Protein AF-0000000083109187 (afdb_homodimer)

Solvent-accessible surface area (backbone atoms only — not comparable to full-atom values): 33251 Å² total; per-residue (Å²): 79,45,32,25,41,31,61,71,73,66,62,65,80,50,35,31,58,50,34,36,50,38,48,73,34,43,32,49,25,43,32,27,37,53,48,29,37,65,26,63,44,42,48,38,32,20,32,71,54,24,73,76,44,28,38,31,28,67,30,34,65,44,70,46,37,18,38,44,58,53,30,52,52,44,50,48,43,11,56,48,27,71,45,32,29,37,43,19,28,28,71,78,54,63,66,51,32,33,26,36,32,38,31,83,62,74,63,55,65,66,42,48,55,43,40,53,53,40,23,54,31,40,55,51,14,30,60,70,61,55,33,72,34,83,49,95,79,42,47,26,59,44,62,51,76,70,61,35,66,46,65,66,90,45,67,80,56,45,42,26,31,54,38,80,52,62,68,47,24,20,50,30,27,45,74,31,40,19,36,36,43,48,64,75,57,25,62,66,50,37,62,70,43,46,52,53,27,20,35,53,16,6,49,74,60,72,46,59,46,85,62,40,39,31,35,35,42,46,49,71,26,60,31,87,45,70,68,50,26,50,57,38,46,54,53,51,27,42,51,48,30,62,68,38,41,42,74,92,54,33,62,57,43,36,76,74,70,41,68,62,44,26,61,57,20,37,56,23,52,79,69,67,31,62,70,57,17,22,66,61,48,47,72,66,51,45,64,63,48,34,49,72,35,35,69,90,42,37,44,60,54,48,42,72,62,33,58,94,66,37,48,27,40,27,34,56,80,47,81,71,55,68,68,56,34,46,53,50,10,52,36,28,44,61,46,55,103,79,45,32,25,41,32,60,71,74,66,62,65,80,51,35,31,58,50,34,36,50,39,48,73,34,43,32,50,26,42,32,26,36,53,48,28,35,64,28,64,43,44,48,39,32,21,33,72,52,25,73,76,45,28,38,30,30,67,31,34,65,43,70,48,37,19,40,43,59,51,31,52,52,44,48,49,42,12,56,48,27,70,47,33,30,36,44,19,29,27,70,80,51,62,66,52,33,33,25,37,32,38,30,83,62,74,63,54,63,67,42,49,54,43,40,54,51,41,22,54,32,43,55,51,13,29,62,71,61,55,33,71,34,85,48,96,78,42,47,25,59,42,63,52,76,70,63,35,64,47,66,67,90,45,66,79,56,45,42,26,30,55,37,82,50,60,68,46,24,20,49,30,26,45,74,32,40,18,36,35,44,48,63,74,58,24,62,66,50,37,62,70,43,47,53,53,26,20,34,51,15,7,50,76,62,74,45,59,46,85,64,40,40,31,34,35,42,45,48,71,26,59,30,87,45,70,70,49,28,52,58,39,45,52,54,50,28,43,51,49,31,60,69,40,40,44,72,93,54,34,63,56,42,35,76,71,74,41,67,64,46,26,62,56,20,37,57,24,53,80,68,68,31,62,69,56,16,22,66,61,48,46,72,67,52,45,64,62,47,35,50,72,34,36,68,90,44,36,42,58,56,50,42,73,64,34,58,94,65,38,48,27,38,28,36,56,82,46,82,75,52,67,70,57,36,44,53,50,11,52,35,29,45,60,45,56,103

Secondary structure (DSSP, 8-state):
-EEEEEP----GGGHHHHHHHHHHHT-SEEEE--SSS-HHHHHHHHHHHSTT-EEEES-EESTTB-HHHHHHHHHHHHHHTTS-EEEEEE---HIIIIIIS----SSHHHHHHHHHHHHHHHHHHHHHS---EE-SS-EE----GGG-----SSPPPEEEEE--SHHHHHHHHHH-SEEEPPTT--HHHIIIIIHHHHHHHHHHTT--GGGSEEEEEE-EEE-SSHHHHHHHHHHHHHHHHHHTT-GGGHHHHHHTT-TTHHHHHHHHHHTT-HHHHHHTS-HHHHHHHSEEE-HHHHHHHHHHHHTTT-SEEEESTTSS-HHHHHHHHHHHHHHH-/-EEEEEP----GGGHHHHHHHHHHHT-SEEEE--SSS-HHHHHHHHHHHSTT-EEEES-EESTTB-HHHHHHHHHHHHHHTTS-EEEEEE---HIIIIIIS----SSHHHHHHHHHHHHHHHHHHHHHS---EE-SS-EE----GGG-----SSPPPEEEEE--SHHHHHHHHHH-SEEEPPTT--HHHIIIIIHHHHHHHHHHTT--GGGSEEEEEE-EEE-SSHHHHHHHHHHHHHHHHHHTT-GGGHHHHHHTT-TTHHHHHHHHHHTT-HHHHHHTS-HHHHHHHSEEE-HHHHHHHHHHHHTTT-SEEEESTTSS-HHHHHHHHHHHHHHH-

Nearest PDB structures (foldseek):
  3c8n-assembly1_B  TM=7.788E-01  e=5.853E-14  Mycobacterium tuberculosis H37Rv
  3c8n-assembly1_A  TM=7.447E-01  e=2.559E-14  Mycobacterium tuberculosis H37Rv
  3c8n-assembly2_C  TM=7.445E-01  e=8.149E-14  Mycobacterium tuberculosis H37Rv
  5lxe-assembly1_A  TM=7.324E-01  e=1.580E-13  Rhodococcus jostii RHA1
  5lxe-assembly1_B  TM=7.027E-01  e=1.435E-12  Rhodococcus jostii RHA1

Organism: NCBI:txid185642

Radius of gyration: 26.67 Å; Cα contacts (8 Å, |Δi|>4): 1470; chains: 2; bounding box: 52×78×65 Å

Foldseek 3Di:
DAEEAEDDDDDLVCLLVVLQLCVVLAHQAYEYEDDVDAQLSSLVSSLVSHAQRAYEYPAHEQFLDQLLVLLVSQQVSCQSNVNRYAYEYEHPDDCCVCPVSVGDCPPVLQVVLLSLVQSVQLLVCLAVVFRAGDGPNDGDTDDHPVRHPHDHPHDRHFYEYEDAALSSLLSRLQRGQEYEYQLQCFLVSLVVGNQVSSQNSVVVNVHHSVSYAYEYEAAEQEAPDPVSSVVSLLVVLLVCLVSLQDPVNQVSCVVLPNHCLNVQLVVCVVVVNSVSSSVSQDPVSCVRRHQYDYLVCRLVSCCVGPPPRHPYYYYHPLPDDSVSVSSVSVSSNVNVD/DAEEAEDDDDDLVCLLVVLQLCVVLAHQAYEYEDDVDAQLSSLVSSLVSHAQRAYEYPAHEQFLDQLLVLLVSQQVSCQSNVNRYAYEYEHPDDCCVCPVSVGDCPPVLQVVLLSLVQSVLLLVCLAVVFRAGDGPNDGDTDDHPVRHPHDHPHDRHFYEYEDQALSSLLSRLQRGQEYEYQLQCFLVSLVVGNQVSSQNSVVVNVHHSVSYAYEYEAAEQEAPDPVSSVVSLLVVLLVCLVSLLDPVNQVSCVVLPNHCLNVQLVVCVVVVNSVSSSVSQDVVSCVRRHQYDYLVCRLVSCCVGPPPRHPYYYYHPQPDDSVSVSSVSVSSNVNVD

pLDDT: mean 95.49, std 5.18, range [58.31, 98.94]

Sequence (674 aa):
MHVDVMTVPQPLTQVGNLARRTQAAGFSGVLFTETGRTAYLNAAVASQAAPGLELSTGVAVAFPRSPFVTAAAAWELQEATGGKFRLGLGTQVRTHVVRRYGMPFERPGPRLRDYVRAVKACFSAFRSGKLDHHGDFYDMDFITPQWSPGPIDAPDPKVDVAAVNPWMLRMAGEVADGVHVHPIGEPGYITRHVVPNVAEGAHKAGRSPGDVAVIVPVLTIVGDTDRERAAQRESVRASMAFYGSTPNYAFIWDEAGFEGTTARIREKQKAGDFKGMAAQVSDDHIATFATESTWDGLADALAKKYEGVATRIALYSVVGDDERFERYGEVARQLQRMHVDVMTVPQPLTQVGNLARRTQAAGFSGVLFTETGRTAYLNAAVASQAAPGLELSTGVAVAFPRSPFVTAAAAWELQEATGGKFRLGLGTQVRTHVVRRYGMPFERPGPRLRDYVRAVKACFSAFRSGKLDHHGDFYDMDFITPQWSPGPIDAPDPKVDVAAVNPWMLRMAGEVADGVHVHPIGEPGYITRHVVPNVAEGAHKAGRSPGDVAVIVPVLTIVGDTDRERAAQRESVRASMAFYGSTPNYAFIWDEAGFEGTTARIREKQKAGDFKGMAAQVSDDHIATFATESTWDGLADALAKKYEGVATRIALYSVVGDDERFERYGEVARQLQR

InterPro domains:
  IPR011251 Luciferase-like domain [PF00296] (9-310)
  IPR019919 Luciferase-like, F420-dependent oxidoreductase, MSMEG2256, predicted [TIGR03617] (19-318)
  IPR036661 Luciferase-like domain superfamily [G3DSA:3.20.20.30] (5-335)
  IPR036661 Luciferase-like domain superfamily [SSF51679] (9-333)
  IPR050564 F420-dependent glucose-6-phosphate dehydrogenase/mer [PTHR43244] (6-328)

Structure (mmCIF, N/CA/C/O backbone):
data_AF-0000000083109187-model_v1
#
loop_
_entity.id
_entity.type
_entity.pdbx_description
1 polymer 'LLM class F420-dependent oxidoreductase'
#
loop_
_atom_site.group_PDB
_atom_site.id
_atom_site.type_symbol
_atom_site.label_atom_id
_atom_site.label_alt_id
_atom_site.label_comp_id
_atom_site.label_asym_id
_atom_site.label_entity_id
_atom_site.label_seq_id
_atom_site.pdbx_PDB_ins_code
_atom_site.Cartn_x
_atom_site.Cartn_y
_atom_site.Cartn_z
_atom_site.occupancy
_atom_site.B_iso_or_equiv
_atom_site.auth_seq_id
_atom_site.auth_comp_id
_atom_site.auth_asym_id
_atom_site.auth_atom_id
_atom_site.pdbx_PDB_model_num
ATOM 1 N N . MET A 1 1 ? 6.227 30.109 -1.137 1 93.69 1 MET A N 1
ATOM 2 C CA . MET A 1 1 ? 5.535 29.141 -0.292 1 93.69 1 MET A CA 1
ATOM 3 C C . MET A 1 1 ? 4.656 28.203 -1.129 1 93.69 1 MET A C 1
ATOM 5 O O . MET A 1 1 ? 3.885 28.672 -1.971 1 93.69 1 MET A O 1
ATOM 9 N N . HIS A 1 2 ? 4.812 26.891 -1.016 1 97.19 2 HIS A N 1
ATOM 10 C CA . HIS A 1 2 ? 3.99 25.938 -1.749 1 97.19 2 HIS A CA 1
ATOM 11 C C . HIS A 1 2 ? 2.594 25.828 -1.146 1 97.19 2 HIS A C 1
ATOM 13 O O . HIS A 1 2 ? 2.432 25.906 0.074 1 97.19 2 HIS A O 1
ATOM 19 N N . VAL A 1 3 ? 1.609 25.719 -1.973 1 97.75 3 VAL A N 1
ATOM 20 C CA . VAL A 1 3 ? 0.229 25.594 -1.517 1 97.75 3 VAL A CA 1
ATOM 21 C C . VAL A 1 3 ? -0.374 24.297 -2.066 1 97.75 3 VAL A C 1
ATOM 23 O O . VAL A 1 3 ? -0.493 24.125 -3.281 1 97.75 3 VAL A O 1
ATOM 26 N N . ASP A 1 4 ? -0.785 23.438 -1.185 1 97.69 4 ASP A N 1
ATOM 27 C CA . ASP A 1 4 ? -1.295 22.125 -1.562 1 97.69 4 ASP A CA 1
ATOM 28 C C . ASP A 1 4 ? -2.775 21.984 -1.214 1 97.69 4 ASP A C 1
ATOM 30 O O . ASP A 1 4 ? -3.285 22.703 -0.354 1 97.69 4 ASP A O 1
ATOM 34 N N . VAL A 1 5 ? -3.439 21.109 -1.896 1 96.12 5 VAL A N 1
ATOM 35 C CA . VAL A 1 5 ? -4.785 20.672 -1.543 1 96.12 5 VAL A CA 1
ATOM 36 C C . VAL A 1 5 ? -4.699 19.438 -0.633 1 96.12 5 VAL A C 1
ATOM 38 O O . VAL A 1 5 ? -4.016 18.469 -0.954 1 96.12 5 VAL A O 1
ATOM 41 N N . MET A 1 6 ? -5.305 19.531 0.467 1 93.62 6 MET A N 1
ATOM 42 C CA . MET A 1 6 ? -5.43 18.344 1.314 1 93.62 6 MET A CA 1
ATOM 43 C C . MET A 1 6 ? -6.664 17.531 0.932 1 93.62 6 MET A C 1
ATOM 45 O O . MET A 1 6 ? -7.773 18.062 0.899 1 93.62 6 MET A O 1
ATOM 49 N N . THR A 1 7 ? -6.5 16.266 0.725 1 88.19 7 THR A N 1
ATOM 50 C CA . THR A 1 7 ? -7.598 15.438 0.245 1 88.19 7 THR A CA 1
ATOM 51 C C . THR A 1 7 ? -8.523 15.055 1.394 1 88.19 7 THR A C 1
ATOM 53 O O . THR A 1 7 ? -8.109 15.039 2.555 1 88.19 7 THR A O 1
ATOM 56 N N . VAL A 1 8 ? -9.742 14.844 1.003 1 84.25 8 VAL A N 1
ATOM 57 C CA . VAL A 1 8 ? -10.711 14.133 1.834 1 84.25 8 VAL A CA 1
ATOM 58 C C . VAL A 1 8 ? -10.938 12.727 1.275 1 84.25 8 VAL A C 1
ATOM 60 O O . VAL A 1 8 ? -10.727 12.484 0.085 1 84.25 8 VAL A O 1
ATOM 63 N N . PRO A 1 9 ? -11.375 11.852 2.127 1 89.25 9 PRO A N 1
ATOM 64 C CA . PRO A 1 9 ? -11.641 10.5 1.634 1 89.25 9 PRO A CA 1
ATOM 65 C C . PRO A 1 9 ? -12.617 10.484 0.459 1 89.25 9 PRO A C 1
ATOM 67 O O . PRO A 1 9 ? -13.711 11.055 0.547 1 89.25 9 PRO A O 1
ATOM 70 N N . GLN A 1 10 ? -12.219 9.859 -0.587 1 91.69 10 GLN A N 1
ATOM 71 C CA . GLN A 1 10 ? -13.047 9.695 -1.777 1 91.69 10 GLN A CA 1
ATOM 72 C C . GLN A 1 10 ? -12.648 8.453 -2.559 1 91.69 10 GLN A C 1
ATOM 74 O O . GLN A 1 10 ? -11.531 7.941 -2.404 1 91.69 10 GLN A O 1
ATOM 79 N N . PRO A 1 11 ? -13.555 7.992 -3.393 1 95.44 11 PRO A N 1
ATOM 80 C CA . PRO A 1 11 ? -13.234 6.805 -4.188 1 95.44 11 PRO A CA 1
ATOM 81 C C . PRO A 1 11 ? -12 6.996 -5.07 1 95.44 11 PRO A C 1
ATOM 83 O O . PRO A 1 11 ? -11.781 8.094 -5.598 1 95.44 11 PRO A O 1
ATOM 86 N N . LEU A 1 12 ? -11.289 5.949 -5.234 1 97.44 12 LEU A N 1
ATOM 87 C CA . LEU A 1 12 ? -10.07 5.949 -6.035 1 97.44 12 LEU A CA 1
ATOM 88 C C . LEU A 1 12 ? -10.344 6.477 -7.441 1 97.44 12 LEU A C 1
ATOM 90 O O . LEU A 1 12 ? -9.5 7.156 -8.023 1 97.44 12 LEU A O 1
ATOM 94 N N . THR A 1 13 ? -11.523 6.27 -7.98 1 97.31 13 THR A N 1
ATOM 95 C CA . THR A 1 13 ? -11.898 6.637 -9.344 1 97.31 13 THR A CA 1
ATOM 96 C C . THR A 1 13 ? -12.016 8.148 -9.484 1 97.31 13 THR A C 1
ATOM 98 O O . THR A 1 13 ? -12.055 8.68 -10.594 1 97.31 13 THR A O 1
ATOM 101 N N . GLN A 1 14 ? -12.031 8.82 -8.344 1 95.88 14 GLN A N 1
ATOM 102 C CA . GLN A 1 14 ? -12.188 10.273 -8.375 1 95.88 14 GLN A CA 1
ATOM 103 C C . GLN A 1 14 ? -10.852 10.977 -8.188 1 95.88 14 GLN A C 1
ATOM 105 O O . GLN A 1 14 ? -10.75 12.188 -8.383 1 95.88 14 GLN A O 1
ATOM 110 N N . VAL A 1 15 ? -9.836 10.266 -7.902 1 97.12 15 VAL A N 1
ATOM 111 C CA . VAL A 1 15 ? -8.555 10.836 -7.504 1 97.12 15 VAL A CA 1
ATOM 112 C C . VAL A 1 15 ? -7.871 11.469 -8.719 1 97.12 15 VAL A C 1
ATOM 114 O O . VAL A 1 15 ? -7.246 12.523 -8.602 1 97.12 15 VAL A O 1
ATOM 117 N N . GLY A 1 16 ? -7.973 10.797 -9.875 1 97.5 16 GLY A N 1
ATOM 118 C CA . GLY A 1 16 ? -7.375 11.359 -11.07 1 97.5 16 GLY A CA 1
ATOM 119 C C . GLY A 1 16 ? -7.918 12.734 -11.422 1 97.5 16 GLY A C 1
ATOM 120 O O . GLY A 1 16 ? -7.152 13.648 -11.742 1 97.5 16 GLY A O 1
ATOM 121 N N . ASN A 1 17 ? -9.203 12.812 -11.336 1 96.19 17 ASN A N 1
ATOM 122 C CA . ASN A 1 17 ? -9.844 14.102 -11.609 1 96.19 17 ASN A CA 1
ATOM 123 C C . ASN A 1 17 ? -9.414 15.164 -10.602 1 96.19 17 ASN A C 1
ATOM 125 O O . ASN A 1 17 ? -9.125 16.297 -10.984 1 96.19 17 ASN A O 1
ATOM 129 N N . LEU A 1 18 ? -9.328 14.812 -9.359 1 95.5 18 LEU A N 1
ATOM 130 C CA . LEU A 1 18 ? -8.859 15.734 -8.328 1 95.5 18 LEU A CA 1
ATOM 131 C C . LEU A 1 18 ? -7.453 16.234 -8.641 1 95.5 18 LEU A C 1
ATOM 133 O O . LEU A 1 18 ? -7.18 17.438 -8.555 1 95.5 18 LEU A O 1
ATOM 137 N N . ALA A 1 19 ? -6.613 15.344 -9.008 1 97.5 19 ALA A N 1
ATOM 138 C CA . ALA A 1 19 ? -5.227 15.688 -9.305 1 97.5 19 ALA A CA 1
ATOM 139 C C . ALA A 1 19 ? -5.145 16.641 -10.492 1 97.5 19 ALA A C 1
ATOM 141 O O . ALA A 1 19 ? -4.445 17.656 -10.438 1 97.5 19 ALA A O 1
ATOM 142 N N . ARG A 1 20 ? -5.867 16.359 -11.547 1 97.5 20 ARG A N 1
ATOM 143 C CA . ARG A 1 20 ? -5.867 17.203 -12.727 1 97.5 20 ARG A CA 1
ATOM 144 C C . ARG A 1 20 ? -6.402 18.594 -12.406 1 97.5 20 ARG A C 1
ATOM 146 O O . ARG A 1 20 ? -5.84 19.594 -12.852 1 97.5 20 ARG A O 1
ATOM 153 N N . ARG A 1 21 ? -7.484 18.609 -11.633 1 95.62 21 ARG A N 1
ATOM 154 C CA . ARG A 1 21 ? -8.078 19.891 -11.258 1 95.62 21 ARG A CA 1
ATOM 155 C C . ARG A 1 21 ? -7.121 20.703 -10.391 1 95.62 21 ARG A C 1
ATOM 157 O O . ARG A 1 21 ? -7.02 21.922 -10.547 1 95.62 21 ARG A O 1
ATOM 164 N N . THR A 1 22 ? -6.461 20.031 -9.5 1 97 22 THR A N 1
ATOM 165 C CA . THR A 1 22 ? -5.484 20.672 -8.633 1 97 22 THR A CA 1
ATOM 166 C C . THR A 1 22 ? -4.375 21.328 -9.453 1 97 22 THR A C 1
ATOM 168 O O . THR A 1 22 ? -4.035 22.484 -9.234 1 97 22 THR A O 1
ATOM 171 N N . GLN A 1 23 ? -3.873 20.578 -10.414 1 97.38 23 GLN A N 1
ATOM 172 C CA . GLN A 1 23 ? -2.812 21.078 -11.281 1 97.38 23 GLN A CA 1
ATOM 173 C C . GLN A 1 23 ? -3.301 22.25 -12.141 1 97.38 23 GLN A C 1
ATOM 175 O O . GLN A 1 23 ? -2.619 23.266 -12.25 1 97.38 23 GLN A O 1
ATOM 180 N N . ALA A 1 24 ? -4.457 22.109 -12.695 1 96.81 24 ALA A N 1
ATOM 181 C CA . ALA A 1 24 ? -5.027 23.125 -13.57 1 96.81 24 ALA A CA 1
ATOM 182 C C . ALA A 1 24 ? -5.301 24.422 -12.805 1 96.81 24 ALA A C 1
ATOM 184 O O . ALA A 1 24 ? -5.168 25.516 -13.359 1 96.81 24 ALA A O 1
ATOM 185 N N . ALA A 1 25 ? -5.672 24.281 -11.531 1 95.88 25 ALA A N 1
ATOM 186 C CA . ALA A 1 25 ? -6.035 25.438 -10.719 1 95.88 25 ALA A CA 1
ATOM 187 C C . ALA A 1 25 ? -4.789 26.188 -10.25 1 95.88 25 ALA A C 1
ATOM 189 O O . ALA A 1 25 ? -4.883 27.328 -9.789 1 95.88 25 ALA A O 1
ATOM 190 N N . GLY A 1 26 ? -3.645 25.531 -10.32 1 96.38 26 GLY A N 1
ATOM 191 C CA . GLY A 1 26 ? -2.4 26.234 -10.031 1 96.38 26 GLY A CA 1
ATOM 192 C C . GLY A 1 26 ? -1.842 25.922 -8.656 1 96.38 26 GLY A C 1
ATOM 193 O O . GLY A 1 26 ? -0.926 26.594 -8.188 1 96.38 26 GLY A O 1
ATOM 194 N N . PHE A 1 27 ? -2.352 24.891 -8.023 1 97.5 27 PHE A N 1
ATOM 195 C CA . PHE A 1 27 ? -1.783 24.438 -6.758 1 97.5 27 PHE A CA 1
ATOM 196 C C . PHE A 1 27 ? -0.432 23.766 -6.977 1 97.5 27 PHE A C 1
ATOM 198 O O . PHE A 1 27 ? -0.13 23.328 -8.086 1 97.5 27 PHE A O 1
ATOM 205 N N . SER A 1 28 ? 0.344 23.734 -5.926 1 98.12 28 SER A N 1
ATOM 206 C CA . SER A 1 28 ? 1.642 23.062 -5.98 1 98.12 28 SER A CA 1
ATOM 207 C C . SER A 1 28 ? 1.486 21.547 -5.977 1 98.12 28 SER A C 1
ATOM 209 O 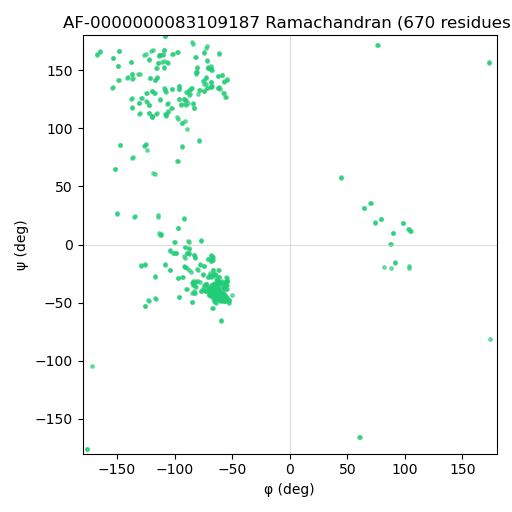O . SER A 1 28 ? 2.273 20.844 -6.605 1 98.12 28 SER A O 1
ATOM 211 N N . GLY A 1 29 ? 0.437 21.094 -5.215 1 98.06 29 GLY A N 1
ATOM 212 C CA . GLY A 1 29 ? 0.348 19.656 -5.094 1 98.06 29 GLY A CA 1
ATOM 213 C C . GLY A 1 29 ? -0.877 19.188 -4.328 1 98.06 29 GLY A C 1
ATOM 214 O O . GLY A 1 29 ? -1.773 19.984 -4.043 1 98.06 29 GLY A O 1
ATOM 215 N N . VAL A 1 30 ? -0.957 17.891 -4.129 1 97.81 30 VAL A N 1
ATOM 216 C CA . VAL A 1 30 ? -2.002 17.25 -3.338 1 97.81 30 VAL A CA 1
ATOM 217 C C . VAL A 1 30 ? -1.374 16.5 -2.162 1 97.81 30 VAL A C 1
ATOM 219 O O . VAL A 1 30 ? -0.364 15.812 -2.324 1 97.81 30 VAL A O 1
ATOM 222 N N . LEU A 1 31 ? -1.929 16.719 -1.014 1 97.81 31 LEU A N 1
ATOM 223 C CA . LEU A 1 31 ? -1.559 15.984 0.194 1 97.81 31 LEU A CA 1
ATOM 224 C C . LEU A 1 31 ? -2.6 14.922 0.524 1 97.81 31 LEU A C 1
ATOM 226 O O . LEU A 1 31 ? -3.754 15.242 0.808 1 97.81 31 LEU A O 1
ATOM 230 N N . PHE A 1 32 ? -2.16 13.648 0.503 1 97.12 32 PHE A N 1
ATOM 231 C CA . PHE A 1 32 ? -3.049 12.516 0.759 1 97.12 32 PHE A CA 1
ATOM 232 C C . PHE A 1 32 ? -2.957 12.078 2.215 1 97.12 32 PHE A C 1
ATOM 234 O O . PHE A 1 32 ? -1.859 11.922 2.754 1 97.12 32 PHE A O 1
ATOM 241 N N . THR A 1 33 ? -4.086 11.867 2.807 1 94.56 33 THR A N 1
ATOM 242 C CA . THR A 1 33 ? -4.156 11.391 4.18 1 94.56 33 THR A CA 1
ATOM 243 C C . THR A 1 33 ? -4.637 9.938 4.223 1 94.56 33 THR A C 1
ATOM 245 O O . THR A 1 33 ? -5.297 9.477 3.291 1 94.56 33 THR A O 1
ATOM 248 N N . GLU A 1 34 ? -4.258 9.219 5.207 1 95.19 34 GLU A N 1
ATOM 249 C CA . GLU A 1 34 ? -4.75 7.863 5.445 1 95.19 34 GLU A CA 1
ATOM 250 C C . GLU A 1 34 ? -5.883 7.863 6.469 1 95.19 34 GLU A C 1
ATOM 252 O O . GLU A 1 34 ? -5.668 7.547 7.641 1 95.19 34 GLU A O 1
ATOM 257 N N . THR A 1 35 ? -7.078 8.352 6.105 1 90.75 35 THR A N 1
ATOM 258 C CA . THR A 1 35 ? -8.305 8.469 6.887 1 90.75 35 THR A CA 1
ATOM 259 C C . THR A 1 35 ? -9.461 7.777 6.172 1 90.75 35 THR A C 1
ATOM 261 O O . THR A 1 35 ? -10.195 8.414 5.406 1 90.75 35 THR A O 1
ATOM 264 N N . GLY A 1 36 ? -9.664 6.609 6.328 1 92.12 36 GLY A N 1
ATOM 265 C CA . GLY A 1 36 ? -10.719 5.848 5.68 1 92.12 36 GLY A CA 1
ATOM 266 C C . GLY A 1 36 ? -10.359 5.402 4.277 1 92.12 36 GLY A C 1
ATOM 267 O O . GLY A 1 36 ? -11.078 4.609 3.666 1 92.12 36 GLY A O 1
ATOM 268 N N . ARG A 1 37 ? -9.383 6.059 3.709 1 94.12 37 ARG A N 1
ATOM 269 C CA . ARG A 1 37 ? -8.82 5.668 2.42 1 94.12 37 ARG A CA 1
ATOM 270 C C . ARG A 1 37 ? -7.305 5.516 2.508 1 94.12 37 ARG A C 1
ATOM 272 O O . ARG A 1 37 ? -6.68 5.988 3.461 1 94.12 37 ARG A O 1
ATOM 279 N N . THR A 1 38 ? -6.77 4.824 1.49 1 95.25 38 THR A N 1
ATOM 280 C CA . THR A 1 38 ? -5.328 4.602 1.485 1 95.25 38 THR A CA 1
ATOM 281 C C . THR A 1 38 ? -4.594 5.832 0.955 1 95.25 38 THR A C 1
ATOM 283 O O . THR A 1 38 ? -5.078 6.504 0.044 1 95.25 38 THR A O 1
ATOM 286 N N . ALA A 1 39 ? -3.445 6.059 1.468 1 96.62 39 ALA A N 1
ATOM 287 C CA . ALA A 1 39 ? -2.652 7.195 1.009 1 96.62 39 ALA A CA 1
ATOM 288 C C . ALA A 1 39 ? -1.87 6.848 -0.254 1 96.62 39 ALA A C 1
ATOM 290 O O . ALA A 1 39 ? -1.858 7.617 -1.217 1 96.62 39 ALA A O 1
ATOM 291 N N . TYR A 1 40 ? -1.298 5.668 -0.316 1 98.56 40 TYR A N 1
ATOM 292 C CA . TYR A 1 40 ? -0.351 5.316 -1.369 1 98.56 40 TYR A CA 1
ATOM 293 C C . TYR A 1 40 ? -1.075 5.008 -2.674 1 98.56 40 TYR A C 1
ATOM 295 O O . TYR A 1 40 ? -0.612 5.387 -3.752 1 98.56 40 TYR A O 1
ATOM 303 N N . LEU A 1 41 ? -2.234 4.305 -2.602 1 98.75 41 LEU A N 1
ATOM 304 C CA . LEU A 1 41 ? -2.973 4.012 -3.824 1 98.75 41 LEU A CA 1
ATOM 305 C C . LEU A 1 41 ? -3.445 5.297 -4.496 1 98.75 41 LEU A C 1
ATOM 307 O O . LEU A 1 41 ? -3.355 5.434 -5.719 1 98.75 41 LEU A O 1
ATOM 311 N N . ASN A 1 42 ? -3.9 6.25 -3.666 1 98.31 42 ASN A N 1
ATOM 312 C CA . ASN A 1 42 ? -4.348 7.535 -4.191 1 98.31 42 ASN A CA 1
ATOM 313 C C . ASN A 1 42 ? -3.209 8.297 -4.855 1 98.31 42 ASN A C 1
ATOM 315 O O . ASN A 1 42 ? -3.375 8.844 -5.945 1 98.31 42 ASN A O 1
ATOM 319 N N . ALA A 1 43 ? -2.088 8.281 -4.223 1 98.81 43 ALA A N 1
ATOM 320 C CA . ALA A 1 43 ? -0.92 8.953 -4.789 1 98.81 43 ALA A CA 1
ATOM 321 C C . ALA A 1 43 ? -0.508 8.312 -6.113 1 98.81 43 ALA A C 1
ATOM 323 O O . ALA A 1 43 ? -0.1 9.008 -7.047 1 98.81 43 ALA A O 1
ATOM 324 N N . ALA A 1 44 ? -0.589 7.004 -6.191 1 98.88 44 ALA A N 1
ATOM 325 C CA . ALA A 1 44 ? -0.222 6.297 -7.418 1 98.88 44 ALA A CA 1
ATOM 326 C C . ALA A 1 44 ? -1.109 6.723 -8.586 1 98.88 44 ALA A C 1
ATOM 328 O O . ALA A 1 44 ? -0.613 7.035 -9.672 1 98.88 44 ALA A O 1
ATOM 329 N N . VAL A 1 45 ? -2.395 6.758 -8.336 1 98.75 45 VAL A N 1
ATOM 330 C CA . VAL A 1 45 ? -3.344 7.137 -9.375 1 98.75 45 VAL A CA 1
ATOM 331 C C . VAL A 1 45 ? -3.117 8.594 -9.773 1 98.75 45 VAL A C 1
ATOM 333 O O . VAL A 1 45 ? -3.074 8.922 -10.961 1 98.75 45 VAL A O 1
ATOM 336 N N . ALA A 1 46 ? -2.906 9.43 -8.766 1 98.75 46 ALA A N 1
ATOM 337 C CA . ALA A 1 46 ? -2.67 10.852 -9.031 1 98.75 46 ALA A CA 1
ATOM 338 C C . ALA A 1 46 ? -1.398 11.047 -9.852 1 98.75 46 ALA A C 1
ATOM 340 O O . ALA A 1 46 ? -1.353 11.906 -10.742 1 98.75 46 ALA A O 1
ATOM 341 N N . SER A 1 47 ? -0.38 10.266 -9.586 1 98.81 47 SER A N 1
ATOM 342 C CA . SER A 1 47 ? 0.907 10.398 -10.258 1 98.81 47 SER A CA 1
ATOM 343 C C . SER A 1 47 ? 0.77 10.164 -11.758 1 98.81 47 SER A C 1
ATOM 345 O O . SER A 1 47 ? 1.495 10.766 -12.555 1 98.81 47 SER A O 1
ATOM 347 N N . GLN A 1 48 ? -0.163 9.289 -12.125 1 98.56 48 GLN A N 1
ATOM 348 C CA . GLN A 1 48 ? -0.386 8.984 -13.531 1 98.56 48 GLN A CA 1
ATOM 349 C C . GLN A 1 48 ? -1.307 10.016 -14.18 1 98.56 48 GLN A C 1
ATOM 351 O O . GLN A 1 48 ? -1.137 10.359 -15.352 1 98.56 48 GLN A O 1
ATOM 356 N N . ALA A 1 49 ? -2.238 10.578 -13.438 1 98.38 49 ALA A N 1
ATOM 357 C CA . ALA A 1 49 ? -3.299 11.422 -13.977 1 98.38 49 ALA A CA 1
ATOM 358 C C . ALA A 1 49 ? -2.797 12.852 -14.203 1 98.38 49 ALA A C 1
ATOM 360 O O . ALA A 1 49 ? -3.279 13.547 -15.094 1 98.38 49 ALA A O 1
ATOM 361 N N . ALA A 1 50 ? -1.837 13.297 -13.359 1 98.44 50 ALA A N 1
ATOM 362 C CA . ALA A 1 50 ? -1.351 14.672 -13.438 1 98.44 50 ALA A CA 1
ATOM 363 C C . ALA A 1 50 ? 0.17 14.727 -13.312 1 98.44 50 ALA A C 1
ATOM 365 O O . ALA A 1 50 ? 0.703 15.195 -12.305 1 98.44 50 ALA A O 1
ATOM 366 N N . PRO A 1 51 ? 0.867 14.32 -14.406 1 97.38 51 PRO A N 1
ATOM 367 C CA . PRO A 1 51 ? 2.33 14.367 -14.367 1 97.38 51 PRO A CA 1
ATOM 368 C C . PRO A 1 51 ? 2.865 15.766 -14.055 1 97.38 51 PRO A C 1
ATOM 370 O O . PRO A 1 51 ? 2.395 16.75 -14.633 1 97.38 51 PRO A O 1
ATOM 373 N N . GLY A 1 52 ? 3.758 15.844 -13.102 1 97.19 52 GLY A N 1
ATOM 374 C CA . GLY A 1 52 ? 4.363 17.109 -12.727 1 97.19 52 GLY A CA 1
ATOM 375 C C . GLY A 1 52 ? 3.807 17.672 -11.43 1 97.19 52 GLY A C 1
ATOM 376 O O . GLY A 1 52 ? 4.406 18.562 -10.828 1 97.19 52 GLY A O 1
ATOM 377 N N . LEU A 1 53 ? 2.623 17.219 -11.023 1 98.56 53 LEU A N 1
ATOM 378 C CA . LEU A 1 53 ? 2.02 17.641 -9.758 1 98.56 53 LEU A CA 1
ATOM 379 C C . LEU A 1 53 ? 2.807 17.094 -8.578 1 98.56 53 LEU A C 1
ATOM 381 O O . LEU A 1 53 ? 3.227 15.93 -8.586 1 98.56 53 LEU A O 1
ATOM 385 N N . GLU A 1 54 ? 3.078 17.891 -7.539 1 98.75 54 GLU A N 1
ATOM 386 C CA . GLU A 1 54 ? 3.715 17.391 -6.32 1 98.75 54 GLU A CA 1
ATOM 387 C C . GLU A 1 54 ? 2.738 16.578 -5.48 1 98.75 54 GLU A C 1
ATOM 389 O O . GLU A 1 54 ? 1.584 16.984 -5.301 1 98.75 54 GLU A O 1
ATOM 394 N N . LEU A 1 55 ? 3.174 15.445 -5.07 1 98.81 55 LEU A N 1
ATOM 395 C CA . LEU A 1 55 ? 2.332 14.57 -4.262 1 98.81 55 LEU A CA 1
ATOM 396 C C . LEU A 1 55 ? 2.984 14.281 -2.916 1 98.81 55 LEU A C 1
ATOM 398 O O . LEU A 1 55 ? 4.207 14.164 -2.826 1 98.81 55 LEU A O 1
ATOM 402 N N . SER A 1 56 ? 2.199 14.195 -1.892 1 98.69 56 SER A N 1
ATOM 403 C CA . SER A 1 56 ? 2.73 13.844 -0.577 1 98.69 56 SER A CA 1
ATOM 404 C C . SER A 1 56 ? 1.701 13.086 0.253 1 98.69 56 SER A C 1
ATOM 406 O O . SER A 1 56 ? 0.504 13.141 -0.037 1 98.69 56 SER A O 1
ATOM 408 N N . THR A 1 57 ? 2.193 12.305 1.151 1 98.5 57 THR A N 1
ATOM 409 C CA . THR A 1 57 ? 1.332 11.789 2.207 1 98.5 57 THR A CA 1
ATOM 410 C C . THR A 1 57 ? 1.445 12.633 3.469 1 98.5 57 THR A C 1
ATOM 412 O O . THR A 1 57 ? 2.529 13.117 3.803 1 98.5 57 THR A O 1
ATOM 415 N N . GLY A 1 58 ? 0.352 12.961 4.133 1 96.12 58 GLY A N 1
ATOM 416 C CA . GLY A 1 58 ? 0.315 13.742 5.359 1 96.12 58 GLY A CA 1
ATOM 417 C C . GLY A 1 58 ? -0.873 13.414 6.242 1 96.12 58 GLY A C 1
ATOM 418 O O . GLY A 1 58 ? -1.825 14.188 6.328 1 96.12 58 GLY A O 1
ATOM 419 N N . VAL A 1 59 ? -0.854 12.125 6.746 1 95.62 59 VAL A N 1
ATOM 420 C CA . VAL A 1 59 ? 0.288 11.219 6.84 1 95.62 59 VAL A CA 1
ATOM 421 C C . VAL A 1 59 ? -0.134 9.812 6.43 1 95.62 59 VAL A C 1
ATOM 423 O O . VAL A 1 59 ? -1.327 9.5 6.375 1 95.62 59 VAL A O 1
ATOM 426 N N . ALA A 1 60 ? 0.778 9.016 6.02 1 98.19 60 ALA A N 1
ATOM 427 C CA . ALA A 1 60 ? 0.661 7.562 6.039 1 98.19 60 ALA A CA 1
ATOM 428 C C . ALA A 1 60 ? 1.112 6.992 7.379 1 98.19 60 ALA A C 1
ATOM 430 O O . ALA A 1 60 ? 2.145 7.402 7.918 1 98.19 60 ALA A O 1
ATOM 431 N N . VAL A 1 61 ? 0.313 6.105 7.93 1 98.25 61 VAL A N 1
ATOM 432 C CA . VAL A 1 61 ? 0.626 5.562 9.242 1 98.25 61 VAL A CA 1
ATOM 433 C C . VAL A 1 61 ? 1.82 4.613 9.141 1 98.25 61 VAL A C 1
ATOM 435 O O . VAL A 1 61 ? 1.849 3.732 8.281 1 98.25 61 VAL A O 1
ATOM 438 N N . ALA A 1 62 ? 2.77 4.711 10.023 1 98.62 62 ALA A N 1
ATOM 439 C CA . ALA A 1 62 ? 4.07 4.055 9.906 1 98.62 62 ALA A CA 1
ATOM 440 C C . ALA A 1 62 ? 4.012 2.623 10.43 1 98.62 62 ALA A C 1
ATOM 442 O O . ALA A 1 62 ? 4.234 1.672 9.672 1 98.62 62 ALA A O 1
ATOM 443 N N . PHE A 1 63 ? 3.504 2.354 11.562 1 98.19 63 PHE A N 1
ATOM 444 C CA . PHE A 1 63 ? 3.764 1.151 12.344 1 98.19 63 PHE A CA 1
ATOM 445 C C . PHE A 1 63 ? 3.029 -0.047 11.758 1 98.19 63 PHE A C 1
ATOM 447 O O . PHE A 1 63 ? 3.482 -1.186 11.891 1 98.19 63 PHE A O 1
ATOM 454 N N . PRO A 1 64 ? 1.942 0.204 11.07 1 98.12 64 PRO A N 1
ATOM 455 C CA . PRO A 1 64 ? 1.241 -0.966 10.531 1 98.12 64 PRO A CA 1
ATOM 456 C C . PRO A 1 64 ? 1.922 -1.547 9.297 1 98.12 64 PRO A C 1
ATOM 458 O O . PRO A 1 64 ? 1.438 -2.527 8.727 1 98.12 64 PRO A O 1
ATOM 461 N N . ARG A 1 65 ? 3.068 -1.028 8.859 1 98.12 65 ARG A N 1
ATOM 462 C CA . ARG A 1 65 ? 3.857 -1.471 7.715 1 98.12 65 ARG A CA 1
ATOM 463 C C . ARG A 1 65 ? 5.324 -1.654 8.102 1 98.12 65 ARG A C 1
ATOM 465 O O . ARG A 1 65 ? 5.871 -0.866 8.875 1 98.12 65 ARG A O 1
ATOM 472 N N . SER A 1 66 ? 5.902 -2.631 7.438 1 98.62 66 SER A N 1
ATOM 473 C CA . SER A 1 66 ? 7.359 -2.68 7.48 1 98.62 66 SER A CA 1
ATOM 474 C C . SER A 1 66 ? 7.973 -1.432 6.852 1 98.62 66 SER A C 1
ATOM 476 O O . SER A 1 66 ? 7.477 -0.93 5.844 1 98.62 66 SER A O 1
ATOM 478 N N . PRO A 1 67 ? 9.164 -0.978 7.453 1 98.81 67 PRO A N 1
ATOM 479 C CA . PRO A 1 67 ? 9.852 0.137 6.797 1 98.81 67 PRO A CA 1
ATOM 480 C C . PRO A 1 67 ? 10.156 -0.146 5.328 1 98.81 67 PRO A C 1
ATOM 482 O O . PRO A 1 67 ? 10.148 0.771 4.5 1 98.81 67 PRO A O 1
ATOM 485 N N . PHE A 1 68 ? 10.391 -1.397 4.996 1 98.88 68 PHE A N 1
ATOM 486 C CA . PHE A 1 68 ? 10.719 -1.761 3.623 1 98.88 68 PHE A CA 1
ATOM 487 C C . PHE A 1 68 ? 9.516 -1.55 2.707 1 98.88 68 PHE A C 1
ATOM 489 O O . PHE A 1 68 ? 9.664 -1.062 1.585 1 98.88 68 PHE A O 1
ATOM 496 N N . VAL A 1 69 ? 8.312 -1.916 3.16 1 98.69 69 VAL A N 1
ATOM 497 C CA . VAL A 1 69 ? 7.09 -1.728 2.391 1 98.69 69 VAL A CA 1
ATOM 498 C C . VAL A 1 69 ? 6.871 -0.24 2.119 1 98.69 69 VAL A C 1
ATOM 500 O O . VAL A 1 69 ? 6.582 0.155 0.989 1 98.69 69 VAL A O 1
ATOM 503 N N . THR A 1 70 ? 7.062 0.524 3.139 1 98.81 70 THR A N 1
ATOM 504 C CA . THR A 1 70 ? 6.922 1.973 3.039 1 98.81 70 THR A CA 1
ATOM 505 C C . THR A 1 70 ? 7.953 2.551 2.074 1 98.81 70 THR A C 1
ATOM 507 O O . THR A 1 70 ? 7.617 3.359 1.208 1 98.81 70 THR A O 1
ATOM 510 N N . ALA A 1 71 ? 9.156 2.1 2.197 1 98.94 71 ALA A N 1
ATOM 511 C CA . ALA A 1 71 ? 10.234 2.588 1.346 1 98.94 71 ALA A CA 1
ATOM 512 C C . ALA A 1 71 ? 9.984 2.24 -0.118 1 98.94 71 ALA A C 1
ATOM 514 O O . ALA A 1 71 ? 10.18 3.074 -1.005 1 98.94 71 ALA A O 1
ATOM 515 N N . ALA A 1 72 ? 9.547 1.042 -0.354 1 98.69 72 ALA A N 1
ATOM 516 C CA . ALA A 1 72 ? 9.289 0.598 -1.722 1 98.69 72 ALA A CA 1
ATOM 517 C C . ALA A 1 72 ? 8.172 1.418 -2.365 1 98.69 72 ALA A C 1
ATOM 519 O O . ALA A 1 72 ? 8.273 1.81 -3.529 1 98.69 72 ALA A O 1
ATOM 520 N N . ALA A 1 73 ? 7.133 1.685 -1.624 1 98.69 73 ALA A N 1
ATOM 521 C CA . ALA A 1 73 ? 6.031 2.494 -2.135 1 98.69 73 ALA A CA 1
ATOM 522 C C . ALA A 1 73 ? 6.492 3.912 -2.455 1 98.69 73 ALA A C 1
ATOM 524 O O . ALA A 1 73 ? 6.211 4.434 -3.537 1 98.69 73 ALA A O 1
ATOM 525 N N . ALA A 1 74 ? 7.234 4.477 -1.539 1 98.94 74 ALA A N 1
ATOM 526 C CA . ALA A 1 74 ? 7.727 5.836 -1.735 1 98.94 74 ALA A CA 1
ATOM 527 C C . ALA A 1 74 ? 8.672 5.91 -2.932 1 98.94 74 ALA A C 1
ATOM 529 O O . ALA A 1 74 ? 8.633 6.867 -3.707 1 98.94 74 ALA A O 1
ATOM 530 N N . TRP A 1 75 ? 9.492 4.906 -3.047 1 98.88 75 TRP A N 1
ATOM 531 C CA . TRP A 1 75 ? 10.477 4.84 -4.125 1 98.88 75 TRP A CA 1
ATOM 532 C C . TRP A 1 75 ? 9.789 4.816 -5.484 1 98.88 75 TRP A C 1
ATOM 534 O O . TRP A 1 75 ? 10.164 5.562 -6.391 1 98.88 75 TRP A O 1
ATOM 544 N N . GLU A 1 76 ? 8.812 4.008 -5.555 1 98.56 76 GLU A N 1
ATOM 545 C CA . GLU A 1 76 ? 8.07 3.879 -6.805 1 98.56 76 GLU A CA 1
ATOM 546 C C . GLU A 1 76 ? 7.309 5.16 -7.125 1 98.56 76 GLU A C 1
ATOM 548 O O . GLU A 1 76 ? 7.246 5.582 -8.281 1 98.56 76 GLU A O 1
ATOM 553 N N . LEU A 1 77 ? 6.742 5.781 -6.156 1 98.88 77 LEU A N 1
ATOM 554 C CA . LEU A 1 77 ? 6.031 7.039 -6.352 1 98.88 77 LEU A CA 1
ATOM 555 C C . LEU A 1 77 ? 7 8.156 -6.73 1 98.88 77 LEU A C 1
ATOM 557 O O . LEU A 1 77 ? 6.676 9.008 -7.559 1 98.88 77 LEU A O 1
ATOM 561 N N . GLN A 1 78 ? 8.164 8.133 -6.094 1 98.88 78 GLN A N 1
ATOM 562 C CA . GLN A 1 78 ? 9.203 9.086 -6.449 1 98.88 78 GLN A CA 1
ATOM 563 C C . GLN A 1 78 ? 9.609 8.953 -7.914 1 98.88 78 GLN A C 1
ATOM 565 O O . GLN A 1 78 ? 9.734 9.945 -8.625 1 98.88 78 GLN A O 1
ATOM 570 N N . GLU A 1 79 ? 9.742 7.75 -8.336 1 98.62 79 GLU A N 1
ATOM 571 C CA . GLU A 1 79 ? 10.055 7.477 -9.734 1 98.62 79 GLU A CA 1
ATOM 572 C C . GLU A 1 79 ? 8.93 7.938 -10.656 1 98.62 79 GLU A C 1
ATOM 574 O O . GLU A 1 79 ? 9.18 8.625 -11.648 1 98.62 79 GLU A O 1
ATOM 579 N N . ALA A 1 80 ? 7.73 7.664 -10.32 1 98.5 80 ALA A N 1
ATOM 580 C CA . ALA A 1 80 ? 6.562 7.926 -11.156 1 98.5 80 ALA A CA 1
ATOM 581 C C . ALA A 1 80 ? 6.309 9.43 -11.289 1 98.5 80 ALA A C 1
ATOM 583 O O . ALA A 1 80 ? 5.75 9.883 -12.289 1 98.5 80 ALA A O 1
ATOM 584 N N . THR A 1 81 ? 6.738 10.188 -10.289 1 98.62 81 THR A N 1
ATOM 585 C CA . THR A 1 81 ? 6.469 11.617 -10.289 1 98.62 81 THR A CA 1
ATOM 586 C C . THR A 1 81 ? 7.688 12.406 -10.766 1 98.62 81 THR A C 1
ATOM 588 O O . THR A 1 81 ? 7.672 13.633 -10.781 1 98.62 81 THR A O 1
ATOM 591 N N . GLY A 1 82 ? 8.734 11.727 -11.125 1 97.94 82 GLY A N 1
ATOM 592 C CA . GLY A 1 82 ? 9.953 12.414 -11.516 1 97.94 82 GLY A CA 1
ATOM 593 C C . GLY A 1 82 ? 10.586 13.203 -10.391 1 97.94 82 GLY A C 1
ATOM 594 O O . GLY A 1 82 ? 11.125 14.289 -10.609 1 97.94 82 GLY A O 1
ATOM 595 N N . GLY A 1 83 ? 10.43 12.719 -9.172 1 98.56 83 GLY A N 1
ATOM 596 C CA . GLY A 1 83 ? 11.094 13.336 -8.031 1 98.56 83 GLY A CA 1
ATOM 597 C C . GLY A 1 83 ? 10.203 14.281 -7.258 1 98.56 83 GLY A C 1
ATOM 598 O O . GLY A 1 83 ? 10.688 15.125 -6.5 1 98.56 83 GLY A O 1
ATOM 599 N N . LYS A 1 84 ? 8.906 14.172 -7.438 1 98.62 84 LYS A N 1
ATOM 600 C CA . LYS A 1 84 ? 8.008 15.164 -6.852 1 98.62 84 LYS A CA 1
ATOM 601 C C . LYS A 1 84 ? 7.113 14.523 -5.789 1 98.62 84 LYS A C 1
ATOM 603 O O . LYS A 1 84 ? 6.016 15.016 -5.52 1 98.62 84 LYS A O 1
ATOM 608 N N . PHE A 1 85 ? 7.57 13.422 -5.195 1 98.88 85 PHE A N 1
ATOM 609 C CA . PHE A 1 85 ? 6.824 12.789 -4.117 1 98.88 85 PHE A CA 1
ATOM 610 C C . PHE A 1 85 ? 7.527 12.984 -2.779 1 98.88 85 PHE A C 1
ATOM 612 O O . PHE A 1 85 ? 8.75 12.828 -2.684 1 98.88 85 PHE A O 1
ATOM 619 N N . ARG A 1 86 ? 6.734 13.359 -1.732 1 98.75 86 ARG A N 1
ATOM 620 C CA . ARG A 1 86 ? 7.195 13.438 -0.351 1 98.75 86 ARG A CA 1
ATOM 621 C C . ARG A 1 86 ? 6.438 12.461 0.539 1 98.75 86 ARG A C 1
ATOM 623 O O . ARG A 1 86 ? 5.211 12.375 0.471 1 98.75 86 ARG A O 1
ATOM 630 N N . LEU A 1 87 ? 7.223 11.695 1.317 1 98.94 87 LEU A N 1
ATOM 631 C CA . LEU A 1 87 ? 6.645 10.703 2.219 1 98.94 87 LEU A CA 1
ATOM 632 C C . LEU A 1 87 ? 6.441 11.289 3.613 1 98.94 87 LEU A C 1
ATOM 634 O O . LEU A 1 87 ? 7.406 11.477 4.359 1 98.94 87 LEU A O 1
ATOM 638 N N . GLY A 1 88 ? 5.199 11.602 3.943 1 98.88 88 GLY A N 1
ATOM 639 C CA . GLY A 1 88 ? 4.863 12.016 5.297 1 98.88 88 GLY A CA 1
ATOM 640 C C . GLY A 1 88 ? 4.332 10.883 6.152 1 98.88 88 GLY A C 1
ATOM 641 O O . GLY A 1 88 ? 3.326 10.258 5.809 1 98.88 88 GLY A O 1
ATOM 642 N N . LEU A 1 89 ? 4.957 10.68 7.293 1 98.81 89 LEU A N 1
ATOM 643 C CA . LEU A 1 89 ? 4.637 9.555 8.172 1 98.81 89 LEU A CA 1
ATOM 644 C C . LEU A 1 89 ? 4.086 10.047 9.5 1 98.81 89 LEU A C 1
ATOM 646 O O . LEU A 1 89 ? 4.398 11.156 9.938 1 98.81 89 LEU A O 1
ATOM 650 N N . GLY A 1 90 ? 3.295 9.266 10.094 1 97.5 90 GLY A N 1
ATOM 651 C CA . GLY A 1 90 ? 2.795 9.5 11.438 1 97.5 90 GLY A CA 1
ATOM 652 C C . GLY A 1 90 ? 2.543 8.219 12.211 1 97.5 90 GLY A C 1
ATOM 653 O O . GLY A 1 90 ? 2.496 7.137 11.633 1 97.5 90 GLY A O 1
ATOM 654 N N . THR A 1 91 ? 2.346 8.297 13.516 1 95.31 91 THR A N 1
ATOM 655 C CA . THR A 1 91 ? 2.176 7.129 14.367 1 95.31 91 THR A CA 1
ATOM 656 C C . THR A 1 91 ? 0.698 6.789 14.539 1 95.31 91 THR A C 1
ATOM 658 O O . THR A 1 91 ? 0.343 5.625 14.742 1 95.31 91 THR A O 1
ATOM 661 N N . GLN A 1 92 ? -0.093 7.797 14.438 1 92 92 GLN A N 1
ATOM 662 C CA . GLN A 1 92 ? -1.436 7.719 15 1 92 92 GLN A CA 1
ATOM 663 C C . GLN A 1 92 ? -1.385 7.473 16.5 1 92 92 GLN A C 1
ATOM 665 O O . GLN A 1 92 ? -0.441 7.895 17.172 1 92 92 GLN A O 1
ATOM 670 N N . VAL A 1 93 ? -2.512 7.078 17.172 1 90.94 93 VAL A N 1
ATOM 671 C CA . VAL A 1 93 ? -2.551 6.914 18.625 1 90.94 93 VAL A CA 1
ATOM 672 C C . VAL A 1 93 ? -2.662 5.43 18.984 1 90.94 93 VAL A C 1
ATOM 674 O O . VAL A 1 93 ? -3.021 4.609 18.125 1 90.94 93 VAL A O 1
ATOM 677 N N . ARG A 1 94 ? -2.391 5.105 20.219 1 94.75 94 ARG A N 1
ATOM 678 C CA . ARG A 1 94 ? -2.266 3.738 20.719 1 94.75 94 ARG A CA 1
ATOM 679 C C . ARG A 1 94 ? -3.496 2.912 20.359 1 94.75 94 ARG A C 1
ATOM 681 O O . ARG A 1 94 ? -3.375 1.805 19.828 1 94.75 94 ARG A O 1
ATOM 688 N N . THR A 1 95 ? -4.672 3.445 20.594 1 94.44 95 THR A N 1
ATOM 689 C CA . THR A 1 95 ? -5.906 2.695 20.391 1 94.44 95 THR A CA 1
ATOM 690 C C . THR A 1 95 ? -6.027 2.234 18.953 1 94.44 95 THR A C 1
ATOM 692 O O . THR A 1 95 ? -6.355 1.076 18.688 1 94.44 95 THR A O 1
ATOM 695 N N . HIS A 1 96 ? -5.715 3.096 18 1 95.38 96 HIS A N 1
ATOM 696 C CA . HIS A 1 96 ? -5.816 2.738 16.594 1 95.38 96 HIS A CA 1
ATOM 697 C C . HIS A 1 96 ? -4.738 1.728 16.203 1 95.38 96 HIS A C 1
ATOM 699 O O . HIS A 1 96 ? -5.027 0.736 15.523 1 95.38 96 HIS A O 1
ATOM 705 N N . VAL A 1 97 ? -3.508 1.922 16.656 1 97.75 97 VAL A N 1
ATOM 706 C CA . VAL A 1 97 ? -2.395 1.075 16.234 1 97.75 97 VAL A CA 1
ATOM 707 C C . VAL A 1 97 ? -2.568 -0.328 16.812 1 97.75 97 VAL A C 1
ATOM 709 O O . VAL A 1 97 ? -2.404 -1.322 16.109 1 97.75 97 VAL A O 1
ATOM 712 N N . VAL A 1 98 ? -2.979 -0.398 18.078 1 98.25 98 VAL A N 1
ATOM 713 C CA . VAL A 1 98 ? -3.049 -1.687 18.75 1 98.25 98 VAL A CA 1
ATOM 714 C C . VAL A 1 98 ? -4.359 -2.389 18.406 1 98.25 98 VAL A C 1
ATOM 716 O O . VAL A 1 98 ? -4.359 -3.561 18.016 1 98.25 98 VAL A O 1
ATOM 719 N N . ARG A 1 99 ? -5.426 -1.64 18.359 1 98.5 99 ARG A N 1
ATOM 720 C CA . ARG A 1 99 ? -6.715 -2.324 18.344 1 98.5 99 ARG A CA 1
ATOM 721 C C . ARG A 1 99 ? -7.32 -2.314 16.953 1 98.5 99 ARG A C 1
ATOM 723 O O . ARG A 1 99 ? -8.227 -3.094 16.656 1 98.5 99 ARG A O 1
ATOM 730 N N . ARG A 1 100 ? -6.941 -1.408 16.062 1 98.38 100 ARG A N 1
ATOM 731 C CA . ARG A 1 100 ? -7.438 -1.405 14.688 1 98.38 100 ARG A CA 1
ATOM 732 C C . ARG A 1 100 ? -6.461 -2.107 13.75 1 98.38 100 ARG A C 1
ATOM 734 O O . ARG A 1 100 ? -6.855 -2.973 12.969 1 98.38 100 ARG A O 1
ATOM 741 N N . TYR A 1 101 ? -5.18 -1.782 13.922 1 98.44 101 TYR A N 1
ATOM 742 C CA . TYR A 1 101 ? -4.172 -2.338 13.023 1 98.44 101 TYR A CA 1
ATOM 743 C C . TYR A 1 101 ? -3.607 -3.641 13.578 1 98.44 101 TYR A C 1
ATOM 745 O O . TYR A 1 101 ? -2.984 -4.414 12.852 1 98.44 101 TYR A O 1
ATOM 753 N N . GLY A 1 102 ? -3.76 -3.906 14.883 1 98 102 GLY A N 1
ATOM 754 C CA . GLY A 1 102 ? -3.207 -5.105 15.492 1 98 102 GLY A CA 1
ATOM 755 C C . GLY A 1 102 ? -1.692 -5.09 15.578 1 98 102 GLY A C 1
ATOM 756 O O . GLY A 1 102 ? -1.043 -6.117 15.375 1 98 102 GLY A O 1
ATOM 757 N N . MET A 1 103 ? -1.109 -3.955 15.82 1 97.69 103 MET A N 1
ATOM 758 C CA . MET A 1 103 ? 0.341 -3.787 15.797 1 97.69 103 MET A CA 1
ATOM 759 C C . MET A 1 103 ? 0.85 -3.256 17.141 1 97.69 103 MET A C 1
ATOM 761 O O . MET A 1 103 ? 0.091 -2.654 17.891 1 97.69 103 MET A O 1
ATOM 765 N N . PRO A 1 104 ? 2.113 -3.434 17.422 1 95.12 104 PRO A N 1
ATOM 766 C CA . PRO A 1 104 ? 2.686 -2.9 18.672 1 95.12 104 PRO A CA 1
ATOM 767 C C . PRO A 1 104 ? 2.805 -1.379 18.656 1 95.12 104 PRO A C 1
ATOM 769 O O . PRO A 1 104 ? 2.902 -0.771 17.578 1 95.12 104 PRO A O 1
ATOM 772 N N . PHE A 1 105 ? 2.744 -0.812 19.828 1 96.44 105 PHE A N 1
ATOM 773 C CA . PHE A 1 105 ? 2.816 0.639 19.953 1 96.44 105 PHE A CA 1
ATOM 774 C C . PHE A 1 105 ? 3.766 1.038 21.078 1 96.44 105 PHE A C 1
ATOM 776 O O . PHE A 1 105 ? 3.676 2.146 21.609 1 96.44 105 PHE A O 1
ATOM 783 N N . GLU A 1 106 ? 4.688 0.237 21.438 1 94.56 106 GLU A N 1
ATOM 784 C CA . GLU A 1 106 ? 5.602 0.547 22.547 1 94.56 106 GLU A CA 1
ATOM 785 C C . GLU A 1 106 ? 6.621 1.605 22.125 1 94.56 106 GLU A C 1
ATOM 787 O O . GLU A 1 106 ? 7.109 1.597 21 1 94.56 106 GLU A O 1
ATOM 792 N N . ARG A 1 107 ? 6.914 2.562 22.984 1 96.44 107 ARG A N 1
ATOM 793 C CA . ARG A 1 107 ? 7.879 3.645 22.797 1 96.44 107 ARG A CA 1
ATOM 794 C C . ARG A 1 107 ? 7.742 4.266 21.406 1 96.44 107 ARG A C 1
ATOM 796 O O . ARG A 1 107 ? 8.711 4.316 20.656 1 96.44 107 ARG A O 1
ATOM 803 N N . PRO A 1 108 ? 6.512 4.793 21.047 1 96.38 108 PRO A N 1
ATOM 804 C CA . PRO A 1 108 ? 6.219 5.215 19.672 1 96.38 108 PRO A CA 1
ATOM 805 C C . PRO A 1 108 ? 7.207 6.254 19.156 1 96.38 108 PRO A C 1
ATOM 807 O O . PRO A 1 108 ? 7.508 6.277 17.953 1 96.38 108 PRO A O 1
ATOM 810 N N . GLY A 1 109 ? 7.691 7.168 19.984 1 97.12 109 GLY A N 1
ATOM 811 C CA . GLY A 1 109 ? 8.672 8.148 19.562 1 97.12 109 GLY A CA 1
ATOM 812 C C . GLY A 1 109 ? 9.961 7.516 19.047 1 97.12 109 GLY A C 1
ATOM 813 O O . GLY A 1 109 ? 10.266 7.598 17.859 1 97.12 109 GLY A O 1
ATOM 814 N N . PRO A 1 110 ? 10.672 6.836 19.984 1 98.31 110 PRO A N 1
ATOM 815 C CA . PRO A 1 110 ? 11.898 6.145 19.578 1 98.31 110 PRO A CA 1
ATOM 816 C C . PRO A 1 110 ? 11.672 5.164 18.438 1 98.31 110 PRO A C 1
ATOM 818 O O . PRO A 1 110 ? 12.539 5.02 17.562 1 98.31 110 PRO A O 1
ATOM 821 N N . ARG A 1 111 ? 10.555 4.562 18.438 1 98.31 111 ARG A N 1
ATOM 822 C CA . ARG A 1 111 ? 10.258 3.619 17.375 1 98.31 111 ARG A CA 1
ATOM 823 C C . ARG A 1 111 ? 10.125 4.336 16.031 1 98.31 111 ARG A C 1
ATOM 825 O O . ARG A 1 111 ? 10.609 3.848 15.008 1 98.31 111 ARG A O 1
ATOM 832 N N . LEU A 1 112 ? 9.453 5.484 16.031 1 98.75 112 LEU A N 1
ATOM 833 C CA . LEU A 1 112 ? 9.312 6.246 14.797 1 98.75 112 LEU A CA 1
ATOM 834 C C . LEU A 1 112 ? 10.672 6.746 14.312 1 98.75 112 LEU A C 1
ATOM 836 O O . LEU A 1 112 ? 10.93 6.77 13.102 1 98.75 112 LEU A O 1
ATOM 840 N N . ARG A 1 113 ? 11.516 7.148 15.234 1 98.75 113 ARG A N 1
ATOM 841 C CA . ARG A 1 113 ? 12.883 7.543 14.883 1 98.75 113 ARG A CA 1
ATOM 842 C C . ARG A 1 113 ? 13.609 6.418 14.156 1 98.75 113 ARG A C 1
ATOM 844 O O . ARG A 1 113 ? 14.188 6.633 13.094 1 98.75 113 ARG A O 1
ATOM 851 N N . ASP A 1 114 ? 13.516 5.266 14.734 1 98.81 114 ASP A N 1
ATOM 852 C CA . ASP A 1 114 ? 14.141 4.082 14.148 1 98.81 114 ASP A CA 1
ATOM 853 C C . ASP A 1 114 ? 13.508 3.732 12.805 1 98.81 114 ASP A C 1
ATOM 855 O O . ASP A 1 114 ? 14.203 3.354 11.867 1 98.81 114 ASP A O 1
ATOM 859 N N . TYR A 1 115 ? 12.234 3.893 12.711 1 98.88 115 TYR A N 1
ATOM 860 C CA . TYR A 1 115 ? 11.477 3.621 11.492 1 98.88 115 TYR A CA 1
ATOM 861 C C . TYR A 1 115 ? 11.953 4.516 10.352 1 98.88 115 TYR A C 1
ATOM 863 O O . TYR A 1 115 ? 12.195 4.035 9.242 1 98.88 115 TYR A O 1
ATOM 871 N N . VAL A 1 116 ? 12.094 5.781 10.594 1 98.94 116 VAL A N 1
ATOM 872 C CA . VAL A 1 116 ? 12.523 6.734 9.586 1 98.94 116 VAL A CA 1
ATOM 873 C C . VAL A 1 116 ? 13.93 6.379 9.109 1 98.94 116 VAL A C 1
ATOM 875 O O . VAL A 1 116 ? 14.203 6.367 7.902 1 98.94 116 VAL A O 1
ATOM 878 N N . ARG A 1 117 ? 14.773 6.039 10.031 1 98.88 117 ARG A N 1
ATOM 879 C CA . ARG A 1 117 ? 16.125 5.637 9.68 1 98.88 117 ARG A CA 1
ATOM 880 C C . ARG A 1 117 ? 16.125 4.371 8.82 1 98.88 117 ARG A C 1
ATOM 882 O O . ARG A 1 117 ? 16.891 4.254 7.871 1 98.88 117 ARG A O 1
ATOM 889 N N . ALA A 1 118 ? 15.281 3.469 9.172 1 98.94 118 ALA A N 1
ATOM 890 C CA . ALA A 1 118 ? 15.164 2.219 8.43 1 98.94 118 ALA A CA 1
ATOM 891 C C . ALA A 1 118 ? 14.68 2.477 7.004 1 98.94 118 ALA A C 1
ATOM 893 O O . ALA A 1 118 ? 15.18 1.88 6.051 1 98.94 118 ALA A O 1
ATOM 894 N N . VAL A 1 119 ? 13.703 3.365 6.824 1 98.94 119 VAL A N 1
ATOM 895 C CA . VAL A 1 119 ? 13.195 3.727 5.504 1 98.94 119 VAL A CA 1
ATOM 896 C C . VAL A 1 119 ? 14.32 4.324 4.66 1 98.94 119 VAL A C 1
ATOM 898 O O . VAL A 1 119 ? 14.516 3.934 3.508 1 98.94 119 VAL A O 1
ATOM 901 N N . LYS A 1 120 ? 15.055 5.227 5.227 1 98.94 120 LYS A N 1
ATOM 902 C CA . LYS A 1 120 ? 16.141 5.871 4.504 1 98.94 120 LYS A CA 1
ATOM 903 C C . LYS A 1 120 ? 17.25 4.875 4.18 1 98.94 120 LYS A C 1
ATOM 905 O O . LYS A 1 120 ? 17.891 4.961 3.125 1 98.94 120 LYS A O 1
ATOM 910 N N . ALA A 1 121 ? 17.469 3.879 5.102 1 98.94 121 ALA A N 1
ATOM 911 C CA . ALA A 1 121 ? 18.406 2.801 4.82 1 98.94 121 ALA A CA 1
ATOM 912 C C . ALA A 1 121 ? 17.969 1.979 3.615 1 98.94 121 ALA A C 1
ATOM 914 O O . ALA A 1 121 ? 18.781 1.524 2.82 1 98.94 121 ALA A O 1
ATOM 915 N N . CYS A 1 122 ? 16.719 1.776 3.484 1 98.88 122 CYS A N 1
ATOM 916 C CA . CYS A 1 122 ? 16.188 1.07 2.326 1 98.88 122 CYS A CA 1
ATOM 917 C C . CYS A 1 122 ? 16.453 1.844 1.041 1 98.88 122 CYS A C 1
ATOM 919 O O . CYS A 1 122 ? 16.844 1.258 0.029 1 98.88 122 CYS A O 1
ATOM 921 N N . PHE A 1 123 ? 16.234 3.193 1.062 1 98.88 123 PHE A N 1
ATOM 922 C CA . PHE A 1 123 ? 16.547 4 -0.112 1 98.88 123 PHE A CA 1
ATOM 923 C C . PHE A 1 123 ? 18 3.814 -0.528 1 98.88 123 PHE A C 1
ATOM 925 O O . PHE A 1 123 ? 18.281 3.596 -1.705 1 98.88 123 PHE A O 1
ATOM 932 N N . SER A 1 124 ? 18.844 3.865 0.46 1 98.81 124 SER A N 1
ATOM 933 C CA . SER A 1 124 ? 20.266 3.656 0.184 1 98.81 124 SER A CA 1
ATOM 934 C C . SER A 1 124 ? 20.516 2.277 -0.417 1 98.81 124 SER A C 1
ATOM 936 O O . SER A 1 124 ? 21.312 2.135 -1.353 1 98.81 124 SER A O 1
ATOM 938 N N . ALA A 1 125 ? 19.859 1.28 0.11 1 98.75 125 ALA A N 1
ATOM 939 C CA . ALA A 1 125 ? 20.016 -0.095 -0.359 1 98.75 125 ALA A CA 1
ATOM 940 C C . ALA A 1 125 ? 19.531 -0.239 -1.799 1 98.75 125 ALA A C 1
ATOM 942 O O . ALA A 1 125 ? 20.094 -1.015 -2.576 1 98.75 125 ALA A O 1
ATOM 943 N N . PHE A 1 126 ? 18.469 0.505 -2.162 1 98.62 126 PHE A N 1
ATOM 944 C CA . PHE A 1 126 ? 17.922 0.431 -3.514 1 98.62 126 PHE A CA 1
ATOM 945 C C . PHE A 1 126 ? 18.938 0.941 -4.531 1 98.62 126 PHE A C 1
ATOM 947 O O . PHE A 1 126 ? 18.953 0.492 -5.68 1 98.62 126 PHE A O 1
ATOM 954 N N . ARG A 1 127 ? 19.797 1.802 -4.152 1 98.38 127 ARG A N 1
ATOM 955 C CA . ARG A 1 127 ? 20.828 2.34 -5.031 1 98.38 127 ARG A CA 1
ATOM 956 C C . ARG A 1 127 ? 22.094 1.484 -4.988 1 98.38 127 ARG A C 1
ATOM 958 O O . ARG A 1 127 ? 22.688 1.21 -6.023 1 98.38 127 ARG A O 1
ATOM 965 N N . SER A 1 128 ? 22.484 0.963 -3.801 1 98 128 SER A N 1
ATOM 966 C CA . SER A 1 128 ? 23.781 0.348 -3.596 1 98 128 SER A CA 1
ATOM 967 C C . SER A 1 128 ? 23.703 -1.17 -3.717 1 98 128 SER A C 1
ATOM 969 O O . SER A 1 128 ? 24.719 -1.834 -3.936 1 98 128 SER A O 1
ATOM 971 N N . GLY A 1 129 ? 22.547 -1.703 -3.398 1 97.69 129 GLY A N 1
ATOM 972 C CA . GLY A 1 129 ? 22.391 -3.148 -3.375 1 97.69 129 GLY A CA 1
ATOM 973 C C . GLY A 1 129 ? 22.719 -3.762 -2.027 1 97.69 129 GLY A C 1
ATOM 974 O O . GLY A 1 129 ? 22.734 -4.984 -1.881 1 97.69 129 GLY A O 1
ATOM 975 N N . LYS A 1 130 ? 22.906 -2.906 -1.011 1 98.12 130 LYS A N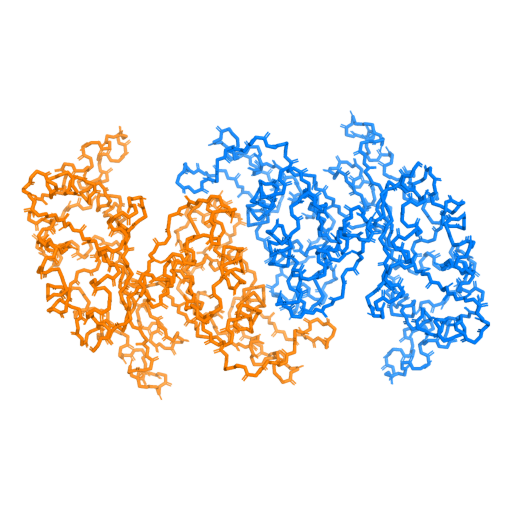 1
ATOM 976 C CA . LYS A 1 130 ? 23.234 -3.408 0.318 1 98.12 130 LYS A CA 1
ATOM 977 C C . LYS A 1 130 ? 22.328 -2.793 1.383 1 98.12 130 LYS A C 1
ATOM 979 O O . LYS A 1 130 ? 22.375 -1.583 1.612 1 98.12 130 LYS A O 1
ATOM 984 N N . LEU A 1 131 ? 21.531 -3.594 1.963 1 98.75 131 LEU A N 1
ATOM 985 C CA . LEU A 1 131 ? 20.688 -3.184 3.082 1 98.75 131 LEU A CA 1
ATOM 986 C C . LEU A 1 131 ? 21.391 -3.416 4.41 1 98.75 131 LEU A C 1
ATOM 988 O O . LEU A 1 131 ? 21.922 -4.508 4.66 1 98.75 131 LEU A O 1
ATOM 992 N N . ASP A 1 132 ? 21.5 -2.361 5.18 1 98.69 132 ASP A N 1
ATOM 993 C CA . ASP A 1 132 ? 22.219 -2.438 6.441 1 98.69 132 ASP A CA 1
ATOM 994 C C . ASP A 1 132 ? 21.609 -1.506 7.484 1 98.69 132 ASP A C 1
ATOM 996 O O . ASP A 1 132 ? 22.062 -0.367 7.641 1 98.69 132 ASP A O 1
ATOM 1000 N N . HIS A 1 133 ? 20.625 -1.963 8.172 1 98.88 133 HIS A N 1
ATOM 1001 C CA . HIS A 1 133 ? 20.016 -1.211 9.258 1 98.88 133 HIS A CA 1
ATOM 1002 C C . HIS A 1 133 ? 19.875 -2.068 10.516 1 98.88 133 HIS A C 1
ATOM 1004 O O . HIS A 1 133 ? 19.25 -3.127 10.484 1 98.88 133 HIS A O 1
ATOM 1010 N N . HIS A 1 134 ? 20.469 -1.639 11.594 1 98.75 134 HIS A N 1
ATOM 1011 C CA . HIS A 1 134 ? 20.422 -2.305 12.891 1 98.75 134 HIS A CA 1
ATOM 1012 C C . HIS A 1 134 ? 19.938 -1.353 13.977 1 98.75 134 HIS A C 1
ATOM 1014 O O . HIS A 1 134 ? 20.75 -0.732 14.672 1 98.75 134 HIS A O 1
ATOM 1020 N N . GLY A 1 135 ? 18.609 -1.248 14.117 1 98.12 135 GLY A N 1
ATOM 1021 C CA . GLY A 1 135 ? 18.016 -0.378 15.125 1 98.12 135 GLY A CA 1
ATOM 1022 C C . GLY A 1 135 ? 17.391 -1.138 16.281 1 98.12 135 GLY A C 1
ATOM 1023 O O . GLY A 1 135 ? 17.391 -2.371 16.281 1 98.12 135 GLY A O 1
ATOM 1024 N N . ASP A 1 136 ? 16.828 -0.43 17.266 1 97.44 136 ASP A N 1
ATOM 1025 C CA . ASP A 1 136 ? 16.219 -1.019 18.453 1 97.44 136 ASP A CA 1
ATOM 1026 C C . ASP A 1 136 ? 14.945 -1.782 18.094 1 97.44 136 ASP A C 1
ATOM 1028 O O . ASP A 1 136 ? 14.602 -2.762 18.766 1 97.44 136 ASP A O 1
ATOM 1032 N N . PHE A 1 137 ? 14.312 -1.352 17.031 1 97.81 137 PHE A N 1
ATOM 1033 C CA . PHE A 1 137 ? 12.992 -1.897 16.75 1 97.81 137 PHE A CA 1
ATOM 1034 C C . PHE A 1 137 ? 13 -2.65 15.422 1 97.81 137 PHE A C 1
ATOM 1036 O O . PHE A 1 137 ? 12.203 -3.57 15.219 1 97.81 137 PHE A O 1
ATOM 1043 N N . TYR A 1 138 ? 13.883 -2.256 14.523 1 98.12 138 TYR A N 1
ATOM 1044 C CA . TYR A 1 138 ? 13.961 -2.873 13.203 1 98.12 138 TYR A CA 1
ATOM 1045 C C . TYR A 1 138 ? 15.391 -3.303 12.891 1 98.12 138 TYR A C 1
ATOM 1047 O O . TYR A 1 138 ? 16.328 -2.508 13 1 98.12 138 TYR A O 1
ATOM 1055 N N . ASP A 1 139 ? 15.508 -4.57 12.555 1 98.69 139 ASP A N 1
ATOM 1056 C CA . ASP A 1 139 ? 16.766 -5.156 12.094 1 98.69 139 ASP A CA 1
ATOM 1057 C C . ASP A 1 139 ? 16.625 -5.711 10.68 1 98.69 139 ASP A C 1
ATOM 1059 O O . ASP A 1 139 ? 15.922 -6.699 10.453 1 98.69 139 ASP A O 1
ATOM 1063 N N . MET A 1 140 ? 17.281 -5.031 9.703 1 98.81 140 MET A N 1
ATOM 1064 C CA . MET A 1 140 ? 17.125 -5.328 8.281 1 98.81 140 MET A CA 1
ATOM 1065 C C . MET A 1 140 ? 18.484 -5.305 7.574 1 98.81 140 MET A C 1
ATOM 1067 O O . MET A 1 140 ? 19.141 -4.262 7.516 1 98.81 140 MET A O 1
ATOM 1071 N N . ASP A 1 141 ? 18.859 -6.496 7.008 1 98.75 141 ASP A N 1
ATOM 1072 C CA . ASP A 1 141 ? 20.219 -6.52 6.445 1 98.75 141 ASP A CA 1
ATOM 1073 C C . ASP A 1 141 ? 20.297 -7.484 5.266 1 98.75 141 ASP A C 1
ATOM 1075 O O . ASP A 1 141 ? 21.375 -8.023 4.98 1 98.75 141 ASP A O 1
ATOM 1079 N N . PHE A 1 142 ? 19.172 -7.664 4.637 1 98.06 142 PHE A N 1
ATOM 1080 C CA . PHE A 1 142 ? 19.141 -8.586 3.51 1 98.06 142 PHE A CA 1
ATOM 1081 C C . PHE A 1 142 ? 18.328 -8.016 2.359 1 98.06 142 PHE A C 1
ATOM 1083 O O . PHE A 1 142 ? 17.172 -7.633 2.545 1 98.06 142 PHE A O 1
ATOM 1090 N N . ILE A 1 143 ? 18.969 -7.949 1.16 1 97.5 143 ILE A N 1
ATOM 1091 C CA . ILE A 1 143 ? 18.266 -7.613 -0.073 1 97.5 143 ILE A CA 1
ATOM 1092 C C . ILE A 1 143 ? 19.016 -8.211 -1.268 1 97.5 143 ILE A C 1
ATOM 1094 O O . ILE A 1 143 ? 20.25 -8.234 -1.295 1 97.5 143 ILE A O 1
ATOM 1098 N N . THR A 1 144 ? 18.344 -8.805 -2.166 1 92.69 144 THR A N 1
ATOM 1099 C CA . THR A 1 144 ? 18.922 -9.297 -3.41 1 92.69 144 THR A CA 1
ATOM 1100 C C . THR A 1 144 ? 18.391 -8.508 -4.605 1 92.69 144 THR A C 1
ATOM 1102 O O . THR A 1 144 ? 17.359 -7.836 -4.504 1 92.69 144 THR A O 1
ATOM 1105 N N . PRO A 1 145 ? 19.031 -8.578 -5.742 1 91.38 145 PRO A N 1
ATOM 1106 C CA . PRO A 1 145 ? 18.641 -7.773 -6.902 1 91.38 145 PRO A CA 1
ATOM 1107 C C . PRO A 1 145 ? 17.203 -8.055 -7.352 1 91.38 145 PRO A C 1
ATOM 1109 O O . PRO A 1 145 ? 16.516 -7.145 -7.797 1 91.38 145 PRO A O 1
ATOM 1112 N N . GLN A 1 146 ? 16.75 -9.25 -7.188 1 87 146 GLN A N 1
ATOM 1113 C CA . GLN A 1 146 ? 15.422 -9.664 -7.625 1 87 146 GLN A CA 1
ATOM 1114 C C . GLN A 1 146 ? 14.328 -8.93 -6.852 1 87 146 GLN A C 1
ATOM 1116 O O . GLN A 1 146 ? 13.234 -8.703 -7.379 1 87 146 GLN A O 1
ATOM 1121 N N . TRP A 1 147 ? 14.734 -8.516 -5.633 1 92.44 147 TRP A N 1
ATOM 1122 C CA . TRP A 1 147 ? 13.727 -7.953 -4.742 1 92.44 147 TRP A CA 1
ATOM 1123 C C . TRP A 1 147 ? 13.961 -6.465 -4.516 1 92.44 147 TRP A C 1
ATOM 1125 O O . TRP A 1 147 ? 13.328 -5.852 -3.656 1 92.44 147 TRP A O 1
ATOM 1135 N N . SER A 1 148 ? 14.914 -5.926 -5.289 1 96.56 148 SER A N 1
ATOM 1136 C CA . SER A 1 148 ? 15.203 -4.496 -5.242 1 96.56 148 SER A CA 1
ATOM 1137 C C . SER A 1 148 ? 14.586 -3.768 -6.43 1 96.56 148 SER A C 1
ATOM 1139 O O . SER A 1 148 ? 14.648 -4.246 -7.562 1 96.56 148 SER A O 1
ATOM 1141 N N . PRO A 1 149 ? 13.938 -2.66 -6.145 1 96.94 149 PRO A N 1
ATOM 1142 C CA . PRO A 1 149 ? 13.461 -1.869 -7.281 1 96.94 149 PRO A CA 1
ATOM 1143 C C . PRO A 1 149 ? 14.594 -1.264 -8.102 1 96.94 149 PRO A C 1
ATOM 1145 O O . PRO A 1 149 ? 14.367 -0.789 -9.219 1 96.94 149 PRO A O 1
ATOM 1148 N N . GLY A 1 150 ? 15.773 -1.292 -7.574 1 97.44 150 GLY A N 1
ATOM 1149 C CA . GLY A 1 150 ? 16.906 -0.694 -8.258 1 97.44 150 GLY A CA 1
ATOM 1150 C C . GLY A 1 150 ? 16.922 0.821 -8.172 1 97.44 150 GLY A C 1
ATOM 1151 O O . GLY A 1 150 ? 16 1.429 -7.645 1 97.44 150 GLY A O 1
ATOM 1152 N N . PRO A 1 151 ? 18.016 1.394 -8.633 1 97.94 151 PRO A N 1
ATOM 1153 C CA . PRO A 1 151 ? 18.141 2.85 -8.555 1 97.94 151 PRO A CA 1
ATOM 1154 C C . PRO A 1 151 ? 17.219 3.58 -9.523 1 97.94 151 PRO A C 1
ATOM 1156 O O . PRO A 1 151 ? 16.766 3.002 -10.516 1 97.94 151 PRO A O 1
ATOM 1159 N N . ILE A 1 152 ? 16.859 4.723 -9.219 1 98.06 152 ILE A N 1
ATOM 1160 C CA . ILE A 1 152 ? 16.109 5.621 -10.102 1 98.06 152 ILE A CA 1
ATOM 1161 C C . ILE A 1 152 ? 16.922 6.898 -10.328 1 98.06 152 ILE A C 1
ATOM 1163 O O . ILE A 1 152 ? 17.891 7.164 -9.609 1 98.06 152 ILE A O 1
ATOM 1167 N N . ASP A 1 153 ? 16.531 7.695 -11.297 1 97.5 153 ASP A N 1
ATOM 1168 C CA . ASP A 1 153 ? 17.25 8.914 -11.633 1 97.5 153 ASP A CA 1
ATOM 1169 C C . ASP A 1 153 ? 16.938 10.039 -10.656 1 97.5 153 ASP A C 1
ATOM 1171 O O . ASP A 1 153 ? 17.781 10.867 -10.352 1 97.5 153 ASP A O 1
ATOM 1175 N N . ALA A 1 154 ? 15.727 10.047 -10.133 1 98.25 154 ALA A N 1
ATOM 1176 C CA . ALA A 1 154 ? 15.305 11.07 -9.188 1 98.25 154 ALA A CA 1
ATOM 1177 C C . ALA A 1 154 ? 16.047 10.938 -7.859 1 98.25 154 ALA A C 1
ATOM 1179 O O . ALA A 1 154 ? 16.531 9.852 -7.516 1 98.25 154 ALA A O 1
ATOM 1180 N N . PRO A 1 155 ? 16.219 12.055 -7.125 1 98.38 155 PRO A N 1
ATOM 1181 C CA . PRO A 1 155 ? 16.766 11.93 -5.773 1 98.38 155 PRO A CA 1
ATOM 1182 C C . PRO A 1 155 ? 15.883 11.086 -4.855 1 98.38 155 PRO A C 1
ATOM 1184 O O . PRO A 1 155 ? 14.734 10.789 -5.195 1 98.38 155 PRO A O 1
ATOM 1187 N N . ASP A 1 156 ? 16.422 10.648 -3.719 1 98.75 156 ASP A N 1
ATOM 1188 C CA . ASP A 1 156 ? 15.633 9.922 -2.738 1 98.75 156 ASP A CA 1
ATOM 1189 C C . ASP A 1 156 ? 14.398 10.719 -2.33 1 98.75 156 ASP A C 1
ATOM 1191 O O . ASP A 1 156 ? 14.453 11.945 -2.232 1 98.75 156 ASP A O 1
ATOM 1195 N N . PRO A 1 157 ? 13.305 9.992 -2.141 1 98.81 157 PRO A N 1
ATOM 1196 C CA . PRO A 1 157 ? 12.148 10.703 -1.599 1 98.81 157 PRO A CA 1
ATOM 1197 C C . PRO A 1 157 ? 12.445 11.391 -0.265 1 98.81 157 PRO A C 1
ATOM 1199 O O . PRO A 1 157 ? 13.172 10.844 0.565 1 98.81 157 PRO A O 1
ATOM 1202 N N . LYS A 1 158 ? 11.906 12.609 -0.101 1 98.88 158 LYS A N 1
ATOM 1203 C CA . LYS A 1 158 ? 11.93 13.234 1.218 1 98.88 158 LYS A CA 1
ATOM 1204 C C . LYS A 1 158 ? 11.016 12.492 2.193 1 98.88 158 LYS A C 1
ATOM 1206 O O . LYS A 1 158 ? 9.938 12.039 1.818 1 98.88 158 LYS A O 1
ATOM 1211 N N . VAL A 1 159 ? 11.477 12.344 3.445 1 98.94 159 VAL A N 1
ATOM 1212 C CA . VAL A 1 159 ? 10.703 11.68 4.488 1 98.94 159 VAL A CA 1
ATOM 1213 C C . VAL A 1 159 ? 10.359 12.68 5.586 1 98.94 159 VAL A C 1
ATOM 1215 O O . VAL A 1 159 ? 11.234 13.156 6.309 1 98.94 159 VAL A O 1
ATOM 1218 N N . ASP A 1 160 ? 9.062 12.961 5.68 1 98.88 160 ASP A N 1
ATOM 1219 C CA . ASP A 1 160 ? 8.539 13.852 6.707 1 98.88 160 ASP A CA 1
ATOM 1220 C C . ASP A 1 160 ? 7.887 13.062 7.84 1 98.88 160 ASP A C 1
ATOM 1222 O O . ASP A 1 160 ? 7.586 11.875 7.684 1 98.88 160 ASP A O 1
ATOM 1226 N N . VAL A 1 161 ? 7.68 13.742 8.984 1 98.75 161 VAL A N 1
ATOM 1227 C CA . VAL A 1 161 ? 6.961 13.117 10.094 1 98.75 161 VAL A CA 1
ATOM 1228 C C . VAL A 1 161 ? 5.977 14.109 10.695 1 98.75 161 VAL A C 1
ATOM 1230 O O . VAL A 1 161 ? 6.219 15.32 10.688 1 98.75 161 VAL A O 1
ATOM 1233 N N . ALA A 1 162 ? 4.883 13.586 11.164 1 97.81 162 ALA A N 1
ATOM 1234 C CA . ALA A 1 162 ? 3.994 14.391 12 1 97.81 162 ALA A CA 1
ATOM 1235 C C . ALA A 1 162 ? 4.523 14.484 13.43 1 97.81 162 ALA A C 1
ATOM 1237 O O . ALA A 1 162 ? 4.957 13.484 14.008 1 97.81 162 ALA A O 1
ATOM 1238 N N . ALA A 1 163 ? 4.535 15.648 13.945 1 97.5 163 ALA A N 1
ATOM 1239 C CA . ALA A 1 163 ? 5.047 15.867 15.289 1 97.5 163 ALA A CA 1
ATOM 1240 C C . ALA A 1 163 ? 4.32 17.031 15.977 1 97.5 163 ALA A C 1
ATOM 1242 O O . ALA A 1 163 ? 4 18.031 15.336 1 97.5 163 ALA A O 1
ATOM 1243 N N . VAL A 1 164 ? 4.09 16.844 17.266 1 96.38 164 VAL A N 1
ATOM 1244 C CA . VAL A 1 164 ? 3.4 17.891 18.016 1 96.38 164 VAL A CA 1
ATOM 1245 C C . VAL A 1 164 ? 4.23 18.281 19.234 1 96.38 164 VAL A C 1
ATOM 1247 O O . VAL A 1 164 ? 4.547 19.469 19.422 1 96.38 164 VAL A O 1
ATOM 1250 N N . ASN A 1 165 ? 4.613 17.328 20.031 1 95.56 165 ASN A N 1
ATOM 1251 C CA . ASN A 1 165 ? 5.305 17.625 21.281 1 95.56 165 ASN A CA 1
ATOM 1252 C C . ASN A 1 165 ? 6.789 17.891 21.047 1 95.56 165 ASN A C 1
ATOM 1254 O O . ASN A 1 165 ? 7.352 17.453 20.031 1 95.56 165 ASN A O 1
ATOM 1258 N N . PRO A 1 166 ? 7.422 18.516 21.969 1 96.81 166 PRO A N 1
ATOM 1259 C CA . PRO A 1 166 ? 8.812 18.953 21.812 1 96.81 166 PRO A CA 1
ATOM 1260 C C . PRO A 1 166 ? 9.758 17.797 21.5 1 96.81 166 PRO A C 1
ATOM 1262 O O . PRO A 1 166 ? 10.625 17.922 20.625 1 96.81 166 PRO A O 1
ATOM 1265 N N . TRP A 1 167 ? 9.602 16.719 22.156 1 97.5 167 TRP A N 1
ATOM 1266 C CA . TRP A 1 167 ? 10.484 15.594 21.891 1 97.5 167 TRP A CA 1
ATOM 1267 C C . TRP A 1 167 ? 10.375 15.133 20.453 1 97.5 167 TRP A C 1
ATOM 1269 O O . TRP A 1 167 ? 11.391 14.922 19.781 1 97.5 167 TRP A O 1
ATOM 1279 N N . MET A 1 168 ? 9.148 14.992 19.984 1 98.06 168 MET A N 1
ATOM 1280 C CA . MET A 1 168 ? 8.914 14.555 18.609 1 98.06 168 MET A CA 1
ATOM 1281 C C . MET A 1 168 ? 9.438 15.578 17.625 1 98.06 168 MET A C 1
ATOM 1283 O O . MET A 1 168 ? 9.953 15.211 16.562 1 98.06 168 MET A O 1
ATOM 1287 N N . LEU A 1 169 ? 9.266 16.812 17.938 1 98.56 169 LEU A N 1
ATOM 1288 C CA . LEU A 1 169 ? 9.758 17.875 17.062 1 98.56 169 LEU A CA 1
ATOM 1289 C C . LEU A 1 169 ? 11.273 17.828 16.953 1 98.56 169 LEU A C 1
ATOM 1291 O O . LEU A 1 169 ? 11.828 17.969 15.859 1 98.56 169 LEU A O 1
ATOM 1295 N N . ARG A 1 170 ? 11.938 17.609 18.047 1 98.75 170 ARG A N 1
ATOM 1296 C CA . ARG A 1 170 ? 13.391 17.469 18.016 1 98.75 170 ARG A CA 1
ATOM 1297 C C . ARG A 1 170 ? 13.812 16.234 17.219 1 98.75 170 ARG A C 1
ATOM 1299 O O . ARG A 1 170 ? 14.758 16.297 16.422 1 98.75 170 ARG A O 1
ATOM 1306 N N . MET A 1 171 ? 13.062 15.203 17.484 1 98.69 171 MET A N 1
ATOM 1307 C CA . MET A 1 171 ? 13.32 13.977 16.734 1 98.69 171 MET A CA 1
ATOM 1308 C C . MET A 1 171 ? 13.156 14.203 15.234 1 98.69 171 MET A C 1
ATOM 1310 O O . MET A 1 171 ? 13.977 13.727 14.438 1 98.69 171 MET A O 1
ATOM 1314 N N . ALA A 1 172 ? 12.148 14.93 14.828 1 98.62 172 ALA A N 1
ATOM 1315 C CA . ALA A 1 172 ? 11.938 15.266 13.422 1 98.62 172 ALA A CA 1
ATOM 1316 C C . ALA A 1 172 ? 13.117 16.062 12.867 1 98.62 172 ALA A C 1
ATOM 1318 O O . ALA A 1 172 ? 13.625 15.75 11.781 1 98.62 172 ALA A O 1
ATOM 1319 N N . GLY A 1 173 ? 13.547 17.047 13.594 1 98.69 173 GLY A N 1
ATOM 1320 C CA . GLY A 1 173 ? 14.711 17.812 13.18 1 98.69 173 GLY A CA 1
ATOM 1321 C C . GLY A 1 173 ? 15.945 16.953 12.969 1 98.69 173 GLY A C 1
ATOM 1322 O O . GLY A 1 173 ? 16.75 17.219 12.07 1 98.69 173 GLY A O 1
ATOM 1323 N N . GLU A 1 174 ? 16.016 15.914 13.766 1 98.62 174 GLU A N 1
ATOM 1324 C CA . GLU A 1 174 ? 17.188 15.039 13.75 1 98.62 174 GLU A CA 1
ATOM 1325 C C . GLU A 1 174 ? 17.172 14.125 12.523 1 98.62 174 GLU A C 1
ATOM 1327 O O . GLU A 1 174 ? 18.203 13.953 11.867 1 98.62 174 GLU A O 1
ATOM 1332 N N . VAL A 1 175 ? 15.977 13.609 12.125 1 98.62 175 VAL A N 1
ATOM 1333 C CA . VAL A 1 175 ? 16.078 12.484 11.203 1 98.62 175 VAL A CA 1
ATOM 1334 C C . VAL A 1 175 ? 15.18 12.734 9.984 1 98.62 175 VAL A C 1
ATOM 1336 O O . VAL A 1 175 ? 15.312 12.055 8.961 1 98.62 175 VAL A O 1
ATOM 1339 N N . ALA A 1 176 ? 14.211 13.648 10.055 1 98.81 176 ALA A N 1
ATOM 1340 C CA . ALA A 1 176 ? 13.211 13.805 8.992 1 98.81 176 ALA A CA 1
ATOM 1341 C C . ALA A 1 176 ? 13.594 14.945 8.055 1 98.81 176 ALA A C 1
ATOM 1343 O O . ALA A 1 176 ? 14.492 15.742 8.359 1 98.81 176 ALA A O 1
ATOM 1344 N N . ASP A 1 177 ? 12.969 15.016 6.926 1 98.81 177 ASP A N 1
ATOM 1345 C CA . ASP A 1 177 ? 13.195 16.078 5.953 1 98.81 177 ASP A CA 1
ATOM 1346 C C . ASP A 1 177 ? 12.125 17.172 6.062 1 98.81 177 ASP A C 1
ATOM 1348 O O . ASP A 1 177 ? 12.219 18.203 5.402 1 98.81 177 ASP A O 1
ATOM 1352 N N . GLY A 1 178 ? 11.148 16.891 6.871 1 98.81 178 GLY A N 1
ATOM 1353 C CA . GLY A 1 178 ? 10.078 17.844 7.125 1 98.81 178 GLY A CA 1
ATOM 1354 C C . GLY A 1 178 ? 9.211 17.469 8.312 1 98.81 178 GLY A C 1
ATOM 1355 O O . GLY A 1 178 ? 9.266 16.328 8.789 1 98.81 178 GLY A O 1
ATOM 1356 N N . VAL A 1 179 ? 8.469 18.438 8.781 1 98.75 179 VAL A N 1
ATOM 1357 C CA . VAL A 1 179 ? 7.543 18.219 9.883 1 98.75 179 VAL A CA 1
ATOM 1358 C C . VAL A 1 179 ? 6.133 18.641 9.469 1 98.75 179 VAL A C 1
ATOM 1360 O O . VAL A 1 179 ? 5.938 19.75 8.953 1 98.75 179 VAL A O 1
ATOM 1363 N N . HIS A 1 180 ? 5.234 17.688 9.57 1 98.38 180 HIS A N 1
ATOM 1364 C CA . HIS A 1 180 ? 3.82 18.016 9.438 1 98.38 180 HIS A CA 1
ATOM 1365 C C . HIS A 1 180 ? 3.256 18.531 10.758 1 98.38 180 HIS A C 1
ATOM 1367 O O . HIS A 1 180 ? 3.191 17.797 11.742 1 98.38 180 HIS A O 1
ATOM 1373 N N . VAL A 1 181 ? 2.82 19.781 10.711 1 97.19 181 VAL A N 1
ATOM 1374 C CA . VAL A 1 181 ? 2.256 20.422 11.891 1 97.19 181 VAL A CA 1
ATOM 1375 C C . VAL A 1 181 ? 0.8 20 12.062 1 97.19 181 VAL A C 1
ATOM 1377 O O . VAL A 1 181 ? 0.115 19.688 11.086 1 97.19 181 VAL A O 1
ATOM 1380 N N . HIS A 1 182 ? 0.419 19.953 13.289 1 94.62 182 HIS A N 1
ATOM 1381 C CA . HIS A 1 182 ? -0.964 19.625 13.602 1 94.62 182 HIS A CA 1
ATOM 1382 C C . HIS A 1 182 ? -1.918 20.719 13.141 1 94.62 182 HIS A C 1
ATOM 1384 O O . HIS A 1 182 ? -1.576 21.906 13.188 1 94.62 182 HIS A O 1
ATOM 1390 N N . PRO A 1 183 ? -3.152 20.375 12.789 1 90.56 183 PRO A N 1
ATOM 1391 C CA . PRO A 1 183 ? -4.098 21.344 12.25 1 90.56 183 PRO A CA 1
ATOM 1392 C C . PRO A 1 183 ? -4.414 22.469 13.234 1 90.56 183 PRO A C 1
ATOM 1394 O O . PRO A 1 183 ? -4.816 23.562 12.828 1 90.56 183 PRO A O 1
ATOM 1397 N N . ILE A 1 184 ? -4.207 22.266 14.516 1 91.06 184 ILE A N 1
ATOM 1398 C CA . ILE A 1 184 ? -4.473 23.328 15.477 1 91.06 184 ILE A CA 1
ATOM 1399 C C . ILE A 1 184 ? -3.176 24.078 15.805 1 91.06 184 ILE A C 1
ATOM 1401 O O . ILE A 1 184 ? -3.094 24.781 16.812 1 91.06 184 ILE A O 1
ATOM 1405 N N . GLY A 1 185 ? -2.168 23.844 14.969 1 92.62 185 GLY A N 1
ATOM 1406 C CA . GLY A 1 185 ? -0.921 24.562 15.172 1 92.62 185 GLY A CA 1
ATOM 1407 C C . GLY A 1 185 ? -0.966 25.984 14.648 1 92.62 185 GLY A C 1
ATOM 1408 O O . GLY A 1 185 ? -0.588 26.25 13.508 1 92.62 185 GLY A O 1
ATOM 1409 N N . GLU A 1 186 ? -1.388 26.859 15.531 1 90.44 186 GLU A N 1
ATOM 1410 C CA . GLU A 1 186 ? -1.427 28.281 15.18 1 90.44 186 GLU A CA 1
ATOM 1411 C C . GLU A 1 186 ? -0.025 28.891 15.164 1 90.44 186 GLU A C 1
ATOM 1413 O O . GLU A 1 186 ? 0.926 28.281 15.656 1 90.44 186 GLU A O 1
ATOM 1418 N N . PRO A 1 187 ? 0.132 30.109 14.562 1 92.44 187 PRO A N 1
ATOM 1419 C CA . PRO A 1 187 ? 1.459 30.703 14.359 1 92.44 187 PRO A CA 1
ATOM 1420 C C . PRO A 1 187 ? 2.26 30.812 15.648 1 92.44 187 PRO A C 1
ATOM 1422 O O . PRO A 1 187 ? 3.479 30.625 15.648 1 92.44 187 PRO A O 1
ATOM 1425 N N . GLY A 1 188 ? 1.637 31.125 16.734 1 94.19 188 GLY A N 1
ATOM 1426 C CA . GLY A 1 188 ? 2.324 31.188 18.016 1 94.19 188 GLY A CA 1
ATOM 1427 C C . GLY A 1 188 ? 2.949 29.859 18.422 1 94.19 188 GLY A C 1
ATOM 1428 O O . GLY A 1 188 ? 4.105 29.828 18.844 1 94.19 188 GLY A O 1
ATOM 1429 N N . TYR A 1 189 ? 2.229 28.797 18.344 1 96.5 189 TYR A N 1
ATOM 1430 C CA . TYR A 1 189 ? 2.734 27.453 18.609 1 96.5 189 TYR A CA 1
ATOM 1431 C C . TYR A 1 189 ? 3.908 27.125 17.703 1 96.5 189 TYR A C 1
ATOM 1433 O O . TYR A 1 189 ? 4.91 26.562 18.141 1 96.5 189 TYR A O 1
ATOM 1441 N N . ILE A 1 190 ? 3.783 27.438 16.422 1 97.12 190 ILE A N 1
ATOM 1442 C CA . ILE A 1 190 ? 4.828 27.141 15.461 1 97.12 190 ILE A CA 1
ATOM 1443 C C . ILE A 1 190 ? 6.117 27.859 15.852 1 97.12 190 ILE A C 1
ATOM 1445 O O . ILE A 1 190 ? 7.188 27.25 15.898 1 97.12 190 ILE A O 1
ATOM 1449 N N . THR A 1 191 ? 5.953 29.109 16.234 1 95.44 191 THR A N 1
ATOM 1450 C CA . THR A 1 191 ? 7.109 29.922 16.562 1 95.44 191 THR A CA 1
ATOM 1451 C C . THR A 1 191 ? 7.719 29.5 17.891 1 95.44 191 THR A C 1
ATOM 1453 O O . THR A 1 191 ? 8.938 29.5 18.062 1 95.44 191 THR A O 1
ATOM 1456 N N . ARG A 1 192 ? 6.898 29.078 18.812 1 96.06 192 ARG A N 1
ATOM 1457 C CA . ARG A 1 192 ? 7.363 28.781 20.156 1 96.06 192 ARG A CA 1
ATOM 1458 C C . ARG A 1 192 ? 7.918 27.359 20.25 1 96.06 192 ARG A C 1
ATOM 1460 O O . ARG A 1 192 ? 8.844 27.109 21.016 1 96.06 192 ARG A O 1
ATOM 1467 N N . HIS A 1 193 ? 7.309 26.469 19.453 1 97.44 193 HIS A N 1
ATOM 1468 C CA . HIS A 1 193 ? 7.637 25.062 19.672 1 97.44 193 HIS A CA 1
ATOM 1469 C C . HIS A 1 193 ? 8.195 24.422 18.406 1 97.44 193 HIS A C 1
ATOM 1471 O O . HIS A 1 193 ? 9.266 23.797 18.453 1 97.44 193 HIS A O 1
ATOM 1477 N N . VAL A 1 194 ? 7.582 24.578 17.297 1 98.31 194 VAL A N 1
ATOM 1478 C CA . VAL A 1 194 ? 7.973 23.828 16.109 1 98.31 194 VAL A CA 1
ATOM 1479 C C . VAL A 1 194 ? 9.359 24.281 15.656 1 98.31 194 VAL A C 1
ATOM 1481 O O . VAL A 1 194 ? 10.289 23.469 15.594 1 98.31 194 VAL A O 1
ATOM 1484 N N . VAL A 1 195 ? 9.5 25.562 15.453 1 97.69 195 VAL A N 1
ATOM 1485 C CA . VAL A 1 195 ? 10.711 26.094 14.844 1 97.69 195 VAL A CA 1
ATOM 1486 C C . VAL A 1 195 ? 11.906 25.844 15.758 1 97.69 195 VAL A C 1
ATOM 1488 O O . VAL A 1 195 ? 12.898 25.234 15.344 1 97.69 195 VAL A O 1
ATOM 1491 N N . PRO A 1 196 ? 11.812 26.172 17.016 1 98.19 196 PRO A N 1
ATOM 1492 C CA . PRO A 1 196 ? 13.008 26.016 17.859 1 98.19 196 PRO A CA 1
ATOM 1493 C C . PRO A 1 196 ? 13.359 24.547 18.125 1 98.19 196 PRO A C 1
ATOM 1495 O O . PRO A 1 196 ? 14.539 24.188 18.156 1 98.19 196 PRO A O 1
ATOM 1498 N N . ASN A 1 197 ? 12.375 23.688 18.344 1 98.69 197 ASN A N 1
ATOM 1499 C CA . ASN A 1 197 ? 12.672 22.281 18.625 1 98.69 197 ASN A CA 1
ATOM 1500 C C . ASN A 1 197 ? 13.211 21.562 17.391 1 98.69 197 ASN A C 1
ATOM 1502 O O . ASN A 1 197 ? 14.117 20.734 17.5 1 98.69 197 ASN A O 1
ATOM 1506 N N . VAL A 1 198 ? 12.68 21.859 16.234 1 98.69 198 VAL A N 1
ATOM 1507 C CA . VAL A 1 198 ? 13.203 21.297 14.992 1 98.69 198 VAL A CA 1
ATOM 1508 C C . VAL A 1 198 ? 14.656 21.75 14.797 1 98.69 198 VAL A C 1
ATOM 1510 O O . VAL A 1 198 ? 15.516 20.938 14.43 1 98.69 198 VAL A O 1
ATOM 1513 N N . ALA A 1 199 ? 14.891 23.047 15.031 1 98.56 199 ALA A N 1
ATOM 1514 C CA . ALA A 1 199 ? 16.25 23.578 14.906 1 98.56 199 ALA A CA 1
ATOM 1515 C C . ALA A 1 199 ? 17.203 22.844 15.844 1 98.56 199 ALA A C 1
ATOM 1517 O O . ALA A 1 199 ? 18.328 22.5 15.453 1 98.56 199 ALA A O 1
ATOM 1518 N N . GLU A 1 200 ? 16.781 22.625 17.062 1 98.69 200 GLU A N 1
ATOM 1519 C CA . GLU A 1 200 ? 17.609 21.922 18.031 1 98.69 200 GLU A CA 1
ATOM 1520 C C . GLU A 1 200 ? 17.953 20.516 17.547 1 98.69 200 GLU A C 1
ATOM 1522 O O . GLU A 1 200 ? 19.094 20.078 17.641 1 98.69 200 GLU A O 1
ATOM 1527 N N . GLY A 1 201 ? 16.953 19.828 17.062 1 98.62 201 GLY A N 1
ATOM 1528 C CA . GLY A 1 201 ? 17.188 18.484 16.531 1 98.62 201 GLY A CA 1
ATOM 1529 C C . GLY A 1 201 ? 18.125 18.469 15.344 1 98.62 201 GLY A C 1
ATOM 1530 O O . GLY A 1 201 ? 18.984 17.609 15.242 1 98.62 201 GLY A O 1
ATOM 1531 N N . ALA A 1 202 ? 17.922 19.391 14.453 1 98.56 202 ALA A N 1
ATOM 1532 C CA . ALA A 1 202 ? 18.766 19.5 13.266 1 98.56 202 ALA A CA 1
ATOM 1533 C C . ALA A 1 202 ? 20.219 19.75 13.656 1 98.56 202 ALA A C 1
ATOM 1535 O O . ALA A 1 202 ? 21.125 19.078 13.148 1 98.56 202 ALA A O 1
ATOM 1536 N N . HIS A 1 203 ? 20.422 20.641 14.555 1 98.25 203 HIS A N 1
ATOM 1537 C CA . HIS A 1 203 ? 21.766 20.969 15.016 1 98.25 203 HIS A CA 1
ATOM 1538 C C . HIS A 1 203 ? 22.422 19.75 15.656 1 98.25 203 HIS A C 1
ATOM 1540 O O . HIS A 1 203 ? 23.609 19.5 15.438 1 98.25 203 HIS A O 1
ATOM 1546 N N . LYS A 1 204 ? 21.719 19.031 16.406 1 97.56 204 LYS A N 1
ATOM 1547 C CA . LYS A 1 204 ? 22.234 17.812 17.047 1 97.56 204 LYS A CA 1
ATOM 1548 C C . LYS A 1 204 ? 22.734 16.828 15.992 1 97.56 204 LYS A C 1
ATOM 1550 O O . LYS A 1 204 ? 23.703 16.109 16.234 1 97.56 204 LYS A O 1
ATOM 1555 N N . ALA A 1 205 ? 22.094 16.797 14.898 1 97.5 205 ALA A N 1
ATOM 1556 C CA . ALA A 1 205 ? 22.453 15.867 13.844 1 97.5 205 ALA A CA 1
ATOM 1557 C C . ALA A 1 205 ? 23.469 16.484 12.883 1 97.5 205 ALA A C 1
ATOM 1559 O O . ALA A 1 205 ? 23.797 15.883 11.859 1 97.5 205 ALA A O 1
ATOM 1560 N N . GLY A 1 206 ? 23.875 17.703 13.039 1 97.75 206 GLY A N 1
ATOM 1561 C CA . GLY A 1 206 ? 24.859 18.375 12.195 1 97.75 206 GLY A CA 1
ATOM 1562 C C . GLY A 1 206 ? 24.281 18.875 10.883 1 97.75 206 GLY A C 1
ATOM 1563 O O . GLY A 1 206 ? 25 18.969 9.883 1 97.75 206 GLY A O 1
ATOM 1564 N N . ARG A 1 207 ? 22.984 19.062 10.852 1 96.88 207 ARG A N 1
ATOM 1565 C CA . ARG A 1 207 ? 22.312 19.547 9.656 1 96.88 207 ARG A CA 1
ATOM 1566 C C . ARG A 1 207 ? 21.812 20.984 9.852 1 96.88 207 ARG A C 1
ATOM 1568 O O . ARG A 1 207 ? 21.844 21.5 10.969 1 96.88 207 ARG A O 1
ATOM 1575 N N . SER A 1 208 ? 21.406 21.672 8.805 1 97.38 208 SER A N 1
ATOM 1576 C CA . SER A 1 208 ? 20.797 23 8.875 1 97.38 208 SER A CA 1
ATOM 1577 C C . SER A 1 208 ? 19.297 22.906 9.117 1 97.38 208 SER A C 1
ATOM 1579 O O . SER A 1 208 ? 18.609 22.109 8.477 1 97.38 208 SER A O 1
ATOM 1581 N N . PRO A 1 209 ? 18.797 23.703 10.008 1 96.75 209 PRO A N 1
ATOM 1582 C CA . PRO A 1 209 ? 17.344 23.734 10.203 1 96.75 209 PRO A CA 1
ATOM 1583 C C . PRO A 1 209 ? 16.578 24.016 8.914 1 96.75 209 PRO A C 1
ATOM 1585 O O . PRO A 1 209 ? 15.445 23.562 8.75 1 96.75 209 PRO A O 1
ATOM 1588 N N . GLY A 1 210 ? 17.234 24.734 8.055 1 95.69 210 GLY A N 1
ATOM 1589 C CA . GLY A 1 210 ? 16.609 25.094 6.789 1 95.69 210 GLY A CA 1
ATOM 1590 C C . GLY A 1 210 ? 16.375 23.891 5.887 1 95.69 210 GLY A C 1
ATOM 1591 O O . GLY A 1 210 ? 15.617 23.969 4.918 1 95.69 210 GLY A O 1
ATOM 1592 N N . ASP A 1 211 ? 16.938 22.734 6.238 1 95.06 211 ASP A N 1
ATOM 1593 C CA . ASP A 1 211 ? 16.797 21.5 5.469 1 95.06 211 ASP A CA 1
ATOM 1594 C C . ASP A 1 211 ? 15.484 20.797 5.816 1 95.06 211 ASP A C 1
ATOM 1596 O O . ASP A 1 211 ? 15.086 19.859 5.129 1 95.06 211 ASP A O 1
ATOM 1600 N N . VAL A 1 212 ? 14.844 21.266 6.867 1 98.38 212 VAL A N 1
ATOM 1601 C CA . VAL A 1 212 ? 13.625 20.609 7.352 1 98.38 212 VAL A CA 1
ATOM 1602 C C . VAL A 1 212 ? 12.414 21.469 6.977 1 98.38 212 VAL A C 1
ATOM 1604 O O . VAL A 1 212 ? 12.25 22.578 7.469 1 98.38 212 VAL A O 1
ATOM 1607 N N . ALA A 1 213 ? 11.617 20.906 6.137 1 98.56 213 ALA A N 1
ATOM 1608 C CA . ALA A 1 213 ? 10.43 21.625 5.691 1 98.56 213 ALA A CA 1
ATOM 1609 C C . ALA A 1 213 ? 9.383 21.688 6.793 1 98.56 213 ALA A C 1
ATOM 1611 O O . ALA A 1 213 ? 9.25 20.75 7.59 1 98.56 213 ALA A O 1
ATOM 1612 N N . VAL A 1 214 ? 8.703 22.781 6.844 1 98.44 214 VAL A N 1
ATOM 1613 C CA . VAL A 1 214 ? 7.555 22.922 7.734 1 98.44 214 VAL A CA 1
ATOM 1614 C C . VAL A 1 214 ? 6.266 22.922 6.918 1 98.44 214 VAL A C 1
ATOM 1616 O O . VAL A 1 214 ? 6.016 23.844 6.137 1 98.44 214 VAL A O 1
ATOM 1619 N N . ILE A 1 215 ? 5.465 21.891 7.074 1 98.25 215 ILE A N 1
ATOM 1620 C CA . ILE A 1 215 ? 4.215 21.719 6.348 1 98.25 215 ILE A CA 1
ATOM 1621 C C . ILE A 1 215 ? 3.035 21.984 7.281 1 98.25 215 ILE A C 1
ATOM 1623 O O . ILE A 1 215 ? 2.848 21.281 8.273 1 98.25 215 ILE A O 1
ATOM 1627 N N . VAL A 1 216 ? 2.168 22.969 6.938 1 97.12 216 VAL A N 1
ATOM 1628 C CA . VAL A 1 216 ? 1.14 23.438 7.863 1 97.12 216 VAL A CA 1
ATOM 1629 C C . VAL A 1 216 ? -0.239 23.266 7.227 1 97.12 216 VAL A C 1
ATOM 1631 O O . VAL A 1 216 ? -0.544 23.906 6.215 1 97.12 216 VAL A O 1
ATOM 1634 N N . PRO A 1 217 ? -1.038 22.359 7.801 1 95.12 217 PRO A N 1
ATOM 1635 C CA . PRO A 1 217 ? -2.449 22.406 7.414 1 95.12 217 PRO A CA 1
ATOM 1636 C C . PRO A 1 217 ? -3.154 23.672 7.918 1 95.12 217 PRO A C 1
ATOM 1638 O O . PRO A 1 217 ? -2.975 24.062 9.07 1 95.12 217 PRO A O 1
ATOM 1641 N N . VAL A 1 218 ? -3.936 24.281 7.074 1 94 218 VAL A N 1
ATOM 1642 C CA . VAL A 1 218 ? -4.523 25.562 7.43 1 94 218 VAL A CA 1
ATOM 1643 C C . VAL A 1 218 ? -6.043 25.5 7.301 1 94 218 VAL A C 1
ATOM 1645 O O . VAL A 1 218 ? -6.566 24.984 6.309 1 94 218 VAL A O 1
ATOM 1648 N N . LEU A 1 219 ? -6.699 25.938 8.336 1 93.06 219 LEU A N 1
ATOM 1649 C CA . LEU A 1 219 ? -8.148 26.094 8.32 1 93.06 219 LEU A CA 1
ATOM 1650 C C . LEU A 1 219 ? -8.539 27.484 7.859 1 93.06 219 LEU A C 1
ATOM 1652 O O . LEU A 1 219 ? -8.172 28.484 8.5 1 93.06 219 LEU A O 1
ATOM 1656 N N . THR A 1 220 ? -9.281 27.531 6.793 1 94.38 220 THR A N 1
ATOM 1657 C CA . THR A 1 220 ? -9.664 28.828 6.246 1 94.38 220 THR A CA 1
ATOM 1658 C C . THR A 1 220 ? -11.172 29.031 6.332 1 94.38 220 THR A C 1
ATOM 1660 O O . THR A 1 220 ? -11.938 28.062 6.25 1 94.38 220 THR A O 1
ATOM 1663 N N . ILE A 1 221 ? -11.602 30.172 6.578 1 95.25 221 ILE A N 1
ATOM 1664 C CA . ILE A 1 221 ? -12.969 30.672 6.465 1 95.25 221 ILE A CA 1
ATOM 1665 C C . ILE A 1 221 ? -13.016 31.828 5.461 1 95.25 221 ILE A C 1
ATOM 1667 O O . ILE A 1 221 ? -12.508 32.906 5.734 1 95.25 221 ILE A O 1
ATOM 1671 N N . VAL A 1 222 ? -13.68 31.578 4.258 1 94.69 222 VAL A N 1
ATOM 1672 C CA . VAL A 1 222 ? -13.578 32.562 3.203 1 94.69 222 VAL A CA 1
ATOM 1673 C C . VAL A 1 222 ? -14.938 32.781 2.557 1 94.69 222 VAL A C 1
ATOM 1675 O O . VAL A 1 222 ? -15.727 31.859 2.414 1 94.69 222 VAL A O 1
ATOM 1678 N N . GLY A 1 223 ? -15.219 33.938 2.211 1 92.69 223 GLY A N 1
ATOM 1679 C CA . GLY A 1 223 ? -16.438 34.344 1.527 1 92.69 223 GLY A CA 1
ATOM 1680 C C . GLY A 1 223 ? -16.562 35.875 1.389 1 92.69 223 GLY A C 1
ATOM 1681 O O . GLY A 1 223 ? -15.969 36.625 2.162 1 92.69 223 GLY A O 1
ATOM 1682 N N . ASP A 1 224 ? -17.344 36.188 0.404 1 93.12 224 ASP A N 1
ATOM 1683 C CA . ASP A 1 224 ? -17.484 37.625 0.165 1 93.12 224 ASP A CA 1
ATOM 1684 C C . ASP A 1 224 ? -18.609 38.219 1.021 1 93.12 224 ASP A C 1
ATOM 1686 O O . ASP A 1 224 ? -18.641 39.406 1.264 1 93.12 224 ASP A O 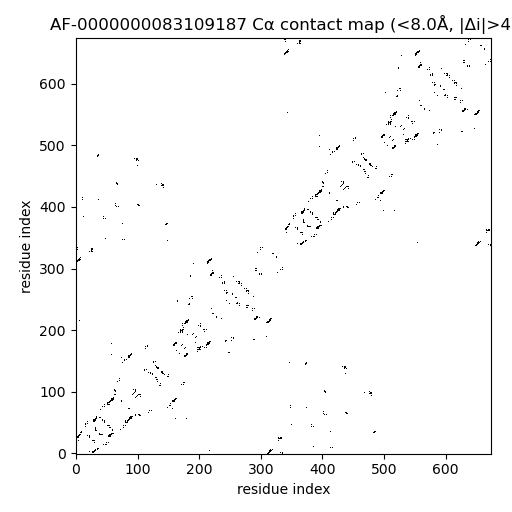1
ATOM 1690 N N . THR A 1 225 ? -19.547 37.344 1.465 1 94.62 225 THR A N 1
ATOM 1691 C CA . THR A 1 225 ? -20.625 37.812 2.332 1 94.62 225 THR A CA 1
ATOM 1692 C C . THR A 1 225 ? -20.453 37.25 3.744 1 94.62 225 THR A C 1
ATOM 1694 O O . THR A 1 225 ? -19.812 36.219 3.941 1 94.62 225 THR A O 1
ATOM 1697 N N . ASP A 1 226 ? -21.031 37.938 4.633 1 93.12 226 ASP A N 1
ATOM 1698 C CA . ASP A 1 226 ? -21 37.469 6.02 1 93.12 226 ASP A CA 1
ATOM 1699 C C . ASP A 1 226 ? -21.703 36.125 6.176 1 93.12 226 ASP A C 1
ATOM 1701 O O . ASP A 1 226 ? -21.297 35.312 6.988 1 93.12 226 ASP A O 1
ATOM 1705 N N . ARG A 1 227 ? -22.734 35.969 5.441 1 94.38 227 ARG A N 1
ATOM 1706 C CA . ARG A 1 227 ? -23.484 34.719 5.504 1 94.38 227 ARG A CA 1
ATOM 1707 C C . ARG A 1 227 ? -22.625 33.562 5.074 1 94.38 227 ARG A C 1
ATOM 1709 O O . ARG A 1 227 ? -22.641 32.5 5.711 1 94.38 227 ARG A O 1
ATOM 1716 N N . GLU A 1 228 ? -21.844 33.688 4.027 1 90.75 228 GLU A N 1
ATOM 1717 C CA . GLU A 1 228 ? -20.938 32.656 3.545 1 90.75 228 GLU A CA 1
ATOM 1718 C C . GLU A 1 228 ? -19.875 32.312 4.586 1 90.75 228 GLU A C 1
ATOM 1720 O O . GLU A 1 228 ? -19.594 31.141 4.824 1 90.75 228 GLU A O 1
ATOM 1725 N N . ARG A 1 229 ? -19.391 33.25 5.18 1 94.56 229 ARG A N 1
ATOM 1726 C CA . ARG A 1 229 ? -18.328 33.031 6.168 1 94.56 229 ARG A CA 1
ATOM 1727 C C . ARG A 1 229 ? -18.891 32.406 7.441 1 94.56 229 ARG A C 1
ATOM 1729 O O . ARG A 1 229 ? -18.219 31.594 8.086 1 94.56 229 ARG A O 1
ATOM 1736 N N . ALA A 1 230 ? -20.125 32.781 7.785 1 94.06 230 ALA A N 1
ATOM 1737 C CA . ALA A 1 230 ? -20.766 32.219 8.977 1 94.06 230 ALA A CA 1
ATOM 1738 C C . ALA A 1 230 ? -20.938 30.688 8.844 1 94.06 230 ALA A C 1
ATOM 1740 O O . ALA A 1 230 ? -20.703 29.953 9.797 1 94.06 230 ALA A O 1
ATOM 1741 N N . ALA A 1 231 ? -21.328 30.297 7.695 1 90.12 231 ALA A N 1
ATOM 1742 C CA . ALA A 1 231 ? -21.5 28.875 7.445 1 90.12 231 ALA A CA 1
ATOM 1743 C C . ALA A 1 231 ? -20.172 28.141 7.547 1 90.12 231 ALA A C 1
ATOM 1745 O O . ALA A 1 231 ? -20.109 27.047 8.125 1 90.12 231 ALA A O 1
ATOM 1746 N N . GLN A 1 232 ? -19.203 28.672 7.016 1 91.44 232 GLN A N 1
ATOM 1747 C CA . GLN A 1 232 ? -17.875 28.062 7.062 1 91.44 232 GLN A CA 1
ATOM 1748 C C . GLN A 1 232 ? -17.328 28.062 8.484 1 91.44 232 GLN A C 1
ATOM 1750 O O . GLN A 1 232 ? -16.625 27.125 8.883 1 91.44 232 GLN A O 1
ATOM 1755 N N . ARG A 1 233 ? -17.609 29.062 9.18 1 94.12 233 ARG A N 1
ATOM 1756 C CA . ARG A 1 233 ? -17.156 29.156 10.562 1 94.12 233 ARG A CA 1
ATOM 1757 C C . ARG A 1 233 ? -17.672 27.969 11.383 1 94.12 233 ARG A C 1
ATOM 1759 O O . ARG A 1 233 ? -16.938 27.422 12.211 1 94.12 233 ARG A O 1
ATOM 1766 N N . GLU A 1 234 ? -18.844 27.562 11.109 1 92.5 234 GLU A N 1
ATOM 1767 C CA . GLU A 1 234 ? -19.406 26.438 11.852 1 92.5 234 GLU A CA 1
ATOM 1768 C C . GLU A 1 23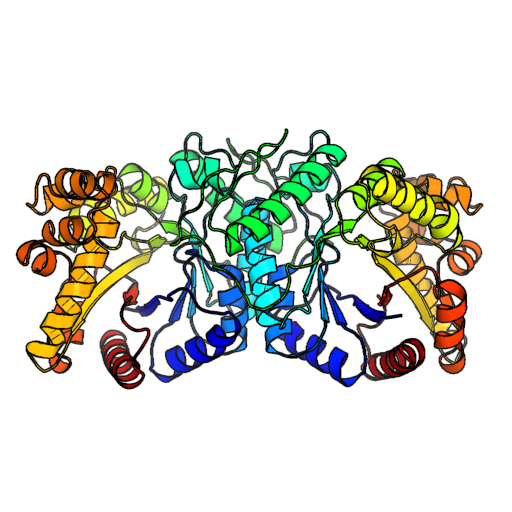4 ? -18.719 25.125 11.484 1 92.5 234 GLU A C 1
ATOM 1770 O O . GLU A 1 234 ? -18.5 24.266 12.336 1 92.5 234 GLU A O 1
ATOM 1775 N N . SER A 1 235 ? -18.375 24.984 10.242 1 89.62 235 SER A N 1
ATOM 1776 C CA . SER A 1 235 ? -17.625 23.797 9.812 1 89.62 235 SER A CA 1
ATOM 1777 C C . SER A 1 235 ? -16.25 23.75 10.445 1 89.62 235 SER A C 1
ATOM 1779 O O . SER A 1 235 ? -15.797 22.703 10.898 1 89.62 235 SER A O 1
ATOM 1781 N N . VAL A 1 236 ? -15.617 24.859 10.453 1 92.75 236 VAL A N 1
ATOM 1782 C CA . VAL A 1 236 ? -14.289 24.953 11.047 1 92.75 236 VAL A CA 1
ATOM 1783 C C . VAL A 1 236 ? -14.375 24.688 12.547 1 92.75 236 VAL A C 1
ATOM 1785 O O . VAL A 1 236 ? -13.5 24.031 13.117 1 92.75 236 VAL A O 1
ATOM 1788 N N . ARG A 1 237 ? -15.438 25.188 13.156 1 94 237 ARG A N 1
ATOM 1789 C CA . ARG A 1 237 ? -15.672 24.953 14.578 1 94 237 ARG A CA 1
ATOM 1790 C C . ARG A 1 237 ? -15.734 23.469 14.891 1 94 237 ARG A C 1
ATOM 1792 O O . ARG A 1 237 ? -15.117 23 15.844 1 94 237 ARG A O 1
ATOM 1799 N N . ALA A 1 238 ? -16.438 22.781 14.109 1 90.88 238 ALA A N 1
ATOM 1800 C CA . ALA A 1 238 ? -16.578 21.344 14.281 1 90.88 238 ALA A CA 1
ATOM 1801 C C . ALA A 1 238 ? -15.234 20.641 14.109 1 90.88 238 ALA A C 1
ATOM 1803 O O . ALA A 1 238 ? -14.883 19.75 14.891 1 90.88 238 ALA A O 1
ATOM 1804 N N . SER A 1 239 ? -14.5 21 13.078 1 89.25 239 SER A N 1
ATOM 1805 C CA . SER A 1 239 ? -13.188 20.422 12.82 1 89.25 239 SER A CA 1
ATOM 1806 C C . SER A 1 239 ? -12.227 20.672 13.977 1 89.25 239 SER A C 1
ATOM 1808 O O . SER A 1 239 ? -11.516 19.766 14.406 1 89.25 239 SER A O 1
ATOM 1810 N N . MET A 1 240 ? -12.25 21.844 14.453 1 92.25 240 MET A N 1
ATOM 1811 C CA . MET A 1 240 ? -11.367 22.219 15.555 1 92.25 240 MET A CA 1
ATOM 1812 C C . MET A 1 240 ? -11.711 21.438 16.812 1 92.25 240 MET A C 1
ATOM 1814 O O . MET A 1 240 ? -10.82 21.047 17.578 1 92.25 240 MET A O 1
ATOM 1818 N N . ALA A 1 241 ? -12.984 21.234 17.016 1 92.38 241 ALA A N 1
ATOM 1819 C CA . ALA A 1 241 ? -13.414 20.438 18.156 1 92.38 241 ALA A CA 1
ATOM 1820 C C . ALA A 1 241 ? -12.883 19.016 18.078 1 92.38 241 ALA A C 1
ATOM 1822 O O . ALA A 1 241 ? -12.445 18.438 19.078 1 92.38 241 ALA A O 1
ATOM 1823 N N . PHE A 1 242 ? -12.883 18.516 16.922 1 84.75 242 PHE A N 1
ATOM 1824 C CA . PHE A 1 242 ? -12.383 17.172 16.672 1 84.75 242 PHE A CA 1
ATOM 1825 C C . PHE A 1 242 ? -10.883 17.094 16.938 1 84.75 242 PHE A C 1
ATOM 1827 O O . PHE A 1 242 ? -10.422 16.234 17.703 1 84.75 242 PHE A O 1
ATOM 1834 N N . TYR A 1 243 ? -10.109 17.984 16.453 1 86.5 243 TYR A N 1
ATOM 1835 C CA . TYR A 1 243 ? -8.656 18 16.594 1 86.5 243 TYR A CA 1
ATOM 1836 C C . TYR A 1 243 ? -8.25 18.344 18.031 1 86.5 243 TYR A C 1
ATOM 1838 O O . TYR A 1 243 ? -7.211 17.891 18.5 1 86.5 243 TYR A O 1
ATOM 1846 N N . GLY A 1 244 ? -9.109 19.062 18.641 1 88.75 244 GLY A N 1
ATOM 1847 C CA . GLY A 1 244 ? -8.789 19.578 19.969 1 88.75 244 GLY A CA 1
ATOM 1848 C C . GLY A 1 244 ? -9.164 18.625 21.078 1 88.75 244 GLY A C 1
ATOM 1849 O O . GLY A 1 244 ? -8.922 18.906 22.25 1 88.75 244 GLY A O 1
ATOM 1850 N N . SER A 1 245 ? -9.648 17.469 20.688 1 87.69 245 SER A N 1
ATOM 1851 C CA . SER A 1 245 ? -10.133 16.531 21.688 1 87.69 245 SER A CA 1
ATOM 1852 C C . SER A 1 245 ? -9.008 15.641 22.203 1 87.69 245 SER A C 1
ATOM 1854 O O . SER A 1 245 ? -9.18 14.922 23.188 1 87.69 245 SER A O 1
ATOM 1856 N N . THR A 1 246 ? -7.859 15.695 21.609 1 84.88 246 THR A N 1
ATOM 1857 C CA . THR A 1 246 ? -6.738 14.844 21.984 1 84.88 246 THR A CA 1
ATOM 1858 C C . THR A 1 246 ? -5.969 15.453 23.156 1 84.88 246 THR A C 1
ATOM 1860 O O . THR A 1 246 ? -5.379 16.531 23.031 1 84.88 246 THR A O 1
ATOM 1863 N N . PRO A 1 247 ? -5.875 14.711 24.281 1 86.75 247 PRO A N 1
ATOM 1864 C CA . PRO A 1 247 ? -5.273 15.281 25.484 1 86.75 247 PRO A CA 1
ATOM 1865 C C . PRO A 1 247 ? -3.816 15.695 25.281 1 86.75 247 PRO A C 1
ATOM 1867 O O . PRO A 1 247 ? -3.377 16.703 25.828 1 86.75 247 PRO A O 1
ATOM 1870 N N . ASN A 1 248 ? -3.137 14.977 24.469 1 86.25 248 ASN A N 1
ATOM 1871 C CA . ASN A 1 248 ? -1.712 15.227 24.266 1 86.25 248 ASN A CA 1
ATOM 1872 C C . ASN A 1 248 ? -1.463 16.547 23.562 1 86.25 248 ASN A C 1
ATOM 1874 O O . ASN A 1 248 ? -0.336 17.047 23.547 1 86.25 248 ASN A O 1
ATOM 1878 N N . TYR A 1 249 ? -2.539 17.203 23.062 1 88.81 249 TYR A N 1
ATOM 1879 C CA . TYR A 1 249 ? -2.371 18.438 22.312 1 88.81 249 TYR A CA 1
ATOM 1880 C C . TYR A 1 249 ? -2.969 19.609 23.062 1 88.81 249 TYR A C 1
ATOM 1882 O O . TYR A 1 249 ? -2.988 20.734 22.562 1 88.81 249 TYR A O 1
ATOM 1890 N N . ALA A 1 250 ? -3.361 19.391 24.344 1 93.12 250 ALA A N 1
ATOM 1891 C CA . ALA A 1 250 ? -4.062 20.391 25.141 1 93.12 250 ALA A CA 1
ATOM 1892 C C . ALA A 1 250 ? -3.191 21.625 25.359 1 93.12 250 ALA A C 1
ATOM 1894 O O . ALA A 1 250 ? -3.701 22.75 25.422 1 93.12 250 ALA A O 1
ATOM 1895 N N . PHE A 1 251 ? -1.914 21.438 25.406 1 94.31 251 PHE A N 1
ATOM 1896 C CA . PHE A 1 251 ? -1.011 22.547 25.734 1 94.31 251 PHE A CA 1
ATOM 1897 C C . PHE A 1 251 ? -1.026 23.594 24.641 1 94.31 251 PHE A C 1
ATOM 1899 O O . PHE A 1 251 ? -0.724 24.766 24.875 1 94.31 251 PHE A O 1
ATOM 1906 N N . ILE A 1 252 ? -1.44 23.219 23.391 1 94.75 252 ILE A N 1
ATOM 1907 C CA . ILE A 1 252 ? -1.495 24.172 22.281 1 94.75 252 ILE A CA 1
ATOM 1908 C C . ILE A 1 252 ? -2.592 25.203 22.547 1 94.75 252 ILE A C 1
ATOM 1910 O O . ILE A 1 252 ? -2.369 26.406 22.406 1 94.75 252 ILE A O 1
ATOM 1914 N N . TRP A 1 253 ? -3.75 24.719 23.016 1 95 253 TRP A N 1
ATOM 1915 C CA . TRP A 1 253 ? -4.844 25.609 23.391 1 95 253 TRP A CA 1
ATOM 1916 C C . TRP A 1 253 ? -4.453 26.484 24.578 1 95 253 TRP A C 1
ATOM 1918 O O . TRP A 1 253 ? -4.676 27.703 24.562 1 95 253 TRP A O 1
ATOM 1928 N N . ASP A 1 254 ? -3.881 25.812 25.547 1 95.69 254 ASP A N 1
ATOM 1929 C CA . ASP A 1 254 ? -3.572 26.484 26.812 1 95.69 254 ASP A CA 1
ATOM 1930 C C . ASP A 1 254 ? -2.582 27.625 26.594 1 95.69 254 ASP A C 1
ATOM 1932 O O . ASP A 1 254 ? -2.787 28.734 27.094 1 95.69 254 ASP A O 1
ATOM 1936 N N . GLU A 1 255 ? -1.606 27.391 25.828 1 95.94 255 GLU A N 1
ATOM 1937 C CA . GLU A 1 255 ? -0.564 28.391 25.609 1 95.94 255 GLU A CA 1
ATOM 1938 C C . GLU A 1 255 ? -1.061 29.516 24.703 1 95.94 255 GLU A C 1
ATOM 1940 O O . GLU A 1 255 ? -0.45 30.578 24.641 1 95.94 255 GLU A O 1
ATOM 1945 N N . ALA A 1 256 ? -2.109 29.266 24 1 95.81 256 ALA A N 1
ATOM 1946 C CA . ALA A 1 256 ? -2.713 30.312 23.172 1 95.81 256 ALA A CA 1
ATOM 1947 C C . ALA A 1 256 ? -3.715 31.125 23.969 1 95.81 256 ALA A C 1
ATOM 1949 O O . ALA A 1 256 ? -4.328 32.062 23.438 1 95.81 256 ALA A O 1
ATOM 1950 N N . GLY A 1 257 ? -3.953 30.734 25.25 1 96.25 257 GLY A N 1
ATOM 1951 C CA . GLY A 1 257 ? -4.809 31.531 26.109 1 96.25 257 GLY A CA 1
ATOM 1952 C C . GLY A 1 257 ? -6.18 30.906 26.312 1 96.25 257 GLY A C 1
ATOM 1953 O O . GLY A 1 257 ? -7.086 31.562 26.844 1 96.25 257 GLY A O 1
ATOM 1954 N N . PHE A 1 258 ? -6.355 29.641 25.906 1 96.81 258 PHE A N 1
ATOM 1955 C CA . PHE A 1 258 ? -7.656 28.984 26 1 96.81 258 PHE A CA 1
ATOM 1956 C C . PHE A 1 258 ? -7.578 27.766 26.906 1 96.81 258 PHE A C 1
ATOM 1958 O O . PHE A 1 258 ? -7.922 26.656 26.484 1 96.81 258 PHE A O 1
ATOM 1965 N N . GLU A 1 259 ? -7.246 27.969 28.141 1 96 259 GLU A N 1
ATOM 1966 C CA . GLU A 1 259 ? -7.008 26.891 29.094 1 96 259 GLU A CA 1
ATOM 1967 C C . GLU A 1 259 ? -8.266 26.047 29.312 1 96 259 GLU A C 1
ATOM 1969 O O . GLU A 1 259 ? -9.375 26.594 29.391 1 96 259 GLU A O 1
ATOM 1974 N N . GLY A 1 260 ? -8.07 24.781 29.297 1 95.88 260 GLY A N 1
ATOM 1975 C CA . GLY A 1 260 ? -9.141 23.859 29.656 1 95.88 260 GLY A CA 1
ATOM 1976 C C . GLY A 1 260 ? -10.008 23.469 28.484 1 95.88 260 GLY A C 1
ATOM 1977 O O . GLY A 1 260 ? -10.945 22.672 28.625 1 95.88 260 GLY A O 1
ATOM 1978 N N . THR A 1 261 ? -9.742 23.953 27.344 1 96.75 261 THR A N 1
ATOM 1979 C CA . THR A 1 261 ? -10.555 23.703 26.156 1 96.75 261 THR A CA 1
ATOM 1980 C C . THR A 1 261 ? -10.672 22.203 25.891 1 96.75 261 THR A C 1
ATOM 1982 O O . THR A 1 261 ? -11.781 21.672 25.734 1 96.75 261 THR A O 1
ATOM 1985 N N . THR A 1 262 ? -9.555 21.438 25.906 1 96.19 262 THR A N 1
ATOM 1986 C CA . THR A 1 262 ? -9.539 20.016 25.609 1 96.19 262 THR A CA 1
ATOM 1987 C C . THR A 1 262 ? -10.398 19.234 26.609 1 96.19 262 THR A C 1
ATOM 1989 O O . THR A 1 262 ? -11.188 18.375 26.219 1 96.19 262 THR A O 1
ATOM 1992 N N . ALA A 1 263 ? -10.273 19.594 27.859 1 95.44 263 ALA A N 1
ATOM 1993 C CA . ALA A 1 263 ? -11.047 18.922 28.891 1 95.44 263 ALA A CA 1
ATOM 1994 C C . ALA A 1 263 ? -12.547 19.109 28.672 1 95.44 263 ALA A C 1
ATOM 1996 O O . ALA A 1 263 ? -13.328 18.172 28.828 1 95.44 263 ALA A O 1
ATOM 1997 N N . ARG A 1 264 ? -12.922 20.281 28.297 1 96.69 264 ARG A N 1
ATOM 1998 C CA . ARG A 1 264 ? -14.336 20.578 28.062 1 96.69 264 ARG A CA 1
ATOM 1999 C C . ARG A 1 264 ? -14.852 19.812 26.844 1 96.69 264 ARG A C 1
ATOM 2001 O O . ARG A 1 264 ? -15.969 19.281 26.875 1 96.69 264 ARG A O 1
ATOM 2008 N N . ILE A 1 265 ? -14.078 19.812 25.766 1 96.19 265 ILE A N 1
ATOM 2009 C CA . ILE A 1 265 ? -14.469 19.094 24.562 1 96.19 265 ILE A CA 1
ATOM 2010 C C . ILE A 1 265 ? -14.617 17.609 24.859 1 96.19 265 ILE A C 1
ATOM 2012 O O . ILE A 1 265 ? -15.594 16.969 24.453 1 96.19 265 ILE A O 1
ATOM 2016 N N . ARG A 1 266 ? -13.688 17.094 25.625 1 94.12 266 ARG A N 1
ATOM 2017 C CA . ARG A 1 266 ? -13.672 15.656 25.922 1 94.12 266 ARG A CA 1
ATOM 2018 C C . ARG A 1 266 ? -14.891 15.258 26.75 1 94.12 266 ARG A C 1
ATOM 2020 O O . ARG A 1 266 ? -15.43 14.164 26.578 1 94.12 266 ARG A O 1
ATOM 2027 N N . GLU A 1 267 ? -15.289 16.062 27.641 1 94.75 267 GLU A N 1
ATOM 2028 C CA . GLU A 1 267 ? -16.5 15.805 28.422 1 94.75 267 GLU A CA 1
ATOM 2029 C C . GLU A 1 267 ? -17.703 15.617 27.516 1 94.75 267 GLU A C 1
ATOM 2031 O O . GLU A 1 267 ? -18.516 14.703 27.719 1 94.75 267 GLU A O 1
ATOM 2036 N N . LYS A 1 268 ? -17.797 16.484 26.547 1 95.44 268 LYS A N 1
ATOM 2037 C CA . LYS A 1 268 ? -18.906 16.391 25.594 1 95.44 268 LYS A CA 1
ATOM 2038 C C . LYS A 1 268 ? -18.75 15.164 24.703 1 95.44 268 LYS A C 1
ATOM 2040 O O . LYS A 1 268 ? -19.75 14.523 24.359 1 95.44 268 LYS A O 1
ATOM 2045 N N . GLN A 1 269 ? -17.531 14.844 24.297 1 90.06 269 GLN A N 1
ATOM 2046 C CA . GLN A 1 269 ? -17.25 13.703 23.438 1 90.06 269 GLN A CA 1
ATOM 2047 C C . GLN A 1 269 ? -17.672 12.398 24.109 1 90.06 269 GLN A C 1
ATOM 2049 O O . GLN A 1 269 ? -18.312 11.547 23.484 1 90.06 269 GLN A O 1
ATOM 2054 N N . LYS A 1 270 ? -17.406 12.203 25.359 1 89.88 270 LYS A N 1
ATOM 2055 C CA . LYS A 1 270 ? -17.766 11.016 26.141 1 89.88 270 LYS A CA 1
ATOM 2056 C C . LYS A 1 270 ? -19.281 10.844 26.203 1 89.88 270 LYS A C 1
ATOM 2058 O O . LYS A 1 270 ? -19.797 9.727 26.266 1 89.88 270 LYS A O 1
ATOM 2063 N N . ALA A 1 271 ? -19.922 11.969 26.109 1 91.81 271 ALA A N 1
ATOM 2064 C CA . ALA A 1 271 ? -21.391 11.969 26.188 1 91.81 271 ALA A CA 1
ATOM 2065 C C . ALA A 1 271 ? -22.016 11.797 24.812 1 91.81 271 ALA A C 1
ATOM 2067 O O . ALA A 1 271 ? -23.234 11.742 24.672 1 91.81 271 ALA A O 1
ATOM 2068 N N . GLY A 1 272 ? -21.188 11.82 23.766 1 87.19 272 GLY A N 1
ATOM 2069 C CA . GLY A 1 272 ? -21.672 11.711 22.406 1 87.19 272 GLY A CA 1
ATOM 2070 C C . GLY A 1 272 ? -22.359 12.977 21.906 1 87.19 272 GLY A C 1
ATOM 2071 O O . GLY A 1 272 ? -23.188 12.93 21.016 1 87.19 272 GLY A O 1
ATOM 2072 N N . ASP A 1 273 ? -22.047 14.07 22.609 1 92.56 273 ASP A N 1
ATOM 2073 C CA . ASP A 1 273 ? -22.656 15.367 22.297 1 92.56 273 ASP A CA 1
ATOM 2074 C C . ASP A 1 273 ? -21.766 16.156 21.328 1 92.56 273 ASP A C 1
ATOM 2076 O O . ASP A 1 273 ? -21.078 17.094 21.75 1 92.56 273 ASP A O 1
ATOM 2080 N N . PHE A 1 274 ? -21.891 15.906 20.078 1 88.19 274 PHE A N 1
ATOM 2081 C CA . PHE A 1 274 ? -21.031 16.5 19.062 1 88.19 274 PHE A CA 1
ATOM 2082 C C . PHE A 1 274 ? -21.312 17.984 18.922 1 88.19 274 PHE A C 1
ATOM 2084 O O . PHE A 1 274 ? -20.391 18.781 18.703 1 88.19 274 PHE A O 1
ATOM 2091 N N . LYS A 1 275 ? -22.562 18.328 19 1 92.69 275 LYS A N 1
ATOM 2092 C CA . LYS A 1 275 ? -22.906 19.75 18.984 1 92.69 275 LYS A CA 1
ATOM 2093 C C . LYS A 1 275 ? -22.297 20.484 20.172 1 92.69 275 LYS A C 1
ATOM 2095 O O . LYS A 1 275 ? -21.828 21.609 20.047 1 92.69 275 LYS A O 1
ATOM 2100 N N . GLY A 1 276 ? -22.375 19.766 21.266 1 94.62 276 GLY A N 1
ATOM 2101 C CA . GLY A 1 276 ? -21.75 20.312 22.469 1 94.62 276 GLY A CA 1
ATOM 2102 C C . GLY A 1 276 ? -20.25 20.453 22.344 1 94.62 276 GLY A C 1
ATOM 2103 O O . GLY A 1 276 ? -19.672 21.391 22.891 1 94.62 276 GLY A O 1
ATOM 2104 N N . MET A 1 277 ? -19.547 19.531 21.672 1 95.38 277 MET A N 1
ATOM 2105 C CA . MET A 1 277 ? -18.109 19.609 21.406 1 95.38 277 MET A CA 1
ATOM 2106 C C . MET A 1 277 ? -17.766 20.891 20.641 1 95.38 277 MET A C 1
ATOM 2108 O O . MET A 1 277 ? -16.891 21.656 21.078 1 95.38 277 MET A O 1
ATOM 2112 N N . ALA A 1 278 ? -18.531 21.109 19.641 1 95.06 278 ALA A N 1
ATOM 2113 C CA . ALA A 1 278 ? -18.281 22.266 18.781 1 95.06 278 ALA A CA 1
ATOM 2114 C C . ALA A 1 278 ? -18.516 23.562 19.547 1 95.06 278 ALA A C 1
ATOM 2116 O O . ALA A 1 278 ? -17.797 24.547 19.359 1 95.06 278 ALA A O 1
ATOM 2117 N N . ALA A 1 279 ? -19.469 23.531 20.438 1 95.75 279 ALA A N 1
ATOM 2118 C CA . ALA A 1 279 ? -19.844 24.734 21.188 1 95.75 279 ALA A CA 1
ATOM 2119 C C . ALA A 1 279 ? -18.734 25.156 22.141 1 95.75 279 ALA A C 1
ATOM 2121 O O . ALA A 1 279 ? -18.734 26.266 22.656 1 95.75 279 ALA A O 1
ATOM 2122 N N . GLN A 1 280 ? -17.75 24.266 22.391 1 96.69 280 GLN A N 1
ATOM 2123 C CA . GLN A 1 280 ? -16.656 24.594 23.281 1 96.69 280 GLN A CA 1
ATOM 2124 C C . GLN A 1 280 ? -15.57 25.391 22.547 1 96.69 280 GLN A C 1
ATOM 2126 O O . GLN A 1 280 ? -14.641 25.906 23.188 1 96.69 280 GLN A O 1
ATOM 2131 N N . VAL A 1 281 ? -15.664 25.5 21.281 1 97.25 281 VAL A N 1
ATOM 2132 C CA . VAL A 1 281 ? -14.781 26.312 20.469 1 97.25 281 VAL A CA 1
ATOM 2133 C C . VAL A 1 281 ? -15.43 27.672 20.188 1 97.25 281 VAL A C 1
ATOM 2135 O O . VAL A 1 281 ? -16.344 27.766 19.375 1 97.25 281 VAL A O 1
ATOM 2138 N N . SER A 1 282 ? -14.93 28.688 20.797 1 96.88 282 SER A N 1
ATOM 2139 C CA . SER A 1 282 ? -15.508 30.031 20.703 1 96.88 282 SER A CA 1
ATOM 2140 C C . SER A 1 282 ? -15.023 30.766 19.453 1 96.88 282 SER A C 1
ATOM 2142 O O . SER A 1 282 ? -14.133 30.266 18.75 1 96.88 282 SER A O 1
ATOM 2144 N N . ASP A 1 283 ? -15.594 31.906 19.203 1 96.25 283 ASP A N 1
ATOM 2145 C CA . ASP A 1 283 ? -15.156 32.75 18.094 1 96.25 283 ASP A CA 1
ATOM 2146 C C . ASP A 1 283 ? -13.711 33.219 18.297 1 96.25 283 ASP A C 1
ATOM 2148 O O . ASP A 1 283 ? -12.977 33.406 17.312 1 96.25 283 ASP A O 1
ATOM 2152 N N . ASP A 1 284 ? -13.367 33.375 19.516 1 96.69 284 ASP A N 1
ATOM 2153 C CA . ASP A 1 284 ? -11.992 33.75 19.797 1 96.69 284 ASP A CA 1
ATOM 2154 C C . ASP A 1 284 ? -11.016 32.625 19.438 1 96.69 284 ASP A C 1
ATOM 2156 O O . ASP A 1 284 ? -9.906 32.875 18.969 1 96.69 284 ASP A O 1
ATOM 2160 N N . HIS A 1 285 ? -11.422 31.359 19.766 1 96.62 285 HIS A N 1
ATOM 2161 C CA . HIS A 1 285 ? -10.641 30.219 19.281 1 96.62 285 HIS A CA 1
ATOM 2162 C C . HIS A 1 285 ? -10.453 30.297 17.766 1 96.62 285 HIS A C 1
ATOM 2164 O O . HIS A 1 285 ? -9.328 30.203 17.281 1 96.62 285 HIS A O 1
ATOM 2170 N N . ILE A 1 286 ? -11.523 30.5 17.062 1 96.12 286 ILE A N 1
ATOM 2171 C CA . ILE A 1 286 ? -11.523 30.5 15.609 1 96.12 286 ILE A CA 1
ATOM 2172 C C . ILE A 1 286 ? -10.609 31.609 15.094 1 96.12 286 ILE A C 1
ATOM 2174 O O . ILE A 1 286 ? -9.797 31.375 14.195 1 96.12 286 ILE A O 1
ATOM 2178 N N . ALA A 1 287 ? -10.695 32.75 15.672 1 95.06 287 ALA A N 1
ATOM 2179 C CA . ALA A 1 287 ? -9.883 33.906 15.25 1 95.06 287 ALA A CA 1
ATOM 2180 C C . ALA A 1 287 ? -8.398 33.594 15.422 1 95.06 287 ALA A C 1
ATOM 2182 O O . ALA A 1 287 ? -7.574 34.062 14.633 1 95.06 287 ALA A O 1
ATOM 2183 N N . THR A 1 288 ? -8.07 32.844 16.406 1 95.19 288 THR A N 1
ATOM 2184 C CA . THR A 1 288 ? -6.676 32.531 16.719 1 95.19 288 THR A CA 1
ATOM 2185 C C . THR A 1 288 ? -6.156 31.406 15.836 1 95.19 288 THR A C 1
ATOM 2187 O O . THR A 1 288 ? -5.008 31.438 15.383 1 95.19 288 THR A O 1
ATOM 2190 N N . PHE A 1 289 ? -7 30.422 15.523 1 95.56 289 PHE A N 1
ATOM 2191 C CA . PHE A 1 289 ? -6.5 29.156 14.992 1 95.56 289 PHE A CA 1
ATOM 2192 C C . PHE A 1 289 ? -6.844 29.031 13.516 1 95.56 289 PHE A C 1
ATOM 2194 O O . PHE A 1 289 ? -6.27 28.188 12.812 1 95.56 289 PHE A O 1
ATOM 2201 N N . ALA A 1 290 ? -7.801 29.812 12.984 1 95.38 290 ALA A N 1
ATOM 2202 C CA . ALA A 1 290 ? -8.172 29.797 11.57 1 95.38 290 ALA A CA 1
ATOM 2203 C C . ALA A 1 290 ? -7.805 31.109 10.883 1 95.38 290 ALA A C 1
ATOM 2205 O O . ALA A 1 290 ? -7.395 32.062 11.539 1 95.38 290 ALA A O 1
ATOM 2206 N N . THR A 1 291 ? -7.762 31.109 9.648 1 95.94 291 THR A N 1
ATOM 2207 C CA . THR A 1 291 ? -7.594 32.312 8.844 1 95.94 291 THR A CA 1
ATOM 2208 C C . THR A 1 291 ? -8.898 32.688 8.148 1 95.94 291 THR A C 1
ATOM 2210 O O . THR A 1 291 ? -9.383 31.953 7.289 1 95.94 291 THR A O 1
ATOM 2213 N N . GLU A 1 292 ? -9.5 33.75 8.555 1 95.94 292 GLU A N 1
ATOM 2214 C CA . GLU A 1 292 ? -10.766 34.25 7.996 1 95.94 292 GLU A CA 1
ATOM 2215 C C . GLU A 1 292 ? -10.555 35.5 7.148 1 95.94 292 GLU A C 1
ATOM 2217 O O . GLU A 1 292 ? -9.828 36.406 7.547 1 95.94 292 GLU A O 1
ATOM 2222 N N . SER A 1 293 ? -11.125 35.469 5.984 1 96.56 293 SER A N 1
ATOM 2223 C CA . SER A 1 293 ? -10.984 36.625 5.082 1 96.56 293 SER A CA 1
ATOM 2224 C C . SER A 1 293 ? -12.008 36.562 3.959 1 96.56 293 SER A C 1
ATOM 2226 O O . SER A 1 293 ? -12.75 35.594 3.828 1 96.56 293 SER A O 1
ATOM 2228 N N . THR A 1 294 ? -12.148 37.719 3.262 1 96.38 294 THR A N 1
ATOM 2229 C CA . THR A 1 294 ? -12.766 37.688 1.938 1 96.38 294 THR A CA 1
ATOM 2230 C C . THR A 1 294 ? -11.82 37.031 0.923 1 96.38 294 THR A C 1
ATOM 2232 O O . THR A 1 294 ? -10.641 36.812 1.222 1 96.38 294 THR A O 1
ATOM 2235 N N . TRP A 1 295 ? -12.375 36.781 -0.252 1 95.25 295 TRP A N 1
ATOM 2236 C CA . TRP A 1 295 ? -11.547 36.156 -1.292 1 95.25 295 TRP A CA 1
ATOM 2237 C C . TRP A 1 295 ? -10.398 37.094 -1.672 1 95.25 295 TRP A C 1
ATOM 2239 O O . TRP A 1 295 ? -9.266 36.656 -1.86 1 95.25 295 TRP A O 1
ATOM 2249 N N . ASP A 1 296 ? -10.656 38.344 -1.719 1 96.5 296 ASP A N 1
ATOM 2250 C CA . ASP A 1 296 ? -9.648 39.312 -2.145 1 96.5 296 ASP A CA 1
ATOM 2251 C C . ASP A 1 296 ? -8.531 39.438 -1.117 1 96.5 296 ASP A C 1
ATOM 2253 O O . ASP A 1 296 ? -7.395 39.75 -1.466 1 96.5 296 ASP A O 1
ATOM 2257 N N . GLY A 1 297 ? -8.805 39.125 0.084 1 97.38 297 GLY A N 1
ATOM 2258 C CA . GLY A 1 297 ? -7.844 39.312 1.154 1 97.38 297 GLY A CA 1
ATOM 2259 C C . GLY A 1 297 ? -7.176 38.031 1.603 1 97.38 297 GLY A C 1
ATOM 2260 O O . GLY A 1 297 ? -6.242 38.062 2.404 1 97.38 297 GLY A O 1
ATOM 2261 N N . LEU A 1 298 ? -7.566 36.906 1.111 1 97.06 298 LEU A N 1
ATOM 2262 C CA . LEU A 1 298 ? -7.16 35.625 1.68 1 97.06 298 LEU A CA 1
ATOM 2263 C C . LEU A 1 298 ? -5.668 35.406 1.47 1 97.06 298 LEU A C 1
ATOM 2265 O O . LEU A 1 298 ? -4.973 34.969 2.391 1 97.06 298 LEU A O 1
ATOM 2269 N N . ALA A 1 299 ? -5.133 35.688 0.282 1 97.62 299 ALA A N 1
ATOM 2270 C CA . ALA A 1 299 ? -3.713 35.469 0.013 1 97.62 299 ALA A CA 1
ATOM 2271 C C . ALA A 1 299 ? -2.85 36.281 0.972 1 97.62 299 ALA A C 1
ATOM 2273 O O . ALA A 1 299 ? -1.891 35.75 1.547 1 97.62 299 ALA A O 1
ATOM 2274 N N . ASP A 1 300 ? -3.238 37.5 1.142 1 9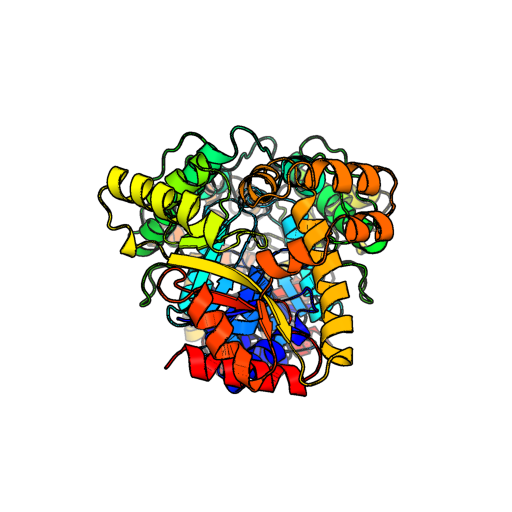7.81 300 ASP A N 1
ATOM 2275 C CA . ASP A 1 300 ? -2.494 38.375 2.041 1 97.81 300 ASP A CA 1
ATOM 2276 C C . ASP A 1 300 ? -2.564 37.875 3.48 1 97.81 300 ASP A C 1
ATOM 2278 O O . ASP A 1 300 ? -1.567 37.906 4.207 1 97.81 300 ASP A O 1
ATOM 2282 N N . ALA A 1 301 ? -3.721 37.469 3.885 1 97.44 301 ALA A N 1
ATOM 2283 C CA . ALA A 1 301 ? -3.908 36.969 5.246 1 97.44 301 ALA A CA 1
ATOM 2284 C C . ALA A 1 301 ? -3.057 35.75 5.504 1 97.44 301 ALA A C 1
ATOM 2286 O O . ALA A 1 301 ? -2.43 35.625 6.559 1 97.44 301 ALA A O 1
ATOM 2287 N N . LEU A 1 302 ? -2.998 34.844 4.551 1 97.31 302 LEU A N 1
ATOM 2288 C CA . LEU A 1 302 ? -2.207 33.625 4.68 1 97.31 302 LEU A CA 1
ATOM 2289 C C . LEU A 1 302 ? -0.716 33.938 4.664 1 97.31 302 LEU A C 1
ATOM 2291 O O . LEU A 1 302 ? 0.053 33.375 5.438 1 97.31 302 LEU A O 1
ATOM 2295 N N . ALA A 1 303 ? -0.318 34.812 3.803 1 97.44 303 ALA A N 1
ATOM 2296 C CA . ALA A 1 303 ? 1.085 35.219 3.74 1 97.44 303 ALA A CA 1
ATOM 2297 C C . ALA A 1 303 ? 1.542 35.844 5.062 1 97.44 303 ALA A C 1
ATOM 2299 O O . ALA A 1 303 ? 2.617 35.5 5.566 1 97.44 303 ALA A O 1
ATOM 2300 N N . LYS A 1 304 ? 0.751 36.688 5.543 1 96.25 304 LYS A N 1
ATOM 2301 C CA . LYS A 1 304 ? 1.075 37.344 6.809 1 96.25 304 LYS A CA 1
ATOM 2302 C C . LYS A 1 304 ? 1.264 36.344 7.926 1 96.25 304 LYS A C 1
ATOM 2304 O O . LYS A 1 304 ? 2.146 36.5 8.773 1 96.25 304 LYS A O 1
ATOM 2309 N N . LYS A 1 305 ? 0.494 35.312 7.906 1 95.69 305 LYS A N 1
ATOM 2310 C CA . LYS A 1 305 ? 0.499 34.344 8.984 1 95.69 305 LYS A CA 1
ATOM 2311 C C . LYS A 1 305 ? 1.621 33.312 8.797 1 95.69 305 LYS A C 1
ATOM 2313 O O . LYS A 1 305 ? 2.219 32.844 9.773 1 95.69 305 LYS A O 1
ATOM 2318 N N . TYR A 1 306 ? 1.936 32.938 7.555 1 95.81 306 TYR A N 1
ATOM 2319 C CA . TYR A 1 306 ? 2.709 31.719 7.41 1 95.81 306 TYR A CA 1
ATOM 2320 C C . TYR A 1 306 ? 3.979 31.953 6.605 1 95.81 306 TYR A C 1
ATOM 2322 O O . TYR A 1 306 ? 4.895 31.141 6.609 1 95.81 306 TYR A O 1
ATOM 2330 N N . GLU A 1 307 ? 4.016 33.062 5.902 1 93.94 307 GLU A N 1
ATOM 2331 C CA . GLU A 1 307 ? 5.223 33.312 5.121 1 93.94 307 GLU A CA 1
ATOM 2332 C C . GLU A 1 307 ? 6.445 33.438 6.023 1 93.94 307 GLU A C 1
ATOM 2334 O O . GLU A 1 307 ? 6.379 34.062 7.09 1 93.94 307 GLU A O 1
ATOM 2339 N N . GLY A 1 308 ? 7.531 32.812 5.691 1 91.19 308 GLY A N 1
ATOM 2340 C CA . GLY A 1 308 ? 8.766 32.844 6.465 1 91.19 308 GLY A CA 1
ATOM 2341 C C . GLY A 1 308 ? 8.867 31.734 7.477 1 91.19 308 GLY A C 1
ATOM 2342 O O . GLY A 1 308 ? 9.945 31.453 7.996 1 91.19 308 GLY A O 1
ATOM 2343 N N . VAL A 1 309 ? 7.727 31.141 7.699 1 92.81 309 VAL A N 1
ATOM 2344 C CA . VAL A 1 309 ? 7.75 30.062 8.695 1 92.81 309 VAL A CA 1
ATOM 2345 C C . VAL A 1 309 ? 7.379 28.734 8.039 1 92.81 309 VAL A C 1
ATOM 2347 O O . VAL A 1 309 ? 8.047 27.734 8.242 1 92.81 309 VAL A O 1
ATOM 2350 N N . ALA A 1 310 ? 6.371 28.75 7.262 1 96 310 ALA A N 1
ATOM 2351 C CA . ALA A 1 310 ? 5.918 27.531 6.586 1 96 310 ALA A CA 1
ATOM 2352 C C . ALA A 1 310 ? 6.598 27.375 5.23 1 96 310 ALA A C 1
ATOM 2354 O O . ALA A 1 310 ? 6.707 28.344 4.465 1 96 310 ALA A O 1
ATOM 2355 N N . THR A 1 311 ? 7.129 26.188 4.969 1 96.81 311 THR A N 1
ATOM 2356 C CA . THR A 1 311 ? 7.605 25.859 3.633 1 96.81 311 THR A CA 1
ATOM 2357 C C . THR A 1 311 ? 6.434 25.578 2.691 1 96.81 311 THR A C 1
ATOM 2359 O O . THR A 1 311 ? 6.473 25.969 1.52 1 96.81 311 THR A O 1
ATOM 2362 N N . ARG A 1 312 ? 5.387 24.906 3.262 1 97.25 312 ARG A N 1
ATOM 2363 C CA . ARG A 1 312 ? 4.168 24.547 2.541 1 97.25 312 ARG A CA 1
ATOM 2364 C C . ARG A 1 312 ? 2.941 24.703 3.43 1 97.25 312 ARG A C 1
ATOM 2366 O O . ARG A 1 312 ? 2.998 24.422 4.629 1 97.25 312 ARG A O 1
ATOM 2373 N N . ILE A 1 313 ? 1.871 25.156 2.803 1 97.31 313 ILE A N 1
ATOM 2374 C CA . ILE A 1 313 ? 0.587 25.094 3.492 1 97.31 313 ILE A CA 1
ATOM 2375 C C . ILE A 1 313 ? -0.364 24.172 2.727 1 97.31 313 ILE A C 1
ATOM 2377 O O . ILE A 1 313 ? -0.311 24.109 1.496 1 97.31 313 ILE A O 1
ATOM 2381 N N . ALA A 1 314 ? -1.147 23.406 3.422 1 96.19 314 ALA A N 1
ATOM 2382 C CA . ALA A 1 314 ? -2.168 22.531 2.855 1 96.19 314 ALA A CA 1
ATOM 2383 C C . ALA A 1 314 ? -3.568 23.016 3.229 1 96.19 314 ALA A C 1
ATOM 2385 O O . ALA A 1 314 ? -3.9 23.125 4.41 1 96.19 314 ALA A O 1
ATOM 2386 N N . LEU A 1 315 ? -4.383 23.234 2.211 1 93.12 315 LEU A N 1
ATOM 2387 C CA . LEU A 1 315 ? -5.715 23.781 2.441 1 93.12 315 LEU A CA 1
ATOM 2388 C C . LEU A 1 315 ? -6.746 22.672 2.551 1 93.12 315 LEU A C 1
ATOM 2390 O O . LEU A 1 315 ? -6.859 21.828 1.652 1 93.12 315 LEU A O 1
ATOM 2394 N N . TYR A 1 316 ? -7.473 22.484 3.617 1 76.31 316 TYR A N 1
ATOM 2395 C CA . TYR A 1 316 ? -8.5 21.484 3.891 1 76.31 316 TYR A CA 1
ATOM 2396 C C . TYR A 1 316 ? -9.734 21.719 3.031 1 76.31 316 TYR A C 1
ATOM 2398 O O . TYR A 1 316 ? -10.352 20.766 2.555 1 76.31 316 TYR A O 1
ATOM 2406 N N . SER A 1 317 ? -10.141 22.875 2.918 1 63 317 SER A N 1
ATOM 2407 C CA . SER A 1 317 ? -11.5 23.297 2.596 1 63 317 SER A CA 1
ATOM 2408 C C . SER A 1 317 ? -11.68 23.469 1.092 1 63 317 SER A C 1
ATOM 2410 O O . SER A 1 317 ? -12.672 24.062 0.645 1 63 317 SER A O 1
ATOM 2412 N N . VAL A 1 318 ? -10.812 22.797 0.533 1 64.19 318 VAL A N 1
ATOM 2413 C CA . VAL A 1 318 ? -10.859 23.156 -0.881 1 64.19 318 VAL A CA 1
ATOM 2414 C C . VAL A 1 318 ? -11.852 22.25 -1.612 1 64.19 318 VAL A C 1
ATOM 2416 O O . VAL A 1 318 ? -12.477 22.672 -2.588 1 64.19 318 VAL A O 1
ATOM 2419 N N . VAL A 1 319 ? -12.188 21 -0.957 1 58.72 319 VAL A N 1
ATOM 2420 C CA . VAL A 1 319 ? -12.867 19.969 -1.735 1 58.72 319 VAL A CA 1
ATOM 2421 C C . VAL A 1 319 ? -14.375 20.156 -1.639 1 58.72 319 VAL A C 1
ATOM 2423 O O . VAL A 1 319 ? -14.898 20.5 -0.573 1 58.72 319 VAL A O 1
ATOM 2426 N N . GLY A 1 320 ? -15.062 20.766 -2.621 1 59.34 320 GLY A N 1
ATOM 2427 C CA . GLY A 1 320 ? -16.5 20.938 -2.775 1 59.34 320 GLY A CA 1
ATOM 2428 C C . GLY A 1 320 ? -16.891 21.516 -4.121 1 59.34 320 GLY A C 1
ATOM 2429 O O . GLY A 1 320 ? -16.5 20.984 -5.168 1 59.34 320 GLY A O 1
ATOM 2430 N N . ASP A 1 321 ? -17.203 22.688 -3.998 1 75.5 321 ASP A N 1
ATOM 2431 C CA . ASP A 1 321 ? -17.781 23.375 -5.148 1 75.5 321 ASP A CA 1
ATOM 2432 C C . ASP A 1 321 ? -16.688 23.797 -6.129 1 75.5 321 ASP A C 1
ATOM 2434 O O . ASP A 1 321 ? -15.648 24.312 -5.719 1 75.5 321 ASP A O 1
ATOM 2438 N N . ASP A 1 322 ? -16.781 23.516 -7.367 1 81.56 322 ASP A N 1
ATOM 2439 C CA . ASP A 1 322 ? -15.836 23.797 -8.438 1 81.56 322 ASP A CA 1
ATOM 2440 C C . ASP A 1 322 ? -15.414 25.266 -8.43 1 81.56 322 ASP A C 1
ATOM 2442 O O . ASP A 1 322 ? -14.234 25.578 -8.617 1 81.56 322 ASP A O 1
ATOM 2446 N N . GLU A 1 323 ? -16.359 26.094 -8.25 1 87.31 323 GLU A N 1
ATOM 2447 C CA . GLU A 1 323 ? -16.047 27.516 -8.258 1 87.31 323 GLU A CA 1
ATOM 2448 C C . GLU A 1 323 ? -15.125 27.891 -7.098 1 87.31 323 GLU A C 1
ATOM 2450 O O . GLU A 1 323 ? -14.172 28.641 -7.277 1 87.31 323 GLU A O 1
ATOM 2455 N N . ARG A 1 324 ? -15.336 27.391 -6.035 1 89.88 324 ARG A N 1
ATOM 2456 C CA . ARG A 1 324 ? -14.5 27.641 -4.863 1 89.88 324 ARG A CA 1
ATOM 2457 C C . ARG A 1 324 ? -13.094 27.078 -5.074 1 89.88 324 ARG A C 1
ATOM 2459 O O . ARG A 1 324 ? -12.109 27.719 -4.691 1 89.88 324 ARG A O 1
ATOM 2466 N N . PHE A 1 325 ? -13.047 25.953 -5.688 1 93.19 325 PHE A N 1
ATOM 2467 C CA . PHE A 1 325 ? -11.766 25.312 -5.969 1 93.19 325 PHE A CA 1
ATOM 2468 C C . PHE A 1 325 ? -10.898 26.219 -6.836 1 93.19 325 PHE A C 1
ATOM 2470 O O . PHE A 1 325 ? -9.711 26.391 -6.562 1 93.19 325 PHE A O 1
ATOM 2477 N N . GLU A 1 326 ? -11.492 26.812 -7.785 1 93.25 326 GLU A N 1
ATOM 2478 C CA . GLU A 1 326 ? -10.773 27.703 -8.688 1 93.25 326 GLU A CA 1
ATOM 2479 C C . GLU A 1 326 ? -10.32 28.969 -7.969 1 93.25 326 GLU A C 1
ATOM 2481 O O . GLU A 1 326 ? -9.234 29.484 -8.234 1 93.25 326 GLU A O 1
ATOM 2486 N N . ARG A 1 327 ? -11.164 29.453 -7.121 1 93.81 327 ARG A N 1
ATOM 2487 C CA . ARG A 1 327 ? -10.812 30.641 -6.371 1 93.81 327 ARG A CA 1
ATOM 2488 C C . ARG A 1 327 ? -9.641 30.375 -5.426 1 93.81 327 ARG A C 1
ATOM 2490 O O . ARG A 1 327 ? -8.742 31.219 -5.285 1 93.81 327 ARG A O 1
ATOM 2497 N N . TYR A 1 328 ? -9.68 29.219 -4.809 1 95.38 328 TYR A N 1
ATOM 2498 C CA . TYR A 1 328 ? -8.531 28.844 -3.988 1 95.38 328 TYR A CA 1
ATOM 2499 C C . TYR A 1 328 ? -7.277 28.703 -4.836 1 95.38 328 TYR A C 1
ATOM 2501 O O . TYR A 1 328 ? -6.176 29.016 -4.379 1 95.38 328 TYR A O 1
ATOM 2509 N N . GLY A 1 329 ? -7.422 28.203 -6.051 1 96 329 GLY A N 1
ATOM 2510 C CA . GLY A 1 329 ? -6.305 28.125 -6.98 1 96 329 GLY A CA 1
ATOM 2511 C C . GLY A 1 329 ? -5.672 29.484 -7.258 1 96 329 GLY A C 1
ATOM 2512 O O . GLY A 1 329 ? -4.445 29.594 -7.316 1 96 329 GLY A O 1
ATOM 2513 N N . GLU A 1 330 ? -6.504 30.469 -7.422 1 96 330 GLU A N 1
ATOM 2514 C CA . GLU A 1 330 ? -6.004 31.828 -7.625 1 96 330 GLU A CA 1
ATOM 2515 C C . GLU A 1 330 ? -5.199 32.312 -6.418 1 96 330 GLU A C 1
ATOM 2517 O O . GLU A 1 330 ? -4.148 32.938 -6.57 1 96 330 GLU A O 1
ATOM 2522 N N . VAL A 1 331 ? -5.746 32 -5.273 1 96.44 331 VAL A N 1
ATOM 2523 C CA . VAL A 1 331 ? -5.047 32.344 -4.039 1 96.44 331 VAL A CA 1
ATOM 2524 C C . VAL A 1 331 ? -3.693 31.641 -3.998 1 96.44 331 VAL A C 1
ATOM 2526 O O . VAL A 1 331 ? -2.678 32.25 -3.66 1 96.44 331 VAL A O 1
ATOM 2529 N N . ALA A 1 332 ? -3.656 30.375 -4.375 1 97.12 332 ALA A N 1
ATOM 2530 C CA . ALA A 1 332 ? -2.422 29.594 -4.398 1 97.12 332 ALA A CA 1
ATOM 2531 C C . ALA A 1 332 ? -1.396 30.219 -5.34 1 97.12 332 ALA A C 1
ATOM 2533 O O . ALA A 1 332 ? -0.221 30.344 -4.988 1 97.12 332 ALA A O 1
ATOM 2534 N N . ARG A 1 333 ? -1.813 30.656 -6.469 1 97.12 333 ARG A N 1
ATOM 2535 C CA . ARG A 1 333 ? -0.926 31.266 -7.461 1 97.12 333 ARG A CA 1
ATOM 2536 C C . ARG A 1 333 ? -0.316 32.562 -6.934 1 97.12 333 ARG A C 1
ATOM 2538 O O . ARG A 1 333 ? 0.851 32.844 -7.199 1 97.12 333 ARG A O 1
ATOM 2545 N N . GLN A 1 334 ? -1.072 33.281 -6.195 1 96.94 334 GLN A N 1
ATOM 2546 C CA . GLN A 1 334 ? -0.593 34.531 -5.617 1 96.94 334 GLN A CA 1
ATOM 2547 C C . GLN A 1 334 ? 0.479 34.25 -4.562 1 96.94 334 GLN A C 1
ATOM 2549 O O . GLN A 1 334 ? 1.443 35.031 -4.449 1 96.94 334 GLN A O 1
ATOM 2554 N N . LEU A 1 335 ? 0.309 33.188 -3.881 1 96.88 335 LEU A N 1
ATOM 2555 C CA . LEU A 1 335 ? 1.192 32.875 -2.758 1 96.88 335 LEU A CA 1
ATOM 2556 C C . LEU A 1 335 ? 2.504 32.281 -3.246 1 96.88 335 LEU A C 1
ATOM 2558 O O . LEU A 1 335 ? 3.496 32.25 -2.514 1 96.88 335 LEU A O 1
ATOM 2562 N N . GLN A 1 336 ? 2.496 31.734 -4.461 1 92.75 336 GLN A N 1
ATOM 2563 C CA . GLN A 1 336 ? 3.656 31.031 -4.984 1 92.75 336 GLN A CA 1
ATOM 2564 C C . GLN A 1 336 ? 4.562 31.953 -5.777 1 92.75 336 GLN A C 1
ATOM 2566 O O . GLN A 1 336 ? 5.648 31.562 -6.211 1 92.75 336 GLN A O 1
ATOM 2571 N N . ARG A 1 337 ? 4.133 33.188 -6.074 1 80.69 337 ARG A N 1
ATOM 2572 C CA . ARG A 1 337 ? 4.914 34.188 -6.797 1 80.69 337 ARG A CA 1
ATOM 2573 C C . ARG A 1 337 ? 5.965 34.812 -5.895 1 80.69 337 ARG A C 1
ATOM 2575 O O . ARG A 1 337 ? 5.766 34.906 -4.68 1 80.69 337 ARG A O 1
ATOM 2582 N N . MET B 1 1 ? -12.07 -21.125 -18.766 1 93.69 1 MET B N 1
ATOM 2583 C CA . MET B 1 1 ? -10.844 -20.891 -18 1 93.69 1 MET B CA 1
ATOM 2584 C C . MET B 1 1 ? -10.32 -19.469 -18.234 1 93.69 1 MET B C 1
ATOM 2586 O O . MET B 1 1 ? -10.203 -19.031 -19.375 1 93.69 1 MET B O 1
ATOM 2590 N N . HIS B 1 2 ? -10.102 -18.688 -17.172 1 97.19 2 HIS B N 1
ATOM 2591 C CA . HIS B 1 2 ? -9.555 -17.328 -17.297 1 97.19 2 HIS B CA 1
ATOM 2592 C C . HIS B 1 2 ? -8.07 -17.359 -17.609 1 97.19 2 HIS B C 1
ATOM 2594 O O . HIS B 1 2 ? -7.34 -18.234 -17.109 1 97.19 2 HIS B O 1
ATOM 2600 N N . VAL B 1 3 ? -7.621 -16.484 -18.438 1 97.75 3 VAL B N 1
ATOM 2601 C CA . VAL B 1 3 ? -6.211 -16.391 -18.797 1 97.75 3 VAL B CA 1
ATOM 2602 C C . VAL B 1 3 ? -5.68 -15 -18.484 1 97.75 3 VAL B C 1
ATOM 2604 O O . VAL B 1 3 ? -6.148 -14.008 -19.047 1 97.75 3 VAL B O 1
ATOM 2607 N N . ASP B 1 4 ? -4.707 -14.938 -17.641 1 97.69 4 ASP B N 1
ATOM 2608 C CA . ASP B 1 4 ? -4.168 -13.664 -17.156 1 97.69 4 ASP B CA 1
ATOM 2609 C C . ASP B 1 4 ? -2.725 -13.477 -17.625 1 97.69 4 ASP B C 1
ATOM 2611 O O . ASP B 1 4 ? -2.033 -14.445 -17.938 1 97.69 4 ASP B O 1
ATOM 2615 N N . VAL B 1 5 ? -2.309 -12.258 -17.688 1 96.06 5 VAL B N 1
ATOM 2616 C CA . VAL B 1 5 ? -0.906 -11.891 -17.875 1 96.06 5 VAL B CA 1
ATOM 2617 C C . VAL B 1 5 ? -0.242 -11.719 -16.5 1 96.06 5 VAL B C 1
ATOM 2619 O O . VAL B 1 5 ? -0.755 -11 -15.641 1 96.06 5 VAL B O 1
ATOM 2622 N N . MET B 1 6 ? 0.801 -12.398 -16.297 1 93.56 6 MET B N 1
ATOM 2623 C CA . MET B 1 6 ? 1.599 -12.164 -15.102 1 93.56 6 MET B CA 1
ATOM 2624 C C . MET B 1 6 ? 2.625 -11.055 -15.344 1 93.56 6 MET B C 1
ATOM 2626 O O . MET B 1 6 ? 3.418 -11.133 -16.281 1 93.56 6 MET B O 1
ATOM 2630 N N . THR B 1 7 ? 2.67 -10.102 -14.492 1 88.19 7 THR B N 1
ATOM 2631 C CA . THR B 1 7 ? 3.539 -8.953 -14.703 1 88.19 7 THR B CA 1
ATOM 2632 C C . THR B 1 7 ? 4.977 -9.273 -14.297 1 88.19 7 THR B C 1
ATOM 2634 O O . THR B 1 7 ? 5.211 -10.18 -13.492 1 88.19 7 THR B O 1
ATOM 2637 N N . VAL B 1 8 ? 5.844 -8.57 -14.938 1 84.25 8 VAL B N 1
ATOM 2638 C CA . VAL B 1 8 ? 7.227 -8.445 -14.484 1 84.25 8 VAL B CA 1
ATOM 2639 C C . VAL B 1 8 ? 7.457 -7.055 -13.906 1 84.25 8 VAL B C 1
ATOM 2641 O O . VAL B 1 8 ? 6.742 -6.109 -14.25 1 84.25 8 VAL B O 1
ATOM 2644 N N . PRO B 1 9 ? 8.453 -6.957 -13.078 1 89.06 9 PRO B N 1
ATOM 2645 C CA . PRO B 1 9 ? 8.742 -5.633 -12.523 1 89.06 9 PRO B CA 1
ATOM 2646 C C . PRO B 1 9 ? 8.977 -4.578 -13.602 1 89.06 9 PRO B C 1
ATOM 2648 O O . PRO B 1 9 ? 9.797 -4.781 -14.5 1 89.06 9 PRO B O 1
ATOM 2651 N N . GLN B 1 10 ? 8.258 -3.514 -13.5 1 91.69 10 GLN B N 1
ATOM 2652 C CA . GLN B 1 10 ? 8.398 -2.381 -14.414 1 91.69 10 GLN B CA 1
ATOM 2653 C C . GLN B 1 10 ? 7.961 -1.081 -13.742 1 91.69 10 GLN B C 1
ATOM 2655 O O . GLN B 1 10 ? 7.219 -1.103 -12.758 1 91.69 10 GLN B O 1
ATOM 2660 N N . PRO B 1 11 ? 8.406 0.017 -14.305 1 95.44 11 PRO B N 1
ATOM 2661 C CA . PRO B 1 11 ? 8.016 1.305 -13.727 1 95.44 11 PRO B CA 1
ATOM 2662 C C . PRO B 1 11 ? 6.504 1.507 -13.703 1 95.44 11 PRO B C 1
ATOM 2664 O O . PRO B 1 11 ? 5.805 1.086 -14.625 1 95.44 11 PRO B O 1
ATOM 2667 N N . LEU B 1 12 ? 6.07 2.168 -12.703 1 97.5 12 LEU B N 1
ATOM 2668 C CA . LEU B 1 12 ? 4.652 2.449 -12.508 1 97.5 12 LEU B CA 1
ATOM 2669 C C . LEU B 1 12 ? 4.059 3.137 -13.734 1 97.5 12 LEU B C 1
ATOM 2671 O O . LEU B 1 12 ? 2.906 2.889 -14.094 1 97.5 12 LEU B O 1
ATOM 2675 N N . THR B 1 13 ? 4.824 3.926 -14.453 1 97.31 13 THR B N 1
ATOM 2676 C CA . THR B 1 13 ? 4.375 4.715 -15.594 1 97.31 13 THR B CA 1
ATOM 2677 C C . THR B 1 13 ? 4.059 3.812 -16.781 1 97.31 13 THR B C 1
ATOM 2679 O O . THR B 1 13 ? 3.418 4.246 -17.75 1 97.31 13 THR B O 1
ATOM 2682 N N . GLN B 1 14 ? 4.48 2.562 -16.672 1 95.94 14 GLN B N 1
ATOM 2683 C CA . GLN B 1 14 ? 4.266 1.641 -17.781 1 95.94 14 GLN B CA 1
ATOM 2684 C C . GLN B 1 14 ? 3.076 0.724 -17.516 1 95.94 14 GLN B C 1
ATOM 2686 O O . GLN B 1 14 ? 2.613 0.018 -18.422 1 95.94 14 GLN B O 1
ATOM 2691 N N . VAL B 1 15 ? 2.537 0.772 -16.359 1 97.12 15 VAL B N 1
ATOM 2692 C CA . VAL B 1 15 ? 1.532 -0.186 -15.914 1 97.12 15 VAL B CA 1
ATOM 2693 C C . VAL B 1 15 ? 0.213 0.074 -16.641 1 97.12 15 VAL B C 1
ATOM 2695 O O . VAL B 1 15 ? -0.494 -0.866 -17.016 1 97.12 15 VAL B O 1
ATOM 2698 N N . GLY B 1 16 ? -0.127 1.358 -16.812 1 97.5 16 GLY B N 1
ATOM 2699 C CA . GLY B 1 16 ? -1.353 1.679 -17.531 1 97.5 16 GLY B CA 1
ATOM 2700 C C . GLY B 1 16 ? -1.386 1.116 -18.938 1 97.5 16 GLY B C 1
ATOM 2701 O O . GLY B 1 16 ? -2.395 0.548 -19.359 1 97.5 16 GLY B O 1
ATOM 2702 N N . ASN B 1 17 ? -0.289 1.305 -19.594 1 96.19 17 ASN B N 1
ATOM 2703 C CA . ASN B 1 17 ? -0.189 0.774 -20.953 1 96.19 17 ASN B CA 1
ATOM 2704 C C . ASN B 1 17 ? -0.287 -0.749 -20.969 1 96.19 17 ASN B C 1
ATOM 2706 O O . ASN B 1 17 ? -0.973 -1.323 -21.812 1 96.19 17 ASN B O 1
ATOM 2710 N N . LEU B 1 18 ? 0.35 -1.405 -20.031 1 95.44 18 LEU B N 1
ATOM 2711 C CA . LEU B 1 18 ? 0.262 -2.857 -19.922 1 95.44 18 LEU B CA 1
ATOM 2712 C C . LEU B 1 18 ? -1.185 -3.301 -19.734 1 95.44 18 LEU B C 1
ATOM 2714 O O . LEU B 1 18 ? -1.643 -4.234 -20.406 1 95.44 18 LEU B O 1
ATOM 2718 N N . ALA B 1 19 ? -1.869 -2.645 -18.891 1 97.5 19 ALA B N 1
ATOM 2719 C CA . ALA B 1 19 ? -3.258 -2.992 -18.594 1 97.5 19 ALA B CA 1
ATOM 2720 C C . ALA B 1 19 ? -4.137 -2.83 -19.828 1 97.5 19 ALA B C 1
ATOM 2722 O O . ALA B 1 19 ? -4.926 -3.719 -20.156 1 97.5 19 ALA B O 1
ATOM 2723 N N . ARG B 1 20 ? -3.992 -1.725 -20.516 1 97.5 20 ARG B N 1
ATOM 2724 C CA . ARG B 1 20 ? -4.777 -1.47 -21.719 1 97.5 20 ARG B CA 1
ATOM 2725 C C . ARG B 1 20 ? -4.488 -2.512 -22.797 1 97.5 20 ARG B C 1
ATOM 2727 O O . ARG B 1 20 ? -5.406 -3.01 -23.453 1 97.5 20 ARG B O 1
ATOM 2734 N N . ARG B 1 21 ? -3.199 -2.814 -22.953 1 95.56 21 ARG B N 1
ATOM 2735 C CA . ARG B 1 21 ? -2.809 -3.803 -23.953 1 95.56 21 ARG B CA 1
ATOM 2736 C C . ARG B 1 21 ? -3.365 -5.18 -23.594 1 95.56 21 ARG B C 1
ATOM 2738 O O . ARG B 1 21 ? -3.807 -5.918 -24.484 1 95.56 21 ARG B O 1
ATOM 2745 N N . THR B 1 22 ? -3.312 -5.5 -22.344 1 97 22 THR B N 1
ATOM 2746 C CA . THR B 1 22 ? -3.844 -6.773 -21.859 1 97 22 THR B CA 1
ATOM 2747 C C . THR B 1 22 ? -5.332 -6.895 -22.188 1 97 22 THR B C 1
ATOM 2749 O O . THR B 1 22 ? -5.773 -7.914 -22.719 1 97 22 THR B O 1
ATOM 2752 N N . GLN B 1 23 ? -6.059 -5.836 -21.906 1 97.31 23 GLN B N 1
ATOM 2753 C CA . GLN B 1 23 ? -7.492 -5.809 -22.172 1 97.31 23 GLN B CA 1
ATOM 2754 C C . GLN B 1 23 ? -7.777 -5.883 -23.672 1 97.31 23 GLN B C 1
ATOM 2756 O O . GLN B 1 23 ? -8.633 -6.652 -24.109 1 97.31 23 GLN B O 1
ATOM 2761 N N . ALA B 1 24 ? -7.051 -5.137 -24.438 1 96.75 24 ALA B N 1
ATOM 2762 C CA . ALA B 1 24 ? -7.246 -5.078 -25.875 1 96.75 24 ALA B CA 1
ATOM 2763 C C . ALA B 1 24 ? -6.93 -6.422 -26.531 1 96.75 24 ALA B C 1
ATOM 2765 O O . ALA B 1 24 ? -7.566 -6.805 -27.516 1 96.75 24 ALA B O 1
ATOM 2766 N N . ALA B 1 25 ? -5.957 -7.133 -25.969 1 95.88 25 ALA B N 1
ATOM 2767 C CA . ALA B 1 25 ? -5.52 -8.398 -26.547 1 95.88 25 ALA B CA 1
ATOM 2768 C C . ALA B 1 25 ? -6.496 -9.523 -26.203 1 95.88 25 ALA B C 1
ATOM 2770 O O . ALA B 1 25 ? -6.449 -10.594 -26.812 1 95.88 25 ALA B O 1
ATOM 2771 N N . GLY B 1 26 ? -7.336 -9.297 -25.203 1 96.44 26 GLY B N 1
ATOM 2772 C CA . GLY B 1 26 ? -8.391 -10.258 -24.938 1 96.44 26 GLY B CA 1
ATOM 2773 C C . GLY B 1 26 ? -8.109 -11.133 -23.734 1 96.44 26 GLY B C 1
ATOM 2774 O O . GLY B 1 26 ? -8.797 -12.133 -23.516 1 96.44 26 GLY B O 1
ATOM 2775 N N . PHE B 1 27 ? -7.133 -10.773 -22.938 1 97.44 27 PHE B N 1
ATOM 2776 C CA . PHE B 1 27 ? -6.879 -11.492 -21.688 1 97.44 27 PHE B CA 1
ATOM 2777 C C . PHE B 1 27 ? -7.965 -11.195 -20.672 1 97.44 27 PHE B C 1
ATOM 2779 O O . PHE B 1 27 ? -8.664 -10.188 -20.766 1 97.44 27 PHE B O 1
ATOM 2786 N N . SER B 1 28 ? -8.078 -12.086 -19.719 1 98.12 28 SER B N 1
ATOM 2787 C CA . SER B 1 28 ? -9.039 -11.898 -18.625 1 98.12 28 SER B CA 1
ATOM 2788 C C . SER B 1 28 ? -8.555 -10.836 -17.641 1 98.12 28 SER B C 1
ATOM 2790 O O . SER B 1 28 ? -9.367 -10.094 -17.078 1 98.12 28 SER B O 1
ATOM 2792 N N . GLY B 1 29 ? -7.195 -10.82 -17.469 1 98.06 29 GLY B N 1
ATOM 2793 C CA . GLY B 1 29 ? -6.73 -9.906 -16.438 1 98.06 29 GLY B CA 1
ATOM 2794 C C . GLY B 1 29 ? -5.219 -9.844 -16.328 1 98.06 29 GLY B C 1
ATOM 2795 O O . GLY B 1 29 ? -4.508 -10.375 -17.188 1 98.06 29 GLY B O 1
ATOM 2796 N N . VAL B 1 30 ? -4.75 -9.086 -15.352 1 97.81 30 VAL B N 1
ATOM 2797 C CA . VAL B 1 30 ? -3.334 -8.961 -15.016 1 97.81 30 VAL B CA 1
ATOM 2798 C C . VAL B 1 30 ? -3.102 -9.422 -13.578 1 97.81 30 VAL B C 1
ATOM 2800 O O . VAL B 1 30 ? -3.869 -9.078 -12.68 1 97.81 30 VAL B O 1
ATOM 2803 N N . LEU B 1 31 ? -2.115 -10.25 -13.414 1 97.81 31 LEU B N 1
ATOM 2804 C CA . LEU B 1 31 ? -1.655 -10.688 -12.102 1 97.81 31 LEU B CA 1
ATOM 2805 C C . LEU B 1 31 ? -0.376 -9.953 -11.703 1 97.81 31 LEU B C 1
ATOM 2807 O O . LEU B 1 31 ? 0.658 -10.109 -12.359 1 97.81 31 LEU B O 1
ATOM 2811 N N . PHE B 1 32 ? -0.459 -9.172 -10.602 1 97.12 32 PHE B N 1
ATOM 2812 C CA . PHE B 1 32 ? 0.67 -8.383 -10.125 1 97.12 32 PHE B CA 1
ATOM 2813 C C . PHE B 1 32 ? 1.42 -9.125 -9.023 1 97.12 32 PHE B C 1
ATOM 2815 O O . PHE B 1 32 ? 0.806 -9.656 -8.094 1 97.12 32 PHE B O 1
ATOM 2822 N N . THR B 1 33 ? 2.707 -9.133 -9.141 1 94.44 33 THR B N 1
ATOM 2823 C CA . THR B 1 33 ? 3.561 -9.75 -8.133 1 94.44 33 THR B CA 1
ATOM 2824 C C . THR B 1 33 ? 4.32 -8.695 -7.34 1 94.44 33 THR B C 1
ATOM 2826 O O . THR B 1 33 ? 4.523 -7.578 -7.824 1 94.44 33 THR B O 1
ATOM 2829 N N . GLU B 1 34 ? 4.664 -8.992 -6.148 1 95 34 GLU B N 1
ATOM 2830 C CA . GLU B 1 34 ? 5.512 -8.133 -5.328 1 95 34 GLU B CA 1
ATOM 2831 C C . GLU B 1 34 ? 6.965 -8.594 -5.363 1 95 34 GLU B C 1
ATOM 2833 O O . GLU B 1 34 ? 7.426 -9.281 -4.449 1 95 34 GLU B O 1
ATOM 2838 N N . THR B 1 35 ? 7.688 -8.406 -6.508 1 90.31 35 THR B N 1
ATOM 2839 C CA . THR B 1 35 ? 9.07 -8.766 -6.793 1 90.31 35 THR B CA 1
ATOM 2840 C C . THR B 1 35 ? 9.867 -7.535 -7.23 1 90.31 35 THR B C 1
ATOM 2842 O O . THR B 1 35 ? 10.047 -7.305 -8.43 1 90.31 35 THR B O 1
ATOM 2845 N N . GLY B 1 36 ? 10.312 -6.758 -6.457 1 91.81 36 GLY B N 1
ATOM 2846 C CA . GLY B 1 36 ? 11.055 -5.543 -6.754 1 91.81 36 GLY B CA 1
ATOM 2847 C C . GLY B 1 36 ? 10.164 -4.336 -6.969 1 91.81 36 GLY B C 1
ATOM 2848 O O . GLY B 1 36 ? 10.656 -3.207 -7.062 1 91.81 36 GLY B O 1
ATOM 2849 N N . ARG B 1 37 ? 8.922 -4.617 -7.27 1 94.12 37 ARG B N 1
ATOM 2850 C CA . ARG B 1 37 ? 7.902 -3.576 -7.363 1 94.12 37 ARG B CA 1
ATOM 2851 C C . ARG B 1 37 ? 6.715 -3.889 -6.461 1 94.12 37 ARG B C 1
ATOM 2853 O O . ARG B 1 37 ? 6.562 -5.02 -5.996 1 94.12 37 ARG B O 1
ATOM 2860 N N . THR B 1 38 ? 5.926 -2.834 -6.234 1 95.31 38 THR B N 1
ATOM 2861 C CA . THR B 1 38 ? 4.77 -3.018 -5.363 1 95.31 38 THR B CA 1
ATOM 2862 C C . THR B 1 38 ? 3.613 -3.65 -6.129 1 95.31 38 THR B C 1
ATOM 2864 O O . THR B 1 38 ? 3.43 -3.385 -7.32 1 95.31 38 THR B O 1
ATOM 2867 N N . ALA B 1 39 ? 2.842 -4.41 -5.445 1 96.69 39 ALA B N 1
ATOM 2868 C CA . ALA B 1 39 ? 1.689 -5.043 -6.082 1 96.69 39 ALA B CA 1
ATOM 2869 C C . ALA B 1 39 ? 0.487 -4.102 -6.094 1 96.69 39 ALA B C 1
ATOM 2871 O O . ALA B 1 39 ? -0.171 -3.941 -7.125 1 96.69 39 ALA B O 1
ATOM 2872 N N . TYR B 1 40 ? 0.246 -3.395 -5.016 1 98.56 40 TYR B N 1
ATOM 2873 C CA . TYR B 1 40 ? -0.992 -2.643 -4.844 1 98.56 40 TYR B CA 1
ATOM 2874 C C . TYR B 1 40 ? -0.966 -1.354 -5.656 1 98.56 40 TYR B C 1
ATOM 2876 O O . TYR B 1 40 ? -1.978 -0.96 -6.242 1 98.56 40 TYR B O 1
ATOM 2884 N N . LEU B 1 41 ? 0.2 -0.664 -5.699 1 98.75 41 LEU B N 1
ATOM 2885 C CA . LEU B 1 41 ? 0.271 0.562 -6.488 1 98.75 41 LEU B CA 1
ATOM 2886 C C . LEU B 1 41 ? 0.039 0.272 -7.969 1 98.75 41 LEU B C 1
ATOM 2888 O O . LEU B 1 41 ? -0.678 1.013 -8.641 1 98.75 41 LEU B O 1
ATOM 2892 N N . ASN B 1 42 ? 0.618 -0.844 -8.43 1 98.31 42 ASN B N 1
ATOM 2893 C CA . ASN B 1 42 ? 0.435 -1.245 -9.82 1 98.31 42 ASN B CA 1
ATOM 2894 C C . ASN B 1 42 ? -1.027 -1.558 -10.125 1 98.31 42 ASN B C 1
ATOM 2896 O O . ASN B 1 42 ? -1.558 -1.124 -11.148 1 98.31 42 ASN B O 1
ATOM 2900 N N . ALA B 1 43 ? -1.647 -2.252 -9.234 1 98.81 43 ALA B N 1
ATOM 2901 C CA . ALA B 1 43 ? -3.059 -2.58 -9.406 1 98.81 43 ALA B CA 1
ATOM 2902 C C . ALA B 1 43 ? -3.918 -1.319 -9.438 1 98.81 43 ALA B C 1
ATOM 2904 O O . ALA B 1 43 ? -4.887 -1.235 -10.195 1 98.81 43 ALA B O 1
ATOM 2905 N N . ALA B 1 44 ? -3.58 -0.349 -8.602 1 98.88 44 ALA B N 1
ATOM 2906 C CA . ALA B 1 44 ? -4.336 0.9 -8.555 1 98.88 44 ALA B CA 1
ATOM 2907 C C . ALA B 1 44 ? -4.273 1.63 -9.898 1 98.88 44 ALA B C 1
ATOM 2909 O O . ALA B 1 44 ? -5.301 2.062 -10.422 1 98.88 44 ALA B O 1
ATOM 2910 N N . VAL B 1 45 ? -3.084 1.723 -10.43 1 98.75 45 VAL B N 1
ATOM 2911 C CA . VAL B 1 45 ? -2.898 2.412 -11.703 1 98.75 45 VAL B CA 1
ATOM 2912 C C . VAL B 1 45 ? -3.623 1.652 -12.812 1 98.75 45 VAL B C 1
ATOM 2914 O O . VAL B 1 45 ? -4.324 2.254 -13.633 1 98.75 45 VAL B O 1
ATOM 2917 N N . ALA B 1 46 ? -3.494 0.334 -12.781 1 98.75 46 ALA B N 1
ATOM 2918 C CA . ALA B 1 46 ? -4.148 -0.494 -13.789 1 98.75 46 ALA B CA 1
ATOM 2919 C C . ALA B 1 46 ? -5.668 -0.351 -13.711 1 98.75 46 ALA B C 1
ATOM 2921 O O . ALA B 1 46 ? -6.344 -0.32 -14.742 1 98.75 46 ALA B O 1
ATOM 2922 N N . SER B 1 47 ? -6.199 -0.244 -12.516 1 98.81 47 SER B N 1
ATOM 2923 C CA . SER B 1 47 ? -7.641 -0.161 -12.312 1 98.81 47 SER B CA 1
ATOM 2924 C C . SER B 1 47 ? -8.227 1.075 -12.992 1 98.81 47 SER B C 1
ATOM 2926 O O . SER B 1 47 ? -9.367 1.054 -13.453 1 98.81 47 SER B O 1
ATOM 2928 N N . GLN B 1 48 ? -7.426 2.141 -13.031 1 98.56 48 GLN B N 1
ATOM 2929 C CA . GLN B 1 48 ? -7.875 3.381 -13.656 1 98.56 48 GLN B CA 1
ATOM 2930 C C . GLN B 1 48 ? -7.66 3.35 -15.164 1 98.56 48 GLN B C 1
ATOM 2932 O O . GLN B 1 48 ? -8.469 3.891 -15.922 1 98.56 48 GLN B O 1
ATOM 2937 N N . ALA B 1 49 ? -6.648 2.672 -15.633 1 98.44 49 ALA B N 1
ATOM 2938 C CA . ALA B 1 49 ? -6.223 2.715 -17.031 1 98.44 49 ALA B CA 1
ATOM 2939 C C . ALA B 1 49 ? -7.082 1.798 -17.891 1 98.44 49 ALA B C 1
ATOM 2941 O O . ALA B 1 49 ? -7.289 2.066 -19.078 1 98.44 49 ALA B O 1
ATOM 2942 N N . ALA B 1 50 ? -7.562 0.678 -17.297 1 98.44 50 ALA B N 1
ATOM 2943 C CA . ALA B 1 50 ? -8.328 -0.31 -18.062 1 98.44 50 ALA B CA 1
ATOM 2944 C C . ALA B 1 50 ? -9.547 -0.777 -17.281 1 98.44 50 ALA B C 1
ATOM 2946 O O . ALA B 1 50 ? -9.602 -1.922 -16.828 1 98.44 50 ALA B O 1
ATOM 2947 N N . PRO B 1 51 ? -10.578 0.099 -17.219 1 97.38 51 PRO B N 1
ATOM 2948 C CA . PRO B 1 51 ? -11.797 -0.297 -16.5 1 97.38 51 PRO B CA 1
ATOM 2949 C C . PRO B 1 51 ? -12.414 -1.581 -17.062 1 97.38 51 PRO B C 1
ATOM 2951 O O . PRO B 1 51 ? -12.523 -1.741 -18.266 1 97.38 51 PRO B O 1
ATOM 2954 N N . GLY B 1 52 ? -12.703 -2.508 -16.188 1 97.25 52 GLY B N 1
ATOM 2955 C CA . GLY B 1 52 ? -13.305 -3.77 -16.562 1 97.25 52 GLY B CA 1
ATOM 2956 C C . GLY B 1 52 ? -12.328 -4.926 -16.578 1 97.25 52 GLY B C 1
ATOM 2957 O O . GLY B 1 52 ? -12.734 -6.09 -16.594 1 97.25 52 GLY B O 1
ATOM 2958 N N . LEU B 1 53 ? -11.023 -4.633 -16.641 1 98.56 53 LEU B N 1
ATOM 2959 C CA . LEU B 1 53 ? -9.992 -5.656 -16.578 1 98.56 53 LEU B CA 1
ATOM 2960 C C . LEU B 1 53 ? -9.93 -6.297 -15.195 1 98.56 53 LEU B C 1
ATOM 2962 O O . LEU B 1 53 ? -10.023 -5.605 -14.18 1 98.56 53 LEU B O 1
ATOM 2966 N N . GLU B 1 54 ? -9.82 -7.629 -15.102 1 98.81 54 GLU B N 1
ATOM 2967 C CA . GLU B 1 54 ? -9.633 -8.289 -13.812 1 98.81 54 GLU B CA 1
ATOM 2968 C C . GLU B 1 54 ? -8.211 -8.102 -13.297 1 98.81 54 GLU B C 1
ATOM 2970 O O . GLU B 1 54 ? -7.25 -8.219 -14.055 1 98.81 54 GLU B O 1
ATOM 2975 N N . LEU B 1 55 ? -8.117 -7.727 -12.062 1 98.81 55 LEU B N 1
ATOM 2976 C CA . LEU B 1 55 ? -6.809 -7.504 -11.453 1 98.81 55 LEU B CA 1
ATOM 2977 C C . LEU B 1 55 ? -6.617 -8.398 -10.234 1 98.81 55 LEU B C 1
ATOM 2979 O O . LEU B 1 55 ? -7.566 -8.664 -9.5 1 98.81 55 LEU B O 1
ATOM 2983 N N . SER B 1 56 ? -5.434 -8.875 -10.047 1 98.69 56 SER B N 1
ATOM 2984 C CA . SER B 1 56 ? -5.145 -9.68 -8.867 1 98.69 56 SER B CA 1
ATOM 2985 C C . SER B 1 56 ? -3.693 -9.516 -8.422 1 98.69 56 SER B C 1
ATOM 2987 O O . SER B 1 56 ? -2.85 -9.07 -9.203 1 98.69 56 SER B O 1
ATOM 2989 N N . THR B 1 57 ? -3.473 -9.727 -7.176 1 98.5 57 THR B N 1
ATOM 2990 C CA . THR B 1 57 ? -2.107 -9.914 -6.699 1 98.5 57 THR B CA 1
ATOM 2991 C C . THR B 1 57 ? -1.771 -11.398 -6.59 1 98.5 57 THR B C 1
ATOM 2993 O O . THR B 1 57 ? -2.623 -12.211 -6.215 1 98.5 57 THR B O 1
ATOM 2996 N N . GLY B 1 58 ? -0.598 -11.828 -7.02 1 96.06 58 GLY B N 1
ATOM 2997 C CA . GLY B 1 58 ? -0.139 -13.203 -6.957 1 96.06 58 GLY B CA 1
ATOM 2998 C C . GLY B 1 58 ? 1.37 -13.328 -6.863 1 96.06 58 GLY B C 1
ATOM 2999 O O . GLY B 1 58 ? 2.031 -13.688 -7.84 1 96.06 58 GLY B O 1
ATOM 3000 N N . VAL B 1 59 ? 1.909 -12.805 -5.699 1 95.62 59 VAL B N 1
ATOM 3001 C CA . VAL B 1 59 ? 1.205 -12.523 -4.453 1 95.62 59 VAL B CA 1
ATOM 3002 C C . VAL B 1 59 ? 1.677 -11.188 -3.887 1 95.62 59 VAL B C 1
ATOM 3004 O O . VAL B 1 59 ? 2.719 -10.664 -4.293 1 95.62 59 VAL B O 1
ATOM 3007 N N . ALA B 1 60 ? 0.894 -10.578 -3.086 1 98.19 60 ALA B N 1
ATOM 3008 C CA . ALA B 1 60 ? 1.336 -9.578 -2.115 1 98.19 60 ALA B CA 1
ATOM 3009 C C . ALA B 1 60 ? 1.759 -10.242 -0.805 1 98.19 60 ALA B C 1
ATOM 3011 O O . ALA B 1 60 ? 1.075 -11.133 -0.304 1 98.19 60 ALA B O 1
ATOM 3012 N N . VAL B 1 61 ? 2.906 -9.844 -0.306 1 98.25 61 VAL B N 1
ATOM 3013 C CA . VAL B 1 61 ? 3.426 -10.469 0.905 1 98.25 61 VAL B CA 1
ATOM 3014 C C . VAL B 1 61 ? 2.596 -10.031 2.109 1 98.25 61 VAL B C 1
ATOM 3016 O O . VAL B 1 61 ? 2.342 -8.844 2.299 1 98.25 61 VAL B O 1
ATOM 3019 N N . ALA B 1 62 ? 2.221 -10.93 2.969 1 98.62 62 ALA B N 1
ATOM 3020 C CA . ALA B 1 62 ? 1.226 -10.703 4.016 1 98.62 62 ALA B CA 1
ATOM 3021 C C . ALA B 1 62 ? 1.866 -10.086 5.254 1 98.62 62 ALA B C 1
ATOM 3023 O O . ALA B 1 62 ? 1.519 -8.969 5.648 1 98.62 62 ALA B O 1
ATOM 3024 N N . PHE B 1 63 ? 2.92 -10.578 5.773 1 98.25 63 PHE B N 1
ATOM 3025 C CA . PHE B 1 63 ? 3.369 -10.375 7.145 1 98.25 63 PHE B CA 1
ATOM 3026 C C . PHE B 1 63 ? 3.967 -8.984 7.316 1 98.25 63 PHE B C 1
ATOM 3028 O O . PHE B 1 63 ? 3.912 -8.406 8.406 1 98.25 63 PHE B O 1
ATOM 3035 N N . PRO B 1 64 ? 4.469 -8.414 6.238 1 98.12 64 PRO B N 1
ATOM 3036 C CA . PRO B 1 64 ? 5.062 -7.09 6.434 1 98.12 64 PRO B CA 1
ATOM 3037 C C . PRO B 1 64 ? 4.016 -5.984 6.551 1 98.12 64 PRO B C 1
ATOM 3039 O O . PRO B 1 64 ? 4.367 -4.809 6.699 1 98.12 64 PRO B O 1
ATOM 3042 N N . ARG B 1 65 ? 2.715 -6.305 6.551 1 98.06 65 ARG B N 1
ATOM 3043 C CA . ARG B 1 65 ? 1.592 -5.379 6.672 1 98.06 65 ARG B CA 1
ATOM 3044 C C . ARG B 1 65 ? 0.593 -5.867 7.719 1 98.06 65 ARG B C 1
ATOM 3046 O O . ARG B 1 65 ? 0.337 -7.066 7.828 1 98.06 65 ARG B O 1
ATOM 3053 N N . SER B 1 66 ? 0.006 -4.871 8.352 1 98.62 66 SER B N 1
ATOM 3054 C CA . SER B 1 66 ? -1.181 -5.203 9.133 1 98.62 66 SER B CA 1
ATOM 3055 C C . SER B 1 66 ? -2.293 -5.75 8.242 1 98.62 66 SER B C 1
ATOM 3057 O O . SER B 1 66 ? -2.494 -5.266 7.129 1 98.62 66 SER B O 1
ATOM 3059 N N . PRO B 1 67 ? -3.1 -6.758 8.82 1 98.81 67 PRO B N 1
ATOM 3060 C CA . PRO B 1 67 ? -4.258 -7.207 8.047 1 98.81 67 PRO B CA 1
ATOM 3061 C C . PRO B 1 67 ? -5.184 -6.059 7.652 1 98.81 67 PRO B C 1
ATOM 3063 O O . PRO B 1 67 ? -5.797 -6.098 6.582 1 98.81 67 PRO B O 1
ATOM 3066 N N . PHE B 1 68 ? -5.25 -5.039 8.477 1 98.88 68 PHE B N 1
ATOM 3067 C CA . PHE B 1 68 ? -6.121 -3.904 8.188 1 98.88 68 PHE B CA 1
ATOM 3068 C C . PHE B 1 68 ? -5.625 -3.129 6.977 1 98.88 68 PHE B C 1
ATOM 3070 O O . PHE B 1 68 ? -6.422 -2.709 6.133 1 98.88 68 PHE B O 1
ATOM 3077 N N . VAL B 1 69 ? -4.312 -2.92 6.863 1 98.69 69 VAL B N 1
ATOM 3078 C CA . VAL B 1 69 ? -3.715 -2.225 5.727 1 98.69 69 VAL B CA 1
ATOM 3079 C C . VAL B 1 69 ? -4.012 -2.988 4.438 1 98.69 69 VAL B C 1
ATOM 3081 O O . VAL B 1 69 ? -4.426 -2.396 3.439 1 98.69 69 VAL B O 1
ATOM 3084 N N . THR B 1 70 ? -3.838 -4.262 4.52 1 98.81 70 THR B N 1
ATOM 3085 C CA . THR B 1 70 ? -4.102 -5.141 3.383 1 98.81 70 THR B CA 1
ATOM 3086 C C . THR B 1 70 ? -5.578 -5.094 2.998 1 98.81 70 THR B C 1
ATOM 3088 O O . THR B 1 70 ? -5.914 -4.957 1.818 1 98.81 70 THR B O 1
ATOM 3091 N N . ALA B 1 71 ? -6.422 -5.156 3.975 1 98.94 71 ALA B N 1
ATOM 3092 C CA . ALA B 1 71 ? -7.859 -5.145 3.736 1 98.94 71 ALA B CA 1
ATOM 3093 C C . ALA B 1 71 ? -8.297 -3.826 3.105 1 98.94 71 ALA B C 1
ATOM 3095 O O . ALA B 1 71 ? -9.102 -3.814 2.166 1 98.94 71 ALA B O 1
ATOM 3096 N N . ALA B 1 72 ? -7.77 -2.746 3.604 1 98.69 72 ALA B N 1
ATOM 3097 C CA . ALA B 1 72 ? -8.133 -1.43 3.084 1 98.69 72 ALA B CA 1
ATOM 3098 C C . ALA B 1 72 ? -7.711 -1.278 1.627 1 98.69 72 ALA B C 1
ATOM 3100 O O . ALA B 1 72 ? -8.469 -0.751 0.806 1 98.69 72 ALA B O 1
ATOM 3101 N N . ALA B 1 73 ? -6.539 -1.741 1.3 1 98.69 73 ALA B N 1
ATOM 3102 C CA . ALA B 1 73 ? -6.059 -1.677 -0.078 1 98.69 73 ALA B CA 1
ATOM 3103 C C . ALA B 1 73 ? -6.93 -2.518 -1.004 1 98.69 73 ALA B C 1
ATOM 3105 O O . ALA B 1 73 ? -7.355 -2.051 -2.064 1 98.69 73 ALA B O 1
ATOM 3106 N N . ALA B 1 74 ? -7.227 -3.707 -0.557 1 98.94 74 ALA B N 1
ATOM 3107 C CA . ALA B 1 74 ? -8.047 -4.605 -1.363 1 98.94 74 ALA B CA 1
ATOM 3108 C C . ALA B 1 74 ? -9.453 -4.035 -1.556 1 98.94 74 ALA B C 1
ATOM 3110 O O . ALA B 1 74 ? -10.023 -4.129 -2.645 1 98.94 74 ALA B O 1
ATOM 3111 N N . TRP B 1 75 ? -9.969 -3.467 -0.5 1 98.88 75 TRP B N 1
ATOM 3112 C CA . TRP B 1 75 ? -11.312 -2.896 -0.517 1 98.88 75 TRP B CA 1
ATOM 3113 C C . TRP B 1 75 ? -11.406 -1.766 -1.536 1 98.88 75 TRP B C 1
ATOM 3115 O O . TRP B 1 75 ? -12.344 -1.723 -2.336 1 98.88 75 TRP B O 1
ATOM 3125 N N . GLU B 1 76 ? -10.438 -0.942 -1.494 1 98.56 76 GLU B N 1
ATOM 3126 C CA . GLU B 1 76 ? -10.406 0.191 -2.414 1 98.56 76 GLU B CA 1
ATOM 3127 C C . GLU B 1 76 ? -10.227 -0.274 -3.857 1 98.56 76 GLU B C 1
ATOM 3129 O O . GLU B 1 76 ? -10.844 0.268 -4.773 1 98.56 76 GLU B O 1
ATOM 3134 N N . LEU B 1 77 ? -9.406 -1.246 -4.074 1 98.88 77 LEU B N 1
ATOM 3135 C CA . LEU B 1 77 ? -9.203 -1.795 -5.41 1 98.88 77 LEU B CA 1
ATOM 3136 C C . LEU B 1 77 ? -10.461 -2.506 -5.906 1 98.88 77 LEU B C 1
ATOM 3138 O O . LEU B 1 77 ? -10.797 -2.43 -7.09 1 98.88 77 LEU B O 1
ATOM 3142 N N . GLN B 1 78 ? -11.117 -3.205 -4.98 1 98.88 78 GLN B N 1
ATOM 3143 C CA . GLN B 1 78 ? -12.383 -3.844 -5.316 1 98.88 78 GLN B CA 1
ATOM 3144 C C . GLN B 1 78 ? -13.422 -2.816 -5.766 1 98.88 78 GLN B C 1
ATOM 3146 O O . GLN B 1 78 ? -14.109 -3.021 -6.766 1 98.88 78 GLN B O 1
ATOM 3151 N N . GLU B 1 79 ? -13.461 -1.739 -5.07 1 98.62 79 GLU B N 1
ATOM 3152 C CA . GLU B 1 79 ? -14.359 -0.647 -5.438 1 98.62 79 GLU B CA 1
ATOM 3153 C C . GLU B 1 79 ? -13.977 -0.054 -6.793 1 98.62 79 GLU B C 1
ATOM 3155 O O . GLU B 1 79 ? -14.836 0.124 -7.66 1 98.62 79 GLU B O 1
ATOM 3160 N N . ALA B 1 80 ? -12.75 0.173 -7.035 1 98.5 80 ALA B N 1
ATOM 3161 C CA . ALA B 1 80 ? -12.25 0.851 -8.227 1 98.5 80 ALA B CA 1
ATOM 3162 C C . ALA B 1 80 ? -12.445 -0.012 -9.469 1 98.5 80 ALA B C 1
ATOM 3164 O O . ALA B 1 80 ? -12.578 0.508 -10.586 1 98.5 80 ALA B O 1
ATOM 3165 N N . THR B 1 81 ? -12.492 -1.33 -9.273 1 98.62 81 THR B N 1
ATOM 3166 C CA . THR B 1 81 ? -12.594 -2.24 -10.414 1 98.62 81 THR B CA 1
ATOM 3167 C C . THR B 1 81 ? -14.031 -2.717 -10.594 1 98.62 81 THR B C 1
ATOM 3169 O O . THR B 1 81 ? -14.312 -3.541 -11.469 1 98.62 81 THR B O 1
ATOM 3172 N N . GLY B 1 82 ? -14.922 -2.246 -9.781 1 97.94 82 GLY B N 1
ATOM 3173 C CA . GLY B 1 82 ? -16.297 -2.713 -9.852 1 97.94 82 GLY B CA 1
ATOM 3174 C C . GLY B 1 82 ? -16.453 -4.184 -9.516 1 97.94 82 GLY B C 1
ATOM 3175 O O . GLY B 1 82 ? -17.266 -4.887 -10.125 1 97.94 82 GLY B O 1
ATOM 3176 N N . GLY B 1 83 ? -15.594 -4.676 -8.641 1 98.56 83 GLY B N 1
ATOM 3177 C CA . GLY B 1 83 ? -15.727 -6.039 -8.156 1 98.56 83 GLY B CA 1
ATOM 3178 C C . GLY B 1 83 ? -14.812 -7.02 -8.867 1 98.56 83 GLY B C 1
ATOM 3179 O O . GLY B 1 83 ? -15.031 -8.234 -8.82 1 98.56 83 GLY B O 1
ATOM 3180 N N . LYS B 1 84 ? -13.797 -6.527 -9.523 1 98.62 84 LYS B N 1
ATOM 3181 C CA . LYS B 1 84 ? -12.977 -7.395 -10.367 1 98.62 84 LYS B CA 1
ATOM 3182 C C . LYS B 1 84 ? -11.555 -7.508 -9.82 1 98.62 84 LYS B C 1
ATOM 3184 O O . LYS B 1 84 ? -10.617 -7.777 -10.57 1 98.62 84 LYS B O 1
ATOM 3189 N N . PHE B 1 85 ? -11.383 -7.273 -8.516 1 98.88 85 PHE B N 1
ATOM 3190 C CA . PHE B 1 85 ? -10.07 -7.426 -7.887 1 98.88 85 PHE B CA 1
ATOM 3191 C C . PHE B 1 85 ? -10.039 -8.656 -6.992 1 98.88 85 PHE B C 1
ATOM 3193 O O . PHE B 1 85 ? -10.977 -8.898 -6.227 1 98.88 85 PHE B O 1
ATOM 3200 N N . ARG B 1 86 ? -8.961 -9.461 -7.113 1 98.75 86 ARG B N 1
ATOM 3201 C CA . ARG B 1 86 ? -8.672 -10.594 -6.238 1 98.75 86 ARG B CA 1
ATOM 3202 C C . ARG B 1 86 ? -7.371 -10.383 -5.477 1 98.75 86 ARG B C 1
ATOM 3204 O O . ARG B 1 86 ? -6.355 -10 -6.062 1 98.75 86 ARG B O 1
ATOM 3211 N N . LEU B 1 87 ? -7.461 -10.594 -4.148 1 98.94 87 LEU B N 1
ATOM 3212 C CA . LEU B 1 87 ? -6.297 -10.422 -3.287 1 98.94 87 LEU B CA 1
ATOM 3213 C C . LEU B 1 87 ? -5.566 -11.742 -3.086 1 98.94 87 LEU B C 1
ATOM 3215 O O . LEU B 1 87 ? -6.043 -12.617 -2.352 1 98.94 87 LEU B O 1
ATOM 3219 N N . GLY B 1 88 ? -4.438 -11.898 -3.754 1 98.88 88 GLY B N 1
ATOM 3220 C CA . GLY B 1 88 ? -3.574 -13.047 -3.52 1 98.88 88 GLY B CA 1
ATOM 3221 C C . GLY B 1 88 ? -2.443 -12.758 -2.553 1 98.88 88 GLY B C 1
ATOM 3222 O O . GLY B 1 88 ? -1.63 -11.859 -2.793 1 98.88 88 GLY B O 1
ATOM 3223 N N . LEU B 1 89 ? -2.354 -13.555 -1.513 1 98.81 89 LEU B N 1
ATOM 3224 C CA . LEU B 1 89 ? -1.39 -13.336 -0.441 1 98.81 89 LEU B CA 1
ATOM 3225 C C . LEU B 1 89 ? -0.377 -14.469 -0.376 1 98.81 89 LEU B C 1
ATOM 3227 O O . LEU B 1 89 ? -0.677 -15.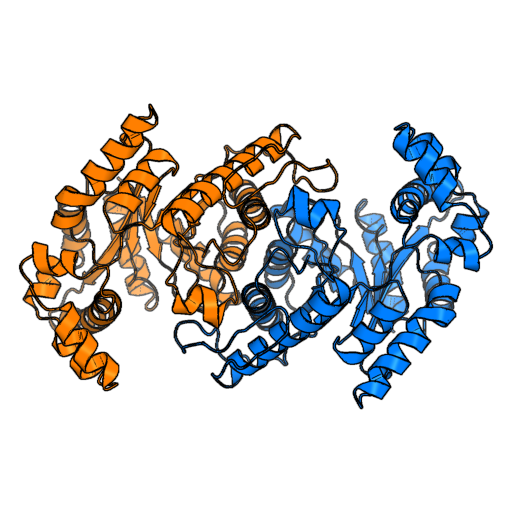602 -0.775 1 98.81 89 LEU B O 1
ATOM 3231 N N . GLY B 1 90 ? 0.766 -14.18 0.083 1 97.5 90 GLY B N 1
ATOM 3232 C CA . GLY B 1 90 ? 1.801 -15.164 0.358 1 97.5 90 GLY B CA 1
ATOM 3233 C C . GLY B 1 90 ? 2.693 -14.781 1.524 1 97.5 90 GLY B C 1
ATOM 3234 O O . GLY B 1 90 ? 2.693 -13.625 1.961 1 97.5 90 GLY B O 1
ATOM 3235 N N . THR B 1 91 ? 3.48 -15.703 2.037 1 95.31 91 THR B N 1
ATOM 3236 C CA . THR B 1 91 ? 4.32 -15.469 3.207 1 95.31 91 THR B CA 1
ATOM 3237 C C . THR B 1 91 ? 5.715 -15.016 2.793 1 95.31 91 THR B C 1
ATOM 3239 O O . THR B 1 91 ? 6.387 -14.297 3.537 1 95.31 91 THR B O 1
ATOM 3242 N N . GLN B 1 92 ? 6.086 -15.453 1.634 1 92.06 92 GLN B N 1
ATOM 3243 C CA . GLN B 1 92 ? 7.508 -15.477 1.308 1 92.06 92 GLN B CA 1
ATOM 3244 C C . GLN B 1 92 ? 8.281 -16.375 2.273 1 92.06 92 GLN B C 1
ATOM 3246 O O . GLN B 1 92 ? 7.734 -17.359 2.787 1 92.06 92 GLN B O 1
ATOM 3251 N N . VAL B 1 93 ? 9.648 -16.312 2.338 1 91 93 VAL B N 1
ATOM 3252 C CA . VAL B 1 93 ? 10.453 -17.203 3.172 1 91 93 VAL B CA 1
ATOM 3253 C C . VAL B 1 93 ? 11.055 -16.422 4.336 1 91 93 VAL B C 1
ATOM 3255 O O . VAL B 1 93 ? 11.117 -15.188 4.297 1 91 93 VAL B O 1
ATOM 3258 N N . ARG B 1 94 ? 11.516 -17.125 5.34 1 94.75 94 ARG B N 1
ATOM 3259 C CA . ARG B 1 94 ? 11.977 -16.578 6.613 1 94.75 94 ARG B CA 1
ATOM 3260 C C . ARG B 1 94 ? 13.016 -15.484 6.395 1 94.75 94 ARG B C 1
ATOM 3262 O O . ARG B 1 94 ? 12.898 -14.398 6.961 1 94.75 94 ARG B O 1
ATOM 3269 N N . THR B 1 95 ? 13.992 -15.742 5.555 1 94.44 95 THR B N 1
ATOM 3270 C CA . THR B 1 95 ? 15.094 -14.805 5.363 1 94.44 95 THR B CA 1
ATOM 3271 C C . THR B 1 95 ? 14.578 -13.453 4.887 1 94.44 95 THR B C 1
ATOM 3273 O O . THR B 1 95 ? 14.992 -12.406 5.398 1 94.44 95 THR B O 1
ATOM 3276 N N . HIS B 1 96 ? 13.648 -13.438 3.953 1 95.38 96 HIS B N 1
ATOM 3277 C CA . HIS B 1 96 ? 13.117 -12.188 3.432 1 95.38 96 HIS B CA 1
ATOM 3278 C C . HIS B 1 96 ? 12.25 -11.477 4.473 1 95.38 96 HIS B C 1
ATOM 3280 O O . HIS B 1 96 ? 12.391 -10.273 4.684 1 95.38 96 HIS B O 1
ATOM 3286 N N . VAL B 1 97 ? 11.406 -12.219 5.188 1 97.75 97 VAL B N 1
ATOM 3287 C CA . VAL B 1 97 ? 10.461 -11.609 6.117 1 97.75 97 VAL B CA 1
ATOM 3288 C C . VAL B 1 97 ? 11.219 -11.023 7.309 1 97.75 97 VAL B C 1
ATOM 3290 O O . VAL B 1 97 ? 10.953 -9.898 7.727 1 97.75 97 VAL B O 1
ATOM 3293 N N . VAL B 1 98 ? 12.203 -11.758 7.801 1 98.25 98 VAL B N 1
ATOM 3294 C CA . VAL B 1 98 ? 12.898 -11.352 9.016 1 98.25 98 VAL B CA 1
ATOM 3295 C C . VAL B 1 98 ? 13.977 -10.328 8.68 1 98.25 98 VAL B C 1
ATOM 3297 O O . VAL B 1 98 ? 14.062 -9.273 9.312 1 98.25 98 VAL B O 1
ATOM 3300 N N . ARG B 1 99 ? 14.672 -10.57 7.594 1 98.5 99 ARG B N 1
ATOM 3301 C CA . ARG B 1 99 ? 15.898 -9.797 7.426 1 98.5 99 ARG B CA 1
ATOM 3302 C C . ARG B 1 99 ? 15.711 -8.688 6.398 1 98.5 99 ARG B C 1
ATOM 3304 O O . ARG B 1 99 ? 16.5 -7.742 6.344 1 98.5 99 ARG B O 1
ATOM 3311 N N . ARG B 1 100 ? 14.75 -8.766 5.496 1 98.38 100 ARG B N 1
ATOM 3312 C CA . ARG B 1 100 ? 14.477 -7.691 4.543 1 98.38 100 ARG B CA 1
ATOM 3313 C C . ARG B 1 100 ? 13.359 -6.785 5.043 1 98.38 100 ARG B C 1
ATOM 3315 O O . ARG B 1 100 ? 13.5 -5.562 5.047 1 98.38 100 ARG B O 1
ATOM 3322 N N . TYR B 1 101 ? 12.305 -7.422 5.539 1 98.44 101 TYR B N 1
ATOM 3323 C CA . TYR B 1 101 ? 11.141 -6.652 5.973 1 98.44 101 TYR B CA 1
ATOM 3324 C C . TYR B 1 101 ? 11.25 -6.293 7.449 1 98.44 101 TYR B C 1
ATOM 3326 O O . TYR B 1 101 ? 10.539 -5.406 7.93 1 98.44 101 TYR B O 1
ATOM 3334 N N . GLY B 1 102 ? 12.078 -6.992 8.234 1 98 102 GLY B N 1
ATOM 3335 C CA . GLY B 1 102 ? 12.195 -6.734 9.664 1 98 102 GLY B CA 1
ATOM 3336 C C . GLY B 1 102 ? 10.969 -7.156 10.453 1 98 102 GLY B C 1
ATOM 3337 O O . GLY B 1 102 ? 10.562 -6.469 11.391 1 98 102 GLY B O 1
ATOM 3338 N N . MET B 1 103 ? 10.336 -8.227 10.062 1 97.75 103 MET B N 1
ATOM 3339 C CA . MET B 1 103 ? 9.078 -8.648 10.656 1 97.75 103 MET B CA 1
ATOM 3340 C C . MET B 1 103 ? 9.188 -10.062 11.227 1 97.75 103 MET B C 1
ATOM 3342 O O . MET B 1 103 ? 10.062 -10.828 10.82 1 97.75 103 MET B O 1
ATOM 3346 N N . PRO B 1 104 ? 8.328 -10.43 12.133 1 95.25 104 PRO B N 1
ATOM 3347 C CA . PRO B 1 104 ? 8.344 -11.789 12.68 1 95.25 104 PRO B CA 1
ATOM 3348 C C . PRO B 1 104 ? 7.887 -12.844 11.672 1 95.25 104 PRO B C 1
ATOM 3350 O O . PRO B 1 104 ? 7.133 -12.531 10.742 1 95.25 104 PRO B O 1
ATOM 3353 N N . PHE B 1 105 ? 8.383 -14.031 11.844 1 96.56 105 PHE B N 1
ATOM 3354 C CA . PHE B 1 105 ? 8.055 -15.117 10.93 1 96.56 105 PHE B CA 1
ATOM 3355 C C . PHE B 1 105 ? 7.738 -16.391 11.703 1 96.56 105 PHE B C 1
ATOM 3357 O O . PHE B 1 105 ? 7.828 -17.5 11.156 1 96.56 105 PHE B O 1
ATOM 3364 N N . GLU B 1 106 ? 7.34 -16.344 12.914 1 94.69 106 GLU B N 1
ATOM 3365 C CA . GLU B 1 106 ? 7.051 -17.531 13.711 1 94.69 106 GLU B CA 1
ATOM 3366 C C . GLU B 1 106 ? 5.75 -18.188 13.258 1 94.69 106 GLU B C 1
ATOM 3368 O O . GLU B 1 106 ? 4.781 -17.5 12.922 1 94.69 106 GLU B O 1
ATOM 3373 N N . ARG B 1 107 ? 5.711 -19.516 13.18 1 96.5 107 ARG B N 1
ATOM 3374 C CA . ARG B 1 107 ? 4.562 -20.328 12.805 1 96.5 107 ARG B CA 1
ATOM 3375 C C . ARG B 1 107 ? 3.842 -19.75 11.594 1 96.5 107 ARG B C 1
ATOM 3377 O O . ARG B 1 107 ? 2.641 -19.484 11.656 1 96.5 107 ARG B O 1
ATOM 3384 N N . PRO B 1 108 ? 4.574 -19.562 10.422 1 96.38 108 PRO B N 1
ATOM 3385 C CA . PRO B 1 108 ? 4.035 -18.812 9.281 1 96.38 108 PRO B CA 1
ATOM 3386 C C . PRO B 1 108 ? 2.711 -19.375 8.781 1 96.38 108 PRO B C 1
ATOM 3388 O O . PRO B 1 108 ? 1.857 -18.625 8.305 1 96.38 108 PRO B O 1
ATOM 3391 N N . GLY B 1 109 ? 2.52 -20.703 8.805 1 97.12 109 GLY B N 1
ATOM 3392 C CA . GLY B 1 109 ? 1.254 -21.281 8.391 1 97.12 109 GLY B CA 1
ATOM 3393 C C . GLY B 1 109 ? 0.074 -20.797 9.211 1 97.12 109 GLY B C 1
ATOM 3394 O O . GLY B 1 109 ? -0.793 -20.094 8.703 1 97.12 109 GLY B O 1
ATOM 3395 N N . PRO B 1 110 ? 0.097 -21.156 10.516 1 98.25 110 PRO B N 1
ATOM 3396 C CA . PRO B 1 110 ? -0.967 -20.688 11.406 1 98.25 110 PRO B CA 1
ATOM 3397 C C . PRO B 1 110 ? -1.129 -19.172 11.398 1 98.25 110 PRO B C 1
ATOM 3399 O O . PRO B 1 110 ? -2.25 -18.672 11.484 1 98.25 110 PRO B O 1
ATOM 3402 N N . ARG B 1 111 ? -0.053 -18.516 11.266 1 98.31 111 ARG B N 1
ATOM 3403 C CA . ARG B 1 111 ? -0.116 -17.062 11.227 1 98.31 111 ARG B CA 1
ATOM 3404 C C . ARG B 1 111 ? -0.84 -16.578 9.969 1 98.31 111 ARG B C 1
ATOM 3406 O O . ARG B 1 111 ? -1.644 -15.648 10.031 1 98.31 111 ARG B O 1
ATOM 3413 N N . LEU B 1 112 ? -0.544 -17.203 8.828 1 98.75 112 LEU B N 1
ATOM 3414 C CA . LEU B 1 112 ? -1.22 -16.812 7.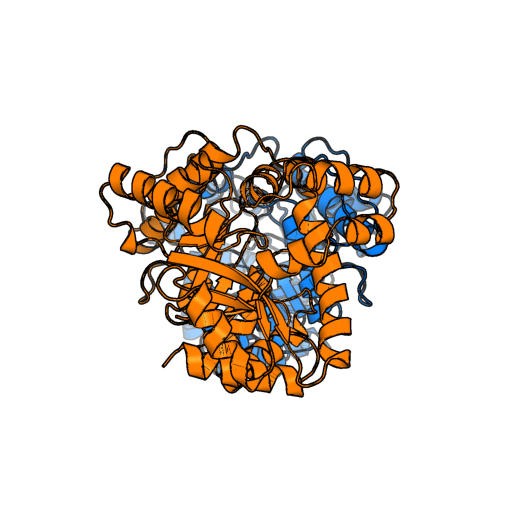598 1 98.75 112 LEU B CA 1
ATOM 3415 C C . LEU B 1 112 ? -2.711 -17.125 7.672 1 98.75 112 LEU B C 1
ATOM 3417 O O . LEU B 1 112 ? -3.535 -16.359 7.168 1 98.75 112 LEU B O 1
ATOM 3421 N N . ARG B 1 113 ? -3.059 -18.234 8.289 1 98.75 113 ARG B N 1
ATOM 3422 C CA . ARG B 1 113 ? -4.461 -18.578 8.508 1 98.75 113 ARG B CA 1
ATOM 3423 C C . ARG B 1 113 ? -5.172 -17.469 9.289 1 98.75 113 ARG B C 1
ATOM 3425 O O . ARG B 1 113 ? -6.238 -17.016 8.891 1 98.75 113 ARG B O 1
ATOM 3432 N N . ASP B 1 114 ? -4.535 -17.078 10.352 1 98.81 114 ASP B N 1
ATOM 3433 C CA . ASP B 1 114 ? -5.074 -16.016 11.195 1 98.81 114 ASP B CA 1
ATOM 3434 C C . ASP B 1 114 ? -5.137 -14.695 10.438 1 98.81 114 ASP B C 1
ATOM 3436 O O . ASP B 1 114 ? -6.105 -13.938 10.57 1 98.81 114 ASP B O 1
ATOM 3440 N N . TYR B 1 115 ? -4.16 -14.438 9.633 1 98.88 115 TYR B N 1
ATOM 3441 C CA . TYR B 1 115 ? -4.078 -13.227 8.82 1 98.88 115 TYR B CA 1
ATOM 3442 C C . TYR B 1 115 ? -5.25 -13.141 7.848 1 98.88 115 TYR B C 1
ATOM 3444 O O . TYR B 1 115 ? -5.898 -12.102 7.738 1 98.88 115 TYR B O 1
ATOM 3452 N N . VAL B 1 116 ? -5.535 -14.195 7.168 1 98.94 116 VAL B N 1
ATOM 3453 C CA . VAL B 1 116 ? -6.621 -14.234 6.195 1 98.94 116 VAL B CA 1
ATOM 3454 C C . VAL B 1 116 ? -7.953 -13.992 6.902 1 98.94 116 VAL B C 1
ATOM 3456 O O . VAL B 1 116 ? -8.773 -13.203 6.43 1 98.94 116 VAL B O 1
ATOM 3459 N N . ARG B 1 117 ? -8.125 -14.602 8.031 1 98.88 117 ARG B N 1
ATOM 3460 C CA . ARG B 1 117 ? -9.336 -14.391 8.812 1 98.88 117 ARG B CA 1
ATOM 3461 C C . ARG B 1 117 ? -9.461 -12.938 9.258 1 98.88 117 ARG B C 1
ATOM 3463 O O . ARG B 1 117 ? -10.555 -12.367 9.234 1 98.88 117 ARG B O 1
ATOM 3470 N N . ALA B 1 118 ? -8.375 -12.375 9.641 1 98.94 118 ALA B N 1
ATOM 3471 C CA . ALA B 1 118 ? -8.359 -10.984 10.07 1 98.94 118 ALA B CA 1
ATOM 3472 C C . ALA B 1 118 ? -8.719 -10.047 8.922 1 98.94 118 ALA B C 1
ATOM 3474 O O . ALA B 1 118 ? -9.484 -9.094 9.102 1 98.94 118 ALA B O 1
ATOM 3475 N N . VAL B 1 119 ? -8.203 -10.305 7.727 1 98.94 119 VAL B N 1
ATOM 3476 C CA . VAL B 1 119 ? -8.523 -9.508 6.543 1 98.94 119 VAL B CA 1
ATOM 3477 C C . VAL B 1 119 ? -10.023 -9.578 6.262 1 98.94 119 VAL B C 1
ATOM 3479 O O . VAL B 1 119 ? -10.672 -8.555 6.039 1 98.94 119 VAL B O 1
ATOM 3482 N N . LYS B 1 120 ? -10.57 -10.75 6.285 1 98.94 120 LYS B N 1
ATOM 3483 C CA . LYS B 1 120 ? -11.992 -10.938 6.008 1 98.94 120 LYS B CA 1
ATOM 3484 C C . LYS B 1 120 ? -12.852 -10.289 7.094 1 98.94 120 LYS B C 1
ATOM 3486 O O . LYS B 1 120 ? -13.922 -9.758 6.812 1 98.94 120 LYS B O 1
ATOM 3491 N N . ALA B 1 121 ? -12.328 -10.312 8.367 1 98.94 121 ALA B N 1
ATOM 3492 C CA . ALA B 1 121 ? -13.008 -9.602 9.445 1 98.94 121 ALA B CA 1
ATOM 3493 C C . ALA B 1 121 ? -13.039 -8.102 9.18 1 98.94 121 ALA B C 1
ATOM 3495 O O . ALA B 1 121 ? -14.023 -7.426 9.508 1 98.94 121 ALA B O 1
ATOM 3496 N N . CYS B 1 122 ? -12.023 -7.586 8.641 1 98.88 122 CYS B N 1
ATOM 3497 C CA . CYS B 1 122 ? -11.992 -6.176 8.273 1 98.88 122 CYS B CA 1
ATOM 3498 C C . CYS B 1 122 ? -13.039 -5.863 7.211 1 98.88 122 CYS B C 1
ATOM 3500 O O . CYS B 1 122 ? -13.734 -4.848 7.293 1 98.88 122 CYS B O 1
ATOM 3502 N N . PHE B 1 123 ? -13.156 -6.734 6.168 1 98.88 123 PHE B N 1
ATOM 3503 C CA . PHE B 1 123 ? -14.188 -6.535 5.156 1 98.88 123 PHE B CA 1
ATOM 3504 C C . PHE B 1 123 ? -15.562 -6.453 5.801 1 98.88 123 PHE B C 1
ATOM 3506 O O . PHE B 1 123 ? -16.344 -5.551 5.496 1 98.88 123 PHE B O 1
ATOM 3513 N N . SER B 1 124 ? -15.797 -7.375 6.695 1 98.81 124 SER B N 1
ATOM 3514 C CA . SER B 1 124 ? -17.078 -7.367 7.406 1 98.81 124 SER B CA 1
ATOM 3515 C C . SER B 1 124 ? -17.266 -6.07 8.188 1 98.81 124 SER B C 1
ATOM 3517 O O . SER B 1 124 ? -18.359 -5.504 8.203 1 98.81 124 SER B O 1
ATOM 3519 N N . ALA B 1 125 ? -16.219 -5.617 8.82 1 98.75 125 ALA B N 1
ATOM 3520 C CA . ALA B 1 125 ? -16.266 -4.391 9.617 1 98.75 125 ALA B CA 1
ATOM 3521 C C . ALA B 1 125 ? -16.547 -3.178 8.734 1 98.75 125 ALA B C 1
ATOM 3523 O O . ALA B 1 125 ? -17.219 -2.238 9.164 1 98.75 125 ALA B O 1
ATOM 3524 N N . PHE B 1 126 ? -16 -3.178 7.496 1 98.62 126 PHE B N 1
ATOM 3525 C CA . PHE B 1 126 ? -16.203 -2.057 6.586 1 98.62 126 PHE B CA 1
ATOM 3526 C C . PHE B 1 126 ? -17.672 -1.923 6.215 1 98.62 126 PHE B C 1
ATOM 3528 O O . PHE B 1 126 ? -18.156 -0.819 5.949 1 98.62 126 PHE B O 1
ATOM 3535 N N . ARG B 1 127 ? -18.406 -2.965 6.25 1 98.38 127 ARG B N 1
ATOM 3536 C CA . ARG B 1 127 ? -19.828 -2.947 5.938 1 98.38 127 ARG B CA 1
ATOM 3537 C C . ARG B 1 127 ? -20.672 -2.691 7.191 1 98.38 127 ARG B C 1
ATOM 3539 O O . ARG B 1 127 ? -21.625 -1.916 7.156 1 98.38 127 ARG B O 1
ATOM 3546 N N . SER B 1 128 ? -20.281 -3.262 8.352 1 98 128 SER B N 1
ATOM 3547 C CA . SER B 1 128 ? -21.125 -3.293 9.539 1 98 128 SER B CA 1
ATOM 3548 C C . SER B 1 128 ? -20.781 -2.164 10.5 1 98 128 SER B C 1
ATOM 3550 O O . SER B 1 128 ? -21.578 -1.798 11.359 1 98 128 SER B O 1
ATOM 3552 N N . GLY B 1 129 ? -19.531 -1.765 10.453 1 97.75 129 GLY B N 1
ATOM 3553 C CA . GLY B 1 129 ? -19.062 -0.77 11.406 1 97.75 129 GLY B CA 1
ATOM 3554 C C . GLY B 1 129 ? -18.516 -1.377 12.688 1 97.75 129 GLY B C 1
ATOM 3555 O O . GLY B 1 129 ? -18.172 -0.656 13.625 1 97.75 129 GLY B O 1
ATOM 3556 N N . LYS B 1 130 ? -18.344 -2.705 12.695 1 98.12 130 LYS B N 1
ATOM 3557 C CA . LYS B 1 130 ? -17.859 -3.375 13.891 1 98.12 130 LYS B CA 1
ATOM 3558 C C . LYS B 1 130 ? -16.703 -4.328 13.555 1 98.12 130 LYS B C 1
ATOM 3560 O O . LYS B 1 130 ? -16.906 -5.316 12.852 1 98.12 130 LYS B O 1
ATOM 3565 N N . LEU B 1 131 ? -15.562 -4 14.008 1 98.75 131 LEU B N 1
ATOM 3566 C CA . LEU B 1 131 ? -14.398 -4.867 13.875 1 98.75 131 LEU B CA 1
ATOM 3567 C C . LEU B 1 131 ? -14.273 -5.801 15.078 1 98.75 131 LEU B C 1
ATOM 3569 O O . LEU B 1 131 ? -14.336 -5.355 16.219 1 98.75 131 LEU B O 1
ATOM 3573 N N . ASP B 1 132 ? -14.219 -7.074 14.773 1 98.69 132 ASP B N 1
ATOM 3574 C CA . ASP B 1 132 ? -14.18 -8.07 15.844 1 98.69 132 ASP B CA 1
ATOM 3575 C C . ASP B 1 132 ? -13.359 -9.289 15.422 1 98.69 132 ASP B C 1
ATOM 3577 O O . ASP B 1 132 ? -13.914 -10.273 14.93 1 98.69 132 ASP B O 1
ATOM 3581 N N . HIS B 1 133 ? -12.094 -9.234 15.609 1 98.88 133 HIS B N 1
ATOM 3582 C CA . HIS B 1 133 ? -11.211 -10.359 15.328 1 98.88 133 HIS B CA 1
ATOM 3583 C C . HIS B 1 133 ? -10.273 -10.625 16.5 1 98.88 133 HIS B C 1
ATOM 3585 O O . HIS B 1 133 ? -9.516 -9.742 16.922 1 98.88 133 HIS B O 1
ATOM 3591 N N . HIS B 1 134 ? -10.32 -11.805 17.031 1 98.75 134 HIS B N 1
ATOM 3592 C CA . HIS B 1 134 ? -9.484 -12.25 18.141 1 98.75 134 HIS B CA 1
ATOM 3593 C C . HIS B 1 134 ? -8.75 -13.539 17.797 1 98.75 134 HIS B C 1
ATOM 3595 O O . HIS B 1 134 ? -9.227 -14.633 18.125 1 98.75 134 HIS B O 1
ATOM 3601 N N . GLY B 1 135 ? -7.602 -13.406 17.141 1 98.19 135 GLY B N 1
ATOM 3602 C CA . GLY B 1 135 ? -6.809 -14.562 16.75 1 98.19 135 GLY B CA 1
ATOM 3603 C C . GLY B 1 135 ? -5.535 -14.711 17.562 1 98.19 135 GLY B C 1
ATOM 3604 O O . GLY B 1 135 ? -5.23 -13.867 18.406 1 98.19 135 GLY B O 1
ATOM 3605 N N . ASP B 1 136 ? -4.738 -15.75 17.281 1 97.44 136 ASP B N 1
ATOM 3606 C CA . ASP B 1 136 ? -3.506 -16.047 18.016 1 97.44 136 ASP B CA 1
ATOM 3607 C C . ASP B 1 136 ? -2.438 -14.984 17.719 1 97.44 136 ASP B C 1
ATOM 3609 O O . ASP B 1 136 ? -1.592 -14.711 18.578 1 97.44 136 ASP B O 1
ATOM 3613 N N . PHE B 1 137 ? -2.529 -14.391 16.562 1 97.81 137 PHE B N 1
ATOM 3614 C CA . PHE B 1 137 ? -1.447 -13.516 16.141 1 97.81 137 PHE B CA 1
ATOM 3615 C C . PHE B 1 137 ? -1.941 -12.078 15.984 1 97.81 137 PHE B C 1
ATOM 3617 O O . PHE B 1 137 ? -1.166 -11.133 16.141 1 97.81 137 PHE B O 1
ATOM 3624 N N . TYR B 1 138 ? -3.217 -11.922 15.695 1 98.19 138 TYR B N 1
ATOM 3625 C CA . TYR B 1 138 ? -3.801 -10.602 15.492 1 98.19 138 TYR B CA 1
ATOM 3626 C C . TYR B 1 138 ? -5.051 -10.422 16.344 1 98.19 138 TYR B C 1
ATOM 3628 O O . TYR B 1 138 ? -5.961 -11.25 16.297 1 98.19 138 TYR B O 1
ATOM 3636 N N . ASP B 1 139 ? -5.023 -9.352 17.109 1 98.69 139 ASP B N 1
ATOM 3637 C CA . ASP B 1 139 ? -6.168 -8.922 17.906 1 98.69 139 ASP B CA 1
ATOM 3638 C C . ASP B 1 139 ? -6.629 -7.527 17.516 1 98.69 139 ASP B C 1
ATOM 3640 O O . ASP B 1 139 ? -5.918 -6.543 17.734 1 98.69 139 ASP B O 1
ATOM 3644 N N . MET B 1 140 ? -7.82 -7.461 16.875 1 98.81 140 MET B N 1
ATOM 3645 C CA . MET B 1 140 ? -8.336 -6.23 16.266 1 98.81 140 MET B CA 1
ATOM 3646 C C . MET B 1 140 ? -9.82 -6.062 16.562 1 98.81 140 MET B C 1
ATOM 3648 O O . MET B 1 140 ? -10.641 -6.875 16.141 1 98.81 140 MET B O 1
ATOM 3652 N N . ASP B 1 141 ? -10.164 -4.945 17.297 1 98.75 141 ASP B N 1
ATOM 3653 C CA . ASP B 1 141 ? -11.562 -4.848 17.703 1 98.75 141 ASP B CA 1
ATOM 3654 C C . ASP B 1 141 ? -12 -3.391 17.812 1 98.75 141 ASP B C 1
ATOM 3656 O O . ASP B 1 141 ? -12.906 -3.068 18.578 1 98.75 141 ASP B O 1
ATOM 3660 N N . PHE B 1 142 ? -11.32 -2.572 17.062 1 98.06 142 PHE B N 1
ATOM 3661 C CA . PHE B 1 142 ? -11.656 -1.154 17.109 1 98.06 142 PHE B CA 1
ATOM 3662 C C . PHE B 1 142 ? -11.672 -0.545 15.719 1 98.06 142 PHE B C 1
ATOM 3664 O O . PHE B 1 142 ? -10.703 -0.667 14.969 1 98.06 142 PHE B O 1
ATOM 3671 N N . ILE B 1 143 ? -12.828 0.1 15.383 1 97.5 143 ILE B N 1
ATOM 3672 C CA . ILE B 1 143 ? -12.938 0.898 14.164 1 97.5 143 ILE B CA 1
ATOM 3673 C C . ILE B 1 143 ? -14.008 1.975 14.344 1 97.5 143 ILE B C 1
ATOM 3675 O O . ILE B 1 143 ? -15.039 1.733 14.977 1 97.5 143 ILE B O 1
ATOM 3679 N N . THR B 1 144 ? -13.758 3.158 13.945 1 92.75 144 THR B N 1
ATOM 3680 C CA . THR B 1 144 ? -14.75 4.23 13.938 1 92.75 144 THR B CA 1
ATOM 3681 C C . THR B 1 144 ? -15.078 4.656 12.508 1 92.75 144 THR B C 1
ATOM 3683 O O . THR B 1 144 ? -14.32 4.367 11.578 1 92.75 144 THR B O 1
ATOM 3686 N N . PRO B 1 145 ? -16.172 5.348 12.297 1 91.56 145 PRO B N 1
ATOM 3687 C CA . PRO B 1 145 ? -16.594 5.711 10.945 1 91.56 145 PRO B CA 1
ATOM 3688 C C . PRO B 1 145 ? -15.562 6.547 10.203 1 91.56 145 PRO B C 1
ATOM 3690 O O . PRO B 1 145 ? -15.406 6.402 8.984 1 91.56 145 PRO B O 1
ATOM 3693 N N . GLN B 1 146 ? -14.812 7.344 10.891 1 87.38 146 GLN B N 1
ATOM 3694 C CA . GLN B 1 146 ? -13.82 8.242 10.297 1 87.38 146 GLN B CA 1
ATOM 3695 C C . GLN B 1 146 ? -12.688 7.457 9.641 1 87.38 146 GLN B C 1
ATOM 3697 O O . GLN B 1 146 ? -12.094 7.922 8.664 1 87.38 146 GLN B O 1
ATOM 3702 N N . TRP B 1 147 ? -12.523 6.227 10.18 1 92.62 147 TRP B N 1
ATOM 3703 C CA . TRP B 1 147 ? -11.367 5.457 9.742 1 92.62 147 TRP B CA 1
ATOM 3704 C C . TRP B 1 147 ? -11.797 4.238 8.93 1 92.62 147 TRP B C 1
ATOM 3706 O O . TRP B 1 147 ? -10.977 3.367 8.625 1 92.62 147 TRP B O 1
ATOM 3716 N N . SER B 1 148 ? -13.102 4.191 8.625 1 96.69 148 SER B N 1
ATOM 3717 C CA . SER B 1 148 ? -13.648 3.127 7.797 1 96.69 148 SER B CA 1
ATOM 3718 C C . SER B 1 148 ? -13.891 3.605 6.367 1 96.69 148 SER B C 1
ATOM 3720 O O . SER B 1 148 ? -14.406 4.707 6.156 1 96.69 148 SER B O 1
ATOM 3722 N N . PRO B 1 149 ? -13.469 2.799 5.41 1 97 149 PRO B N 1
ATOM 3723 C CA . PRO B 1 149 ? -13.82 3.17 4.035 1 97 149 PRO B CA 1
ATOM 3724 C C . PRO B 1 149 ? -15.312 3.074 3.758 1 97 149 PRO B C 1
ATOM 3726 O O . PRO B 1 149 ? -15.797 3.588 2.742 1 97 149 PRO B O 1
ATOM 3729 N N . GLY B 1 150 ? -16.031 2.449 4.645 1 97.5 150 GLY B N 1
ATOM 3730 C CA . GLY B 1 150 ? -17.453 2.266 4.441 1 97.5 150 GLY B CA 1
ATOM 3731 C C . GLY B 1 150 ? -17.781 1.176 3.436 1 97.5 150 GLY B C 1
ATOM 3732 O O . GLY B 1 150 ? -16.875 0.616 2.809 1 97.5 150 GLY B O 1
ATOM 3733 N N . PRO B 1 151 ? -19.047 0.857 3.34 1 97.94 151 PRO B N 1
ATOM 3734 C CA . PRO B 1 151 ? -19.469 -0.216 2.432 1 97.94 151 PRO B CA 1
ATOM 3735 C C . PRO B 1 151 ? -19.344 0.176 0.96 1 97.94 151 PRO B C 1
ATOM 3737 O O . PRO B 1 151 ? -19.328 1.366 0.634 1 97.94 151 PRO B O 1
ATOM 3740 N N . ILE B 1 152 ? -19.141 -0.724 0.129 1 98.12 152 ILE B N 1
ATOM 3741 C CA . ILE B 1 152 ? -19.172 -0.547 -1.318 1 98.12 152 ILE B CA 1
ATOM 3742 C C . ILE B 1 152 ? -20.266 -1.438 -1.923 1 98.12 152 ILE B C 1
ATOM 3744 O O . ILE B 1 152 ? -20.781 -2.34 -1.257 1 98.12 152 ILE B O 1
ATOM 3748 N N . ASP B 1 153 ? -20.594 -1.214 -3.176 1 97.56 153 ASP B N 1
ATOM 3749 C CA . ASP B 1 153 ? -21.656 -1.969 -3.84 1 97.56 153 ASP B CA 1
ATOM 3750 C C . ASP B 1 153 ? -21.156 -3.342 -4.281 1 97.56 153 ASP B C 1
ATOM 3752 O O . ASP B 1 153 ? -21.922 -4.312 -4.285 1 97.56 153 ASP B O 1
ATOM 3756 N N . ALA B 1 154 ? -19.906 -3.434 -4.613 1 98.25 154 ALA B N 1
ATOM 3757 C CA . ALA B 1 154 ? -19.312 -4.695 -5.055 1 98.25 154 ALA B CA 1
ATOM 3758 C C . ALA B 1 154 ? -19.25 -5.699 -3.912 1 98.25 154 ALA B C 1
ATOM 3760 O O . ALA B 1 154 ? -19.219 -5.316 -2.74 1 98.25 154 ALA B O 1
ATOM 3761 N N . PRO B 1 155 ? -19.266 -7.008 -4.242 1 98.38 155 PRO B N 1
ATOM 3762 C CA . PRO B 1 155 ? -19.016 -8 -3.191 1 98.38 155 PRO B CA 1
ATOM 3763 C C . PRO B 1 155 ? -17.625 -7.863 -2.566 1 98.38 155 PRO B C 1
ATOM 3765 O O . PRO B 1 155 ? -16.781 -7.156 -3.104 1 98.38 155 PRO B O 1
ATOM 3768 N N . ASP B 1 156 ? -17.422 -8.484 -1.401 1 98.75 156 ASP B N 1
ATOM 3769 C CA . ASP B 1 156 ? -16.094 -8.492 -0.787 1 98.75 156 ASP B CA 1
ATOM 3770 C C . ASP B 1 156 ? -15.047 -9.031 -1.754 1 98.75 156 ASP B C 1
ATOM 3772 O O . ASP B 1 156 ? -15.32 -9.945 -2.535 1 98.75 156 ASP B O 1
ATOM 3776 N N . PRO B 1 157 ? -13.875 -8.422 -1.693 1 98.81 157 PRO B N 1
ATOM 3777 C CA . PRO B 1 157 ? -12.797 -9.016 -2.494 1 98.81 157 PRO B CA 1
ATOM 3778 C C . PRO B 1 157 ? -12.547 -10.484 -2.143 1 98.81 157 PRO B C 1
ATOM 3780 O O . PRO B 1 157 ? -12.609 -10.859 -0.97 1 98.81 157 PRO B O 1
ATOM 3783 N N . LYS B 1 158 ? -12.289 -11.305 -3.176 1 98.88 158 LYS B N 1
ATOM 3784 C CA . LYS B 1 158 ? -11.789 -12.648 -2.932 1 98.88 158 LYS B CA 1
ATOM 3785 C C . LYS B 1 158 ? -10.375 -12.617 -2.365 1 98.88 158 LYS B C 1
ATOM 3787 O O . LYS B 1 158 ? -9.547 -11.805 -2.779 1 98.88 158 LYS B O 1
ATOM 3792 N N . VAL B 1 159 ? -10.102 -13.508 -1.392 1 98.94 159 VAL B N 1
ATOM 3793 C CA . VAL B 1 159 ? -8.781 -13.602 -0.779 1 98.94 159 VAL B CA 1
ATOM 3794 C C . VAL B 1 159 ? -8.172 -14.969 -1.087 1 98.94 159 VAL B C 1
ATOM 3796 O O . VAL B 1 159 ? -8.656 -15.992 -0.604 1 98.94 159 VAL B O 1
ATOM 3799 N N . ASP B 1 160 ? -7.113 -14.922 -1.885 1 98.88 160 ASP B N 1
ATOM 3800 C CA . ASP B 1 160 ? -6.363 -16.125 -2.242 1 98.88 160 ASP B CA 1
ATOM 3801 C C . ASP B 1 160 ? -5.074 -16.234 -1.432 1 98.88 160 ASP B C 1
ATOM 3803 O O . ASP B 1 160 ? -4.629 -15.25 -0.835 1 98.88 160 ASP B O 1
ATOM 3807 N N . VAL B 1 161 ? -4.48 -17.453 -1.426 1 98.75 161 VAL B N 1
ATOM 3808 C CA . VAL B 1 161 ? -3.186 -17.625 -0.778 1 98.75 161 VAL B CA 1
ATOM 3809 C C . VAL B 1 161 ? -2.287 -18.5 -1.656 1 98.75 161 VAL B C 1
ATOM 3811 O O . VAL B 1 161 ? -2.773 -19.375 -2.381 1 98.75 161 VAL B O 1
ATOM 3814 N N . ALA B 1 162 ? -1.022 -18.219 -1.605 1 97.81 162 ALA B N 1
ATOM 3815 C CA . ALA B 1 162 ? -0.046 -19.141 -2.184 1 97.81 162 ALA B CA 1
ATOM 3816 C C . ALA B 1 162 ? 0.206 -20.328 -1.258 1 97.81 162 ALA B C 1
ATOM 3818 O O . ALA B 1 162 ? 0.365 -20.156 -0.047 1 97.81 162 ALA B O 1
ATOM 3819 N N . ALA B 1 163 ? 0.184 -21.469 -1.804 1 97.5 163 ALA B N 1
ATOM 3820 C CA . ALA B 1 163 ? 0.382 -22.688 -1.01 1 97.5 163 ALA B CA 1
ATOM 3821 C C . ALA B 1 163 ? 1.062 -23.781 -1.831 1 97.5 163 ALA B C 1
ATOM 3823 O O . ALA B 1 163 ? 0.781 -23.938 -3.021 1 97.5 163 ALA B O 1
ATOM 3824 N N . VAL B 1 164 ? 1.939 -24.5 -1.157 1 96.38 164 VAL B N 1
ATOM 3825 C CA . VAL B 1 164 ? 2.652 -25.578 -1.85 1 96.38 164 VAL B CA 1
ATOM 3826 C C . VAL B 1 164 ? 2.475 -26.891 -1.092 1 96.38 164 VAL B C 1
ATOM 3828 O O . VAL B 1 164 ? 2.029 -27.891 -1.664 1 96.38 164 VAL B O 1
ATOM 3831 N N . ASN B 1 165 ? 2.773 -26.875 0.18 1 95.56 165 ASN B N 1
ATOM 3832 C CA . ASN B 1 165 ? 2.752 -28.125 0.951 1 95.56 165 ASN B CA 1
ATOM 3833 C C . ASN B 1 165 ? 1.337 -28.484 1.394 1 95.56 165 ASN B C 1
ATOM 3835 O O . ASN B 1 165 ? 0.462 -27.609 1.458 1 95.56 165 ASN B O 1
ATOM 3839 N N . PRO B 1 166 ? 1.124 -29.719 1.742 1 96.81 166 PRO B N 1
ATOM 3840 C CA . PRO B 1 166 ? -0.219 -30.203 2.049 1 96.81 166 PRO B CA 1
ATOM 3841 C C . PRO B 1 166 ? -0.897 -29.422 3.168 1 96.81 166 PRO B C 1
ATOM 3843 O O . PRO B 1 166 ? -2.084 -29.094 3.07 1 96.81 166 PRO B O 1
ATOM 3846 N N . TRP B 1 167 ? -0.197 -29.125 4.176 1 97.44 167 TRP B N 1
ATOM 3847 C CA . TRP B 1 167 ? -0.807 -28.375 5.277 1 97.44 167 TRP B CA 1
ATOM 3848 C C . TRP B 1 167 ? -1.33 -27.031 4.805 1 97.44 167 TRP B C 1
ATOM 3850 O O . TRP B 1 167 ? -2.463 -26.656 5.113 1 97.44 167 TRP B O 1
ATOM 3860 N N . MET B 1 168 ? -0.496 -26.328 4.055 1 98.06 168 MET B N 1
ATOM 3861 C CA . MET B 1 168 ? -0.882 -25.016 3.545 1 98.06 168 MET B CA 1
ATOM 3862 C C . MET B 1 168 ? -2.057 -25.141 2.58 1 98.06 168 MET B C 1
ATOM 3864 O O . MET B 1 168 ? -2.93 -24.266 2.553 1 98.06 168 MET B O 1
ATOM 3868 N N . LEU B 1 169 ? -2.039 -26.141 1.796 1 98.56 169 LEU B N 1
ATOM 3869 C CA . LEU B 1 169 ? -3.125 -26.375 0.848 1 98.56 169 LEU B CA 1
ATOM 3870 C C . LEU B 1 169 ? -4.441 -26.609 1.578 1 98.56 169 LEU B C 1
ATOM 3872 O O . LEU B 1 169 ? -5.48 -26.062 1.192 1 98.56 169 LEU B O 1
ATOM 3876 N N . ARG B 1 170 ? -4.402 -27.391 2.623 1 98.75 170 ARG B N 1
ATOM 3877 C CA . ARG B 1 170 ? -5.602 -27.609 3.428 1 98.75 170 ARG B CA 1
ATOM 3878 C C . ARG B 1 170 ? -6.062 -26.312 4.09 1 98.75 170 ARG B C 1
ATOM 3880 O O . ARG B 1 170 ? -7.258 -26.016 4.117 1 98.75 170 ARG B O 1
ATOM 3887 N N . MET B 1 171 ? -5.074 -25.625 4.57 1 98.62 171 MET B N 1
ATOM 3888 C CA . MET B 1 171 ? -5.379 -24.328 5.176 1 98.62 171 MET B CA 1
ATOM 3889 C C . MET B 1 171 ? -6.043 -23.406 4.168 1 98.62 171 MET B C 1
ATOM 3891 O O . MET B 1 171 ? -7.016 -22.719 4.496 1 98.62 171 MET B O 1
ATOM 3895 N N . ALA B 1 172 ? -5.57 -23.375 2.949 1 98.62 172 ALA B N 1
ATOM 3896 C CA . ALA B 1 172 ? -6.176 -22.578 1.889 1 98.62 172 ALA B CA 1
ATOM 3897 C C . ALA B 1 172 ? -7.621 -22.984 1.637 1 98.62 172 ALA B C 1
ATOM 3899 O O . ALA B 1 172 ? -8.516 -22.141 1.544 1 98.62 172 ALA B O 1
ATOM 3900 N N . GLY B 1 173 ? -7.836 -24.266 1.537 1 98.69 173 GLY B N 1
ATOM 3901 C CA . GLY B 1 173 ? -9.188 -24.766 1.371 1 98.69 173 GLY B CA 1
ATOM 3902 C C . GLY B 1 173 ? -10.133 -24.312 2.475 1 98.69 173 GLY B C 1
ATOM 3903 O O . GLY B 1 173 ? -11.312 -24.062 2.227 1 98.69 173 GLY B O 1
ATOM 3904 N N . GLU B 1 174 ? -9.555 -24.203 3.654 1 98.62 174 GLU B N 1
ATOM 3905 C CA . GLU B 1 174 ? -10.336 -23.875 4.84 1 98.62 174 GLU B CA 1
ATOM 3906 C C . GLU B 1 174 ? -10.734 -22.391 4.848 1 98.62 174 GLU B C 1
ATOM 3908 O O . GLU B 1 174 ? -11.883 -22.062 5.141 1 98.62 174 GLU B O 1
ATOM 3913 N N . VAL B 1 175 ? -9.812 -21.484 4.402 1 98.62 175 VAL B N 1
ATOM 3914 C CA . VAL B 1 175 ? -10.102 -20.094 4.766 1 98.62 175 VAL B CA 1
ATOM 3915 C C . VAL B 1 175 ? -10.023 -19.203 3.527 1 98.62 175 VAL B C 1
ATOM 3917 O O . VAL B 1 175 ? -10.484 -18.062 3.543 1 98.62 175 VAL B O 1
ATOM 3920 N N . ALA B 1 176 ? -9.375 -19.641 2.438 1 98.81 176 ALA B N 1
ATOM 3921 C CA . ALA B 1 176 ? -9.117 -18.781 1.289 1 98.81 176 ALA B CA 1
ATOM 3922 C C . ALA B 1 176 ? -10.164 -18.984 0.2 1 98.81 176 ALA B C 1
ATOM 3924 O O . ALA B 1 176 ? -10.945 -19.938 0.248 1 98.81 176 ALA B O 1
ATOM 3925 N N . ASP B 1 177 ? -10.227 -18.094 -0.735 1 98.81 177 ASP B N 1
ATOM 3926 C CA . ASP B 1 177 ? -11.148 -18.188 -1.862 1 98.81 177 ASP B CA 1
ATOM 3927 C C . ASP B 1 177 ? -10.445 -18.75 -3.098 1 98.81 177 ASP B C 1
ATOM 3929 O O . ASP B 1 177 ? -11.086 -19 -4.117 1 98.81 177 ASP B O 1
ATOM 3933 N N . GLY B 1 178 ? -9.164 -18.906 -2.98 1 98.81 178 GLY B N 1
ATOM 3934 C CA . GLY B 1 178 ? -8.359 -19.484 -4.051 1 98.81 178 GLY B CA 1
ATOM 3935 C C . GLY B 1 178 ? -6.957 -19.859 -3.613 1 98.81 178 GLY B C 1
ATOM 3936 O O . GLY B 1 178 ? -6.5 -19.438 -2.547 1 98.81 178 GLY B O 1
ATOM 3937 N N . VAL B 1 179 ? -6.324 -20.656 -4.422 1 98.75 179 VAL B N 1
ATOM 3938 C CA . VAL B 1 179 ? -4.949 -21.062 -4.164 1 98.75 179 VAL B CA 1
ATOM 3939 C C . VAL B 1 179 ? -4.074 -20.734 -5.375 1 98.75 179 VAL B C 1
ATOM 3941 O O . VAL B 1 179 ? -4.422 -21.078 -6.508 1 98.75 179 VAL B O 1
ATOM 3944 N N . HIS B 1 180 ? -3.057 -19.969 -5.109 1 98.38 180 HIS B N 1
ATOM 3945 C CA . HIS B 1 180 ? -2.016 -19.781 -6.113 1 98.38 180 HIS B CA 1
ATOM 3946 C C . HIS B 1 180 ? -1.002 -20.906 -6.082 1 98.38 180 HIS B C 1
ATOM 3948 O O . HIS B 1 180 ? -0.286 -21.078 -5.094 1 98.38 180 HIS B O 1
ATOM 3954 N N . VAL B 1 181 ? -0.947 -21.609 -7.195 1 97.19 181 VAL B N 1
ATOM 3955 C CA . VAL B 1 181 ? -0.034 -22.75 -7.324 1 97.19 181 VAL B CA 1
ATOM 3956 C C . VAL B 1 181 ? 1.367 -22.234 -7.668 1 97.19 181 VAL B C 1
ATOM 3958 O O . VAL B 1 181 ? 1.521 -21.188 -8.289 1 97.19 181 VAL B O 1
ATOM 3961 N N . HIS B 1 182 ? 2.309 -22.984 -7.195 1 94.56 182 HIS B N 1
ATOM 3962 C CA . HIS B 1 182 ? 3.699 -22.656 -7.488 1 94.56 182 HIS B CA 1
ATOM 3963 C C . HIS B 1 182 ? 4.012 -22.859 -8.961 1 94.56 182 HIS B C 1
ATOM 3965 O O . HIS B 1 182 ? 3.477 -23.766 -9.602 1 94.56 182 HIS B O 1
ATOM 3971 N N . PRO B 1 183 ? 4.957 -22.094 -9.516 1 90.56 183 PRO B N 1
ATOM 3972 C CA . PRO B 1 183 ? 5.254 -22.156 -10.953 1 90.56 183 PRO B CA 1
ATOM 3973 C C . PRO B 1 183 ? 5.754 -23.547 -11.383 1 90.56 183 PRO B C 1
ATOM 3975 O O . PRO B 1 183 ? 5.641 -23.906 -12.555 1 90.56 183 PRO B O 1
ATOM 3978 N N . ILE B 1 184 ? 6.258 -24.328 -10.477 1 91.12 184 ILE B N 1
ATOM 3979 C CA . ILE B 1 184 ? 6.723 -25.656 -10.859 1 91.12 184 ILE B CA 1
ATOM 3980 C C . ILE B 1 184 ? 5.633 -26.688 -10.57 1 91.12 184 ILE B C 1
ATOM 3982 O O . ILE B 1 184 ? 5.906 -27.891 -10.5 1 91.12 184 ILE B O 1
ATOM 3986 N N . GLY B 1 185 ? 4.43 -26.188 -10.336 1 92.56 185 GLY B N 1
ATOM 3987 C CA . GLY B 1 185 ? 3.32 -27.109 -10.117 1 92.56 185 GLY B CA 1
ATOM 3988 C C . GLY B 1 185 ? 2.775 -27.703 -11.406 1 92.56 185 GLY B C 1
ATOM 3989 O O . GLY B 1 185 ? 1.829 -27.172 -11.992 1 92.56 185 GLY B O 1
ATOM 3990 N N . GLU B 1 186 ? 3.357 -28.812 -11.773 1 90.5 186 GLU B N 1
ATOM 3991 C CA . GLU B 1 186 ? 2.895 -29.516 -12.961 1 90.5 186 GLU B CA 1
ATOM 3992 C C . GLU B 1 186 ? 1.575 -30.234 -12.703 1 90.5 186 GLU B C 1
ATOM 3994 O O . GLU B 1 186 ? 1.162 -30.391 -11.547 1 90.5 186 GLU B O 1
ATOM 3999 N N . PRO B 1 187 ? 0.863 -30.688 -13.789 1 92.5 187 PRO B N 1
ATOM 4000 C CA . PRO B 1 187 ? -0.482 -31.25 -13.641 1 92.5 187 PRO B CA 1
ATOM 4001 C C . PRO B 1 187 ? -0.53 -32.406 -12.664 1 92.5 187 PRO B C 1
ATOM 4003 O O . PRO B 1 187 ? -1.51 -32.562 -11.93 1 92.5 187 PRO B O 1
ATOM 4006 N N . GLY B 1 188 ? 0.462 -33.25 -12.641 1 94.19 188 GLY B N 1
ATOM 4007 C CA . GLY B 1 188 ? 0.517 -34.344 -11.68 1 94.19 188 GLY B CA 1
ATOM 4008 C C . GLY B 1 188 ? 0.499 -33.875 -10.242 1 94.19 188 GLY B C 1
ATOM 4009 O O . GLY B 1 188 ? -0.246 -34.406 -9.414 1 94.19 188 GLY B O 1
ATOM 4010 N N . TYR B 1 189 ? 1.306 -32.938 -9.891 1 96.56 189 TYR B N 1
ATOM 4011 C CA . TYR B 1 189 ? 1.326 -32.312 -8.562 1 96.56 189 TYR B CA 1
ATOM 4012 C C . TYR B 1 189 ? -0.034 -31.734 -8.211 1 96.56 189 TYR B C 1
ATOM 4014 O O . TYR B 1 189 ? -0.521 -31.906 -7.09 1 96.56 189 TYR B O 1
ATOM 4022 N N . ILE B 1 190 ? -0.636 -31.031 -9.133 1 97.19 190 ILE B N 1
ATOM 4023 C CA . ILE B 1 190 ? -1.927 -30.391 -8.906 1 97.19 190 ILE B CA 1
ATOM 4024 C C . ILE B 1 190 ? -2.973 -31.453 -8.562 1 97.19 190 ILE B C 1
ATOM 4026 O O . ILE B 1 190 ? -3.703 -31.312 -7.578 1 97.19 190 ILE B O 1
ATOM 4030 N N . THR B 1 191 ? -2.932 -32.5 -9.32 1 95.44 191 THR B N 1
ATOM 4031 C CA . THR B 1 191 ? -3.922 -33.562 -9.156 1 95.44 191 THR B CA 1
ATOM 4032 C C . THR B 1 191 ? -3.666 -34.344 -7.871 1 95.44 191 THR B C 1
ATOM 4034 O O . THR B 1 191 ? -4.605 -34.75 -7.176 1 95.44 191 THR B O 1
ATOM 4037 N N . ARG B 1 192 ? -2.424 -34.531 -7.516 1 96 192 ARG B N 1
ATOM 4038 C CA . ARG B 1 192 ? -2.07 -35.375 -6.387 1 96 192 ARG B CA 1
ATOM 4039 C C . ARG B 1 192 ? -2.16 -34.594 -5.07 1 96 192 ARG B C 1
ATOM 4041 O O . ARG B 1 192 ? -2.498 -35.188 -4.035 1 96 192 ARG B O 1
ATOM 4048 N N . HIS B 1 193 ? -1.849 -33.281 -5.16 1 97.38 193 HIS B N 1
ATOM 4049 C CA . HIS B 1 193 ? -1.689 -32.594 -3.896 1 97.38 193 HIS B CA 1
ATOM 4050 C C . HIS B 1 193 ? -2.643 -31.391 -3.812 1 97.38 193 HIS B C 1
ATOM 4052 O O . HIS B 1 193 ? -3.375 -31.25 -2.83 1 97.38 193 HIS B O 1
ATOM 4058 N N . VAL B 1 194 ? -2.719 -30.578 -4.801 1 98.25 194 VAL B N 1
ATOM 4059 C CA . VAL B 1 194 ? -3.471 -29.328 -4.695 1 98.25 194 VAL B CA 1
ATOM 4060 C C . VAL B 1 194 ? -4.957 -29.641 -4.543 1 98.25 194 VAL B C 1
ATOM 4062 O O . VAL B 1 194 ? -5.578 -29.266 -3.545 1 98.25 194 VAL B O 1
ATOM 4065 N N . VAL B 1 195 ? -5.473 -30.406 -5.48 1 97.69 195 VAL B N 1
ATOM 4066 C CA . VAL B 1 195 ? -6.914 -30.625 -5.559 1 97.69 195 VAL B CA 1
ATOM 4067 C C . VAL B 1 195 ? -7.395 -31.359 -4.312 1 97.69 195 VAL B C 1
ATOM 4069 O O . VAL B 1 195 ? -8.289 -30.891 -3.605 1 97.69 195 VAL B O 1
ATOM 4072 N N . PRO B 1 196 ? -6.762 -32.438 -3.945 1 98.19 196 PRO B N 1
ATOM 4073 C CA . PRO B 1 196 ? -7.309 -33.188 -2.814 1 98.19 196 PRO B CA 1
ATOM 4074 C C . PRO B 1 196 ? -7.133 -32.469 -1.481 1 98.19 196 PRO B C 1
ATOM 4076 O O . PRO B 1 196 ? -8.016 -32.531 -0.622 1 98.19 196 PRO B O 1
ATOM 4079 N N . ASN B 1 197 ? -6 -31.812 -1.248 1 98.69 197 ASN B N 1
ATOM 4080 C CA . ASN B 1 197 ? -5.785 -31.125 0.023 1 98.69 197 ASN B CA 1
ATOM 4081 C C . ASN B 1 197 ? -6.684 -29.906 0.164 1 98.69 197 ASN B C 1
ATOM 4083 O O . ASN B 1 197 ? -7.203 -29.625 1.247 1 98.69 197 ASN B O 1
ATOM 4087 N N . VAL B 1 198 ? -6.895 -29.172 -0.898 1 98.69 198 VAL B N 1
ATOM 4088 C CA . VAL B 1 198 ? -7.82 -28.047 -0.881 1 98.69 198 VAL B CA 1
ATOM 4089 C C . VAL B 1 198 ? -9.234 -28.547 -0.572 1 98.69 198 VAL B C 1
ATOM 4091 O O . VAL B 1 198 ? -9.945 -27.953 0.235 1 98.69 198 VAL B O 1
ATOM 4094 N N . ALA B 1 199 ? -9.609 -29.656 -1.237 1 98.62 199 ALA B N 1
ATOM 4095 C CA . ALA B 1 199 ? -10.93 -30.234 -0.996 1 98.62 199 ALA B CA 1
ATOM 4096 C C . ALA B 1 199 ? -11.094 -30.625 0.471 1 98.62 199 ALA B C 1
ATOM 4098 O O . ALA B 1 199 ? -12.148 -30.359 1.069 1 98.62 199 ALA B O 1
ATOM 4099 N N . GLU B 1 200 ? -10.086 -31.219 1.033 1 98.69 200 GLU B N 1
ATOM 4100 C CA . GLU B 1 200 ? -10.125 -31.609 2.439 1 98.69 200 GLU B CA 1
ATOM 4101 C C . GLU B 1 200 ? -10.328 -30.391 3.344 1 98.69 200 GLU B C 1
ATOM 4103 O O . GLU B 1 200 ? -11.141 -30.438 4.266 1 98.69 200 GLU B O 1
ATOM 4108 N N . GLY B 1 201 ? -9.578 -29.359 3.072 1 98.62 201 GLY B N 1
ATOM 4109 C CA . GLY B 1 201 ? -9.734 -28.141 3.846 1 98.62 201 GLY B CA 1
ATOM 4110 C C . GLY B 1 201 ? -11.109 -27.516 3.717 1 98.62 201 GLY B C 1
ATOM 4111 O O . GLY B 1 201 ? -11.688 -27.062 4.707 1 98.62 201 GLY B O 1
ATOM 4112 N N . ALA B 1 202 ? -11.602 -27.469 2.518 1 98.56 202 ALA B N 1
ATOM 4113 C CA . ALA B 1 202 ? -12.93 -26.922 2.262 1 98.56 202 ALA B CA 1
ATOM 4114 C C . ALA B 1 202 ? -14 -27.688 3.018 1 98.56 202 ALA B C 1
ATOM 4116 O O . ALA B 1 202 ? -14.859 -27.094 3.676 1 98.56 202 ALA B O 1
ATOM 4117 N N . HIS B 1 203 ? -13.914 -28.969 2.939 1 98.25 203 HIS B N 1
ATOM 4118 C CA . HIS B 1 203 ? -14.875 -29.828 3.627 1 98.25 203 HIS B CA 1
ATOM 4119 C C . HIS B 1 203 ? -14.836 -29.594 5.133 1 98.25 203 HIS B C 1
ATOM 4121 O O . HIS B 1 203 ? -15.883 -29.562 5.789 1 98.25 203 HIS B O 1
ATOM 4127 N N . LYS B 1 204 ? -13.703 -29.469 5.668 1 97.5 204 LYS B N 1
ATOM 4128 C CA . LYS B 1 204 ? -13.539 -29.219 7.094 1 97.5 204 LYS B CA 1
ATOM 4129 C C . LYS B 1 204 ? -14.258 -27.938 7.508 1 97.5 204 LYS B C 1
ATOM 4131 O O . LYS B 1 204 ? -14.781 -27.844 8.625 1 97.5 204 LYS B O 1
ATOM 4136 N N . ALA B 1 205 ? -14.258 -27 6.641 1 97.44 205 ALA B N 1
ATOM 4137 C CA . ALA B 1 205 ? -14.875 -25.703 6.938 1 97.44 205 ALA B CA 1
ATOM 4138 C C . ALA B 1 205 ? -16.344 -25.688 6.52 1 97.44 205 ALA B C 1
ATOM 4140 O O . ALA B 1 205 ? -17 -24.641 6.582 1 97.44 205 ALA B O 1
ATOM 4141 N N . GLY B 1 206 ? -16.891 -26.734 5.938 1 97.75 206 GLY B N 1
ATOM 4142 C CA . GLY B 1 206 ? -18.281 -26.828 5.527 1 97.75 206 GLY B CA 1
ATOM 4143 C C . GLY B 1 206 ? -18.562 -26.109 4.219 1 97.75 206 GLY B C 1
ATOM 4144 O O . GLY B 1 206 ? -19.688 -25.641 3.994 1 97.75 206 GLY B O 1
ATOM 4145 N N . ARG B 1 207 ? -17.547 -25.906 3.424 1 96.81 207 ARG B N 1
ATOM 4146 C CA . ARG B 1 207 ? -17.688 -25.25 2.133 1 96.81 207 ARG B CA 1
ATOM 4147 C C . ARG B 1 207 ? -17.5 -26.234 0.985 1 96.81 207 ARG B C 1
ATOM 4149 O O . ARG B 1 207 ? -17.062 -27.359 1.202 1 96.81 207 ARG B O 1
ATOM 4156 N N . SER B 1 208 ? -17.844 -25.875 -0.235 1 97.38 208 SER B N 1
ATOM 4157 C CA . SER B 1 208 ? -17.609 -26.672 -1.432 1 97.38 208 SER B CA 1
ATOM 4158 C C . SER B 1 208 ? -16.219 -26.438 -1.988 1 97.38 208 SER B C 1
ATOM 4160 O O . SER B 1 208 ? -15.766 -25.297 -2.098 1 97.38 208 SER B O 1
ATOM 4162 N N . PRO B 1 209 ? -15.531 -27.484 -2.34 1 96.75 209 PRO B N 1
ATOM 4163 C CA . PRO B 1 209 ? -14.227 -27.297 -2.975 1 96.75 209 PRO B CA 1
ATOM 4164 C C . PRO B 1 209 ? -14.297 -26.422 -4.219 1 96.75 209 PRO B C 1
ATOM 4166 O O . PRO B 1 209 ? -13.32 -25.734 -4.543 1 96.75 209 PRO B O 1
ATOM 4169 N N . GLY B 1 210 ? -15.445 -26.453 -4.844 1 95.62 210 GLY B N 1
ATOM 4170 C CA . GLY B 1 210 ? -15.633 -25.656 -6.043 1 95.62 210 GLY B CA 1
ATOM 4171 C C . GLY B 1 210 ? -15.625 -24.172 -5.777 1 95.62 210 GLY B C 1
ATOM 4172 O O . GLY B 1 210 ? -15.492 -23.375 -6.707 1 95.62 210 GLY B O 1
ATOM 4173 N N . ASP B 1 211 ? -15.664 -23.766 -4.508 1 95.06 211 ASP B N 1
ATOM 4174 C CA . ASP B 1 211 ? -15.641 -22.359 -4.109 1 95.06 211 ASP B CA 1
ATOM 4175 C C . ASP B 1 211 ? -14.211 -21.812 -4.082 1 95.06 211 ASP B C 1
ATOM 4177 O O . ASP B 1 211 ? -14.008 -20.609 -3.965 1 95.06 211 ASP B O 1
ATOM 4181 N N . VAL B 1 212 ? -13.25 -22.719 -4.199 1 98.38 212 VAL B N 1
ATOM 4182 C CA . VAL B 1 212 ? -11.844 -22.328 -4.109 1 98.38 212 VAL B CA 1
ATOM 4183 C C . VAL B 1 212 ? -11.211 -22.359 -5.496 1 98.38 212 VAL B C 1
ATOM 4185 O O . VAL B 1 212 ? -11.086 -23.422 -6.105 1 98.38 212 VAL B O 1
ATOM 4188 N N . ALA B 1 213 ? -10.844 -21.219 -5.938 1 98.56 213 ALA B N 1
ATOM 4189 C CA . ALA B 1 213 ? -10.242 -21.109 -7.262 1 98.56 213 ALA B CA 1
ATOM 4190 C C . ALA B 1 213 ? -8.82 -21.672 -7.266 1 98.56 213 ALA B C 1
ATOM 4192 O O . ALA B 1 213 ? -8.102 -21.562 -6.27 1 98.56 213 ALA B O 1
ATOM 4193 N N . VAL B 1 214 ? -8.484 -22.297 -8.336 1 98.44 214 VAL B N 1
ATOM 4194 C CA . VAL B 1 214 ? -7.113 -22.75 -8.555 1 98.44 214 VAL B CA 1
ATOM 4195 C C . VAL B 1 214 ? -6.441 -21.891 -9.617 1 98.44 214 VAL B C 1
ATOM 4197 O O . VAL B 1 214 ? -6.836 -21.906 -10.789 1 98.44 214 VAL B O 1
ATOM 4200 N N . ILE B 1 215 ? -5.453 -21.109 -9.203 1 98.25 215 ILE B N 1
ATOM 4201 C CA . ILE B 1 215 ? -4.73 -20.203 -10.078 1 98.25 215 ILE B CA 1
ATOM 4202 C C . ILE B 1 215 ? -3.342 -20.766 -10.383 1 98.25 215 ILE B C 1
ATOM 4204 O O . ILE B 1 215 ? -2.527 -20.938 -9.469 1 98.25 215 ILE B O 1
ATOM 4208 N N . VAL B 1 216 ? -3.016 -20.984 -11.68 1 97.12 216 VAL B N 1
ATOM 4209 C CA . VAL B 1 216 ? -1.802 -21.719 -12.047 1 97.12 216 VAL B CA 1
ATOM 4210 C C . VAL B 1 216 ? -0.928 -20.844 -12.938 1 97.12 216 VAL B C 1
ATOM 4212 O O . VAL B 1 216 ? -1.326 -20.484 -14.055 1 97.12 216 VAL B O 1
ATOM 4215 N N . PRO B 1 217 ? 0.237 -20.453 -12.406 1 95.12 217 PRO B N 1
ATOM 4216 C CA . PRO B 1 217 ? 1.209 -19.891 -13.352 1 95.12 217 PRO B CA 1
ATOM 4217 C C . PRO B 1 217 ? 1.76 -20.922 -14.32 1 95.12 217 PRO B C 1
ATOM 4219 O O . PRO B 1 217 ? 2.1 -22.031 -13.914 1 95.12 217 PRO B O 1
ATOM 4222 N N . VAL B 1 218 ? 1.844 -20.578 -15.578 1 93.88 218 VAL B N 1
ATOM 4223 C CA . VAL B 1 218 ? 2.217 -21.562 -16.594 1 93.88 218 VAL B CA 1
ATOM 4224 C C . VAL B 1 218 ? 3.443 -21.062 -17.359 1 93.88 218 VAL B C 1
ATOM 4226 O O . VAL B 1 218 ? 3.51 -19.906 -17.766 1 93.88 218 VAL B O 1
ATOM 4229 N N . LEU B 1 219 ? 4.406 -21.938 -17.453 1 93 219 LEU B N 1
ATOM 4230 C CA . LEU B 1 219 ? 5.574 -21.688 -18.297 1 93 219 LEU B CA 1
ATOM 4231 C C . LEU B 1 219 ? 5.352 -22.234 -19.703 1 93 219 LEU B C 1
ATOM 4233 O O . LEU B 1 219 ? 5.141 -23.422 -19.891 1 93 219 LEU B O 1
ATOM 4237 N N . THR B 1 220 ? 5.422 -21.344 -20.656 1 94.31 220 THR B N 1
ATOM 4238 C CA . THR B 1 220 ? 5.176 -21.75 -22.031 1 94.31 220 THR B CA 1
ATOM 4239 C C . THR B 1 220 ? 6.434 -21.578 -22.875 1 94.31 220 THR B C 1
ATOM 4241 O O . THR B 1 220 ? 7.246 -20.688 -22.625 1 94.31 220 THR B O 1
ATOM 4244 N N . ILE B 1 221 ? 6.648 -22.438 -23.766 1 95.19 221 ILE B N 1
ATOM 4245 C CA . ILE B 1 221 ? 7.621 -22.375 -24.859 1 95.19 221 ILE B CA 1
ATOM 4246 C C . ILE B 1 221 ? 6.902 -22.438 -26.203 1 95.19 221 ILE B C 1
ATOM 4248 O O . ILE B 1 221 ? 6.367 -23.484 -26.578 1 95.19 221 ILE B O 1
ATOM 4252 N N . VAL B 1 222 ? 6.91 -21.266 -26.969 1 94.56 222 VAL B N 1
ATOM 4253 C CA . VAL B 1 222 ? 6.062 -21.219 -28.156 1 94.56 222 VAL B CA 1
ATOM 4254 C C . VAL B 1 222 ? 6.832 -20.609 -29.328 1 94.56 222 VAL B C 1
ATOM 4256 O O . VAL B 1 222 ? 7.633 -19.688 -29.125 1 94.56 222 VAL B O 1
ATOM 4259 N N . GLY B 1 223 ? 6.617 -21.078 -30.438 1 92.75 223 GLY B N 1
ATOM 4260 C CA . GLY B 1 223 ? 7.199 -20.594 -31.688 1 92.75 223 GLY B CA 1
ATOM 4261 C C . GLY B 1 223 ? 6.887 -21.469 -32.875 1 92.75 223 GLY B C 1
ATOM 4262 O O . GLY B 1 223 ? 6.598 -22.672 -32.719 1 92.75 223 GLY B O 1
ATOM 4263 N N . ASP B 1 224 ? 6.953 -20.844 -34 1 93 224 ASP B N 1
ATOM 4264 C CA . ASP B 1 224 ? 6.625 -21.594 -35.188 1 93 224 ASP B CA 1
ATOM 4265 C C . ASP B 1 224 ? 7.848 -22.344 -35.719 1 93 224 ASP B C 1
ATOM 4267 O O . ASP B 1 224 ? 7.715 -23.328 -36.469 1 93 224 ASP B O 1
ATOM 4271 N N . THR B 1 225 ? 9.047 -21.859 -35.375 1 94.62 225 THR B N 1
ATOM 4272 C CA . THR B 1 225 ? 10.266 -22.531 -35.781 1 94.62 225 THR B CA 1
ATOM 4273 C C . THR B 1 225 ? 10.969 -23.188 -34.594 1 94.62 225 THR B C 1
ATOM 4275 O O . THR B 1 225 ? 10.773 -22.766 -33.469 1 94.62 225 THR B O 1
ATOM 4278 N N . ASP B 1 226 ? 11.75 -24.125 -34.906 1 93.12 226 ASP B N 1
ATOM 4279 C CA . ASP B 1 226 ? 12.531 -24.797 -33.844 1 93.12 226 ASP B CA 1
ATOM 4280 C C . ASP B 1 226 ? 13.5 -23.812 -33.188 1 93.12 226 ASP B C 1
ATOM 4282 O O . ASP B 1 226 ? 13.75 -23.922 -31.984 1 93.12 226 ASP B O 1
ATOM 4286 N N . ARG B 1 227 ? 14.023 -22.984 -33.969 1 94.25 227 ARG B N 1
ATOM 4287 C CA . ARG B 1 227 ? 14.969 -22 -33.469 1 94.25 227 ARG B CA 1
ATOM 4288 C C . ARG B 1 227 ? 14.305 -21.094 -32.438 1 94.25 227 ARG B C 1
ATOM 4290 O O . ARG B 1 227 ? 14.883 -20.812 -31.375 1 94.25 227 ARG B O 1
ATOM 4297 N N . GLU B 1 228 ? 13.086 -20.641 -32.656 1 90.5 228 GLU B N 1
ATOM 4298 C CA . GLU B 1 228 ? 12.336 -19.797 -31.734 1 90.5 228 GLU B CA 1
ATOM 4299 C C . GLU B 1 228 ? 12.055 -20.531 -30.422 1 90.5 228 GLU B C 1
ATOM 4301 O O . GLU B 1 228 ? 12.203 -19.969 -29.344 1 90.5 228 GLU B O 1
ATOM 4306 N N . ARG B 1 229 ? 11.734 -21.703 -30.516 1 94.44 229 ARG B N 1
ATOM 4307 C CA . ARG B 1 229 ? 11.398 -22.5 -29.344 1 94.44 229 ARG B CA 1
ATOM 4308 C C . ARG B 1 229 ? 12.648 -22.828 -28.531 1 94.44 229 ARG B C 1
ATOM 4310 O O . ARG B 1 229 ? 12.602 -22.891 -27.297 1 94.44 229 ARG B O 1
ATOM 4317 N N . ALA B 1 230 ? 13.781 -23.016 -29.234 1 93.62 230 ALA B N 1
ATOM 4318 C CA . ALA B 1 230 ? 15.031 -23.328 -28.531 1 93.62 230 ALA B CA 1
ATOM 4319 C C . ALA B 1 230 ? 15.453 -22.172 -27.625 1 93.62 230 ALA B C 1
ATOM 4321 O O . ALA B 1 230 ? 15.898 -22.391 -26.5 1 93.62 230 ALA B O 1
ATOM 4322 N N . ALA B 1 231 ? 15.297 -21 -28.156 1 89.88 231 ALA B N 1
ATOM 4323 C CA . ALA B 1 231 ? 15.648 -19.828 -27.375 1 89.88 231 ALA B CA 1
ATOM 4324 C C . ALA B 1 231 ? 14.758 -19.719 -26.141 1 89.88 231 ALA B C 1
ATOM 4326 O O . ALA B 1 231 ? 15.242 -19.406 -25.047 1 89.88 231 ALA B O 1
ATOM 4327 N N . GLN B 1 232 ? 13.555 -19.922 -26.281 1 91.12 232 GLN B N 1
ATOM 4328 C CA . GLN B 1 232 ? 12.609 -19.844 -25.172 1 91.12 232 GLN B CA 1
ATOM 4329 C C . GLN B 1 232 ? 12.867 -20.969 -24.156 1 91.12 232 GLN B C 1
ATOM 4331 O O . GLN B 1 232 ? 12.695 -20.766 -22.953 1 91.12 232 GLN B O 1
ATOM 4336 N N . ARG B 1 233 ? 13.219 -22.062 -24.641 1 93.94 233 ARG B N 1
ATOM 4337 C CA . ARG B 1 233 ? 13.516 -23.203 -23.781 1 93.94 233 ARG B CA 1
ATOM 4338 C C . ARG B 1 233 ? 14.617 -22.859 -22.781 1 93.94 233 ARG B C 1
ATOM 4340 O O . ARG B 1 233 ? 14.547 -23.25 -21.609 1 93.94 233 ARG B O 1
ATOM 4347 N N . GLU B 1 234 ? 15.562 -22.125 -23.234 1 92.25 234 GLU B N 1
ATOM 4348 C CA . GLU B 1 234 ? 16.656 -21.75 -22.344 1 92.25 234 GLU B CA 1
ATOM 4349 C C . GLU B 1 234 ? 16.188 -20.781 -21.266 1 92.25 234 GLU B C 1
ATOM 4351 O O . GLU B 1 234 ? 16.641 -20.844 -20.125 1 92.25 234 GLU B O 1
ATOM 4356 N N . SER B 1 235 ? 15.328 -19.891 -21.625 1 89.5 235 SER B N 1
ATOM 4357 C CA . SER B 1 235 ? 14.766 -18.953 -20.656 1 89.5 235 SER B CA 1
ATOM 4358 C C . SER B 1 235 ? 13.93 -19.688 -19.609 1 89.5 235 SER B C 1
ATOM 4360 O O . SER B 1 235 ? 14.031 -19.406 -18.422 1 89.5 235 SER B O 1
ATOM 4362 N N . VAL B 1 236 ? 13.164 -20.578 -20.062 1 92.56 236 VAL B N 1
ATOM 4363 C CA . VAL B 1 236 ? 12.328 -21.375 -19.172 1 92.56 236 VAL B CA 1
ATOM 4364 C C . VAL B 1 236 ? 13.211 -22.234 -18.25 1 92.56 236 VAL B C 1
ATOM 4366 O O . VAL B 1 236 ? 12.922 -22.375 -17.062 1 92.56 236 VAL B O 1
ATOM 4369 N N . ARG B 1 237 ? 14.281 -22.75 -18.828 1 93.94 237 ARG B N 1
ATOM 4370 C CA . ARG B 1 237 ? 15.242 -23.531 -18.062 1 93.94 237 ARG B CA 1
ATOM 4371 C C . ARG B 1 237 ? 15.797 -22.734 -16.891 1 93.94 237 ARG B C 1
ATOM 4373 O O . ARG B 1 237 ? 15.867 -23.219 -15.758 1 93.94 237 ARG B O 1
ATOM 4380 N N . ALA B 1 238 ? 16.141 -21.562 -17.172 1 90.69 238 ALA B N 1
ATOM 4381 C CA . ALA B 1 238 ? 16.688 -20.672 -16.141 1 90.69 238 ALA B CA 1
ATOM 4382 C C . ALA B 1 238 ? 15.641 -20.391 -15.062 1 90.69 238 ALA B C 1
ATOM 4384 O O . ALA B 1 238 ? 15.938 -20.422 -13.867 1 90.69 238 ALA B O 1
ATOM 4385 N N . SER B 1 239 ? 14.43 -20.078 -15.469 1 89.12 239 SER B N 1
ATOM 4386 C CA . SER B 1 239 ? 13.336 -19.812 -14.539 1 89.12 239 SER B CA 1
ATOM 4387 C C . SER B 1 239 ? 13.055 -21.016 -13.648 1 89.12 239 SER B C 1
ATOM 4389 O O . SER B 1 239 ? 12.891 -20.859 -12.438 1 89.12 239 SER B O 1
ATOM 4391 N N . MET B 1 240 ? 13.047 -22.125 -14.234 1 92.19 240 MET B N 1
ATOM 4392 C CA . MET B 1 240 ? 12.766 -23.359 -13.492 1 92.19 240 MET B CA 1
ATOM 4393 C C . MET B 1 240 ? 13.867 -23.641 -12.477 1 92.19 240 MET B C 1
ATOM 4395 O O . MET B 1 240 ? 13.594 -24.109 -11.375 1 92.19 240 MET B O 1
ATOM 4399 N N . ALA B 1 241 ? 15.078 -23.344 -12.875 1 92.31 241 ALA B N 1
ATOM 4400 C CA . ALA B 1 241 ? 16.188 -23.516 -11.953 1 92.31 241 ALA B CA 1
ATOM 4401 C C . ALA B 1 241 ? 16.047 -22.609 -10.734 1 92.31 241 ALA B C 1
ATOM 4403 O O . ALA B 1 241 ? 16.297 -23.031 -9.602 1 92.31 241 ALA B O 1
ATOM 4404 N N . PHE B 1 242 ? 15.578 -21.469 -10.984 1 84.62 242 PHE B N 1
ATOM 4405 C CA . PHE B 1 242 ? 15.344 -20.5 -9.914 1 84.62 242 PHE B CA 1
ATOM 4406 C C . PHE B 1 242 ? 14.25 -20.984 -8.977 1 84.62 242 PHE B C 1
ATOM 4408 O O . PHE B 1 242 ? 14.438 -21.047 -7.762 1 84.62 242 PHE B O 1
ATOM 4415 N N . TYR B 1 243 ? 13.148 -21.422 -9.461 1 86.44 243 TYR B N 1
ATOM 4416 C CA . TYR B 1 243 ? 12.008 -21.859 -8.672 1 86.44 243 TYR B CA 1
ATOM 4417 C C . TYR B 1 243 ? 12.305 -23.188 -7.973 1 86.44 243 TYR B C 1
ATOM 4419 O O . TYR B 1 243 ? 11.781 -23.453 -6.891 1 86.44 243 TYR B O 1
ATOM 4427 N N . GLY B 1 244 ? 13.156 -23.906 -8.594 1 88.75 244 GLY B N 1
ATOM 4428 C CA . GLY B 1 244 ? 13.438 -25.25 -8.109 1 88.75 244 GLY B CA 1
ATOM 4429 C C . GLY B 1 244 ? 14.523 -25.297 -7.055 1 88.75 244 GLY B C 1
ATOM 4430 O O . GLY B 1 244 ? 14.836 -26.359 -6.523 1 88.75 244 GLY B O 1
ATOM 4431 N N . SER B 1 245 ? 15.008 -24.141 -6.703 1 87.69 245 SER B N 1
ATOM 4432 C CA . SER B 1 245 ? 16.125 -24.094 -5.77 1 87.69 245 SER B CA 1
ATOM 4433 C C . SER B 1 245 ? 15.641 -24.094 -4.324 1 87.69 245 SER B C 1
ATOM 4435 O O . SER B 1 245 ? 16.438 -24.266 -3.396 1 87.69 245 SER B O 1
ATOM 4437 N N . THR B 1 246 ? 14.367 -23.984 -4.098 1 84.81 246 THR B N 1
ATOM 4438 C CA . THR B 1 246 ? 13.812 -23.938 -2.748 1 84.81 246 THR B CA 1
ATOM 4439 C C . THR B 1 246 ? 13.617 -25.344 -2.195 1 84.81 246 THR B C 1
ATOM 4441 O O . THR B 1 246 ? 12.812 -26.125 -2.725 1 84.81 246 THR B O 1
ATOM 4444 N N . PRO B 1 247 ? 14.266 -25.656 -1.043 1 86.88 247 PRO B N 1
ATOM 4445 C CA . PRO B 1 247 ? 14.234 -27.016 -0.529 1 86.88 247 PRO B CA 1
ATOM 4446 C C . PRO B 1 247 ? 12.828 -27.5 -0.192 1 86.88 247 PRO B C 1
ATOM 4448 O O . PRO B 1 247 ? 12.492 -28.656 -0.405 1 86.88 247 PRO B O 1
ATOM 4451 N N . ASN B 1 248 ? 12.016 -26.594 0.227 1 86.38 248 ASN B N 1
ATOM 4452 C CA . ASN B 1 248 ? 10.672 -26.953 0.667 1 86.38 248 ASN B CA 1
ATOM 4453 C C . ASN B 1 248 ? 9.805 -27.422 -0.5 1 86.38 248 ASN B C 1
ATOM 4455 O O . ASN B 1 248 ? 8.742 -28 -0.293 1 86.38 248 ASN B O 1
ATOM 4459 N N . TYR B 1 249 ? 10.297 -27.25 -1.739 1 88.94 249 TYR B N 1
ATOM 4460 C CA . TYR B 1 249 ? 9.5 -27.609 -2.906 1 88.94 249 TYR B CA 1
ATOM 4461 C C . TYR B 1 249 ? 10.109 -28.812 -3.637 1 88.94 249 TYR B C 1
ATOM 4463 O O . TYR B 1 249 ? 9.609 -29.219 -4.691 1 88.94 249 TYR B O 1
ATOM 4471 N N . ALA B 1 250 ? 11.125 -29.453 -3.021 1 93 250 ALA B N 1
ATOM 4472 C CA . ALA B 1 250 ? 11.875 -30.531 -3.66 1 93 250 ALA B CA 1
ATOM 4473 C C . ALA B 1 250 ? 10.977 -31.719 -3.977 1 93 250 ALA B C 1
ATOM 4475 O O . ALA B 1 250 ? 11.172 -32.406 -4.984 1 93 250 ALA B O 1
ATOM 4476 N N . PHE B 1 251 ? 9.977 -31.922 -3.172 1 94.31 251 PHE B N 1
ATOM 4477 C CA . PHE B 1 251 ? 9.133 -33.094 -3.322 1 94.31 251 PHE B CA 1
ATOM 4478 C C . PHE B 1 251 ? 8.352 -33.031 -4.633 1 94.31 251 PHE B C 1
ATOM 4480 O O . PHE B 1 251 ? 7.961 -34.094 -5.172 1 94.31 251 PHE B O 1
ATOM 4487 N N . ILE B 1 252 ? 8.164 -31.828 -5.227 1 94.69 252 ILE B N 1
ATOM 4488 C CA . ILE B 1 252 ? 7.441 -31.688 -6.484 1 94.69 252 ILE B CA 1
ATOM 4489 C C . ILE B 1 252 ? 8.25 -32.312 -7.617 1 94.69 252 ILE B C 1
ATOM 4491 O O . ILE B 1 252 ? 7.719 -33.094 -8.422 1 94.69 252 ILE B O 1
ATOM 4495 N N . TRP B 1 253 ? 9.562 -32.062 -7.621 1 95 253 TRP B N 1
ATOM 4496 C CA . TRP B 1 253 ? 10.469 -32.656 -8.594 1 95 253 TRP B CA 1
ATOM 4497 C C . TRP B 1 253 ? 10.531 -34.188 -8.406 1 95 253 TRP B C 1
ATOM 4499 O O . TRP B 1 253 ? 10.43 -34.938 -9.375 1 95 253 TRP B O 1
ATOM 4509 N N . ASP B 1 254 ? 10.688 -34.531 -7.156 1 95.69 254 ASP B N 1
ATOM 4510 C CA . ASP B 1 254 ? 10.906 -35.938 -6.824 1 95.69 254 ASP B CA 1
ATOM 4511 C C . ASP B 1 254 ? 9.711 -36.812 -7.242 1 95.69 254 ASP B C 1
ATOM 4513 O O . ASP B 1 254 ? 9.875 -37.844 -7.867 1 95.69 254 ASP B O 1
ATOM 4517 N N . GLU B 1 255 ? 8.57 -36.344 -6.988 1 95.94 255 GLU B N 1
ATOM 4518 C CA . GLU B 1 255 ? 7.359 -37.094 -7.281 1 95.94 255 GLU B CA 1
ATOM 4519 C C . GLU B 1 255 ? 7.066 -37.094 -8.781 1 95.94 255 GLU B C 1
ATOM 4521 O O . GLU B 1 255 ? 6.281 -37.938 -9.258 1 95.94 255 GLU B O 1
ATOM 4526 N N . ALA B 1 256 ? 7.648 -36.188 -9.484 1 95.81 256 ALA B N 1
ATOM 4527 C CA . ALA B 1 256 ? 7.504 -36.188 -10.938 1 95.81 256 ALA B CA 1
ATOM 4528 C C . ALA B 1 256 ? 8.555 -37.062 -11.602 1 95.81 256 ALA B C 1
ATOM 4530 O O . ALA B 1 256 ? 8.594 -37.156 -12.828 1 95.81 256 ALA B O 1
ATOM 4531 N N . GLY B 1 257 ? 9.469 -37.625 -10.797 1 96.19 257 GLY B N 1
ATOM 4532 C CA . GLY B 1 257 ? 10.445 -38.562 -11.32 1 96.19 257 GLY B CA 1
ATOM 4533 C C . GLY B 1 257 ? 11.828 -37.969 -11.469 1 96.19 257 GLY B C 1
ATOM 4534 O O . GLY B 1 257 ? 12.703 -38.562 -12.102 1 96.19 257 GLY B O 1
ATOM 4535 N N . PHE B 1 258 ? 12.055 -36.781 -10.891 1 96.81 258 PHE B N 1
ATOM 4536 C CA . PHE B 1 258 ? 13.336 -36.094 -11.023 1 96.81 258 PHE B CA 1
ATOM 4537 C C . PHE B 1 258 ? 14.008 -35.938 -9.672 1 96.81 258 PHE B C 1
ATOM 4539 O O . PHE B 1 258 ? 14.336 -34.812 -9.281 1 96.81 258 PHE B O 1
ATOM 4546 N N . GLU B 1 259 ? 14.297 -37 -9.016 1 96 259 GLU B N 1
ATOM 4547 C CA . GLU B 1 259 ? 14.82 -37 -7.656 1 96 259 GLU B CA 1
ATOM 4548 C C . GLU B 1 259 ? 16.172 -36.281 -7.59 1 96 259 GLU B C 1
ATOM 4550 O O . GLU B 1 259 ? 17.016 -36.469 -8.477 1 96 259 GLU B O 1
ATOM 4555 N N . GLY B 1 260 ? 16.312 -35.469 -6.605 1 95.88 260 GLY B N 1
ATOM 4556 C CA . GLY B 1 260 ? 17.594 -34.844 -6.32 1 95.88 260 GLY B CA 1
ATOM 4557 C C . GLY B 1 260 ? 17.812 -33.562 -7.078 1 95.88 260 GLY B C 1
ATOM 4558 O O . GLY B 1 260 ? 18.844 -32.906 -6.91 1 95.88 260 GLY B O 1
ATOM 4559 N N . THR B 1 261 ? 16.906 -33.156 -7.859 1 96.75 261 THR B N 1
ATOM 4560 C CA . THR B 1 261 ? 17.062 -31.969 -8.695 1 96.75 261 THR B CA 1
ATOM 4561 C C . THR B 1 261 ? 17.375 -30.734 -7.84 1 96.75 261 THR B C 1
ATOM 4563 O O . THR B 1 261 ? 18.328 -30.016 -8.109 1 96.75 261 THR B O 1
ATOM 4566 N N . THR B 1 262 ? 16.625 -30.484 -6.746 1 96.19 262 THR B N 1
ATOM 4567 C CA . THR B 1 262 ? 16.797 -29.312 -5.887 1 96.19 262 THR B CA 1
ATOM 4568 C C . THR B 1 262 ? 18.188 -29.297 -5.266 1 96.19 262 THR B C 1
ATOM 4570 O O . THR B 1 262 ? 18.844 -28.25 -5.246 1 96.19 262 THR B O 1
ATOM 4573 N N . ALA B 1 263 ? 18.625 -30.438 -4.812 1 95.62 263 ALA B N 1
ATOM 4574 C CA . ALA B 1 263 ? 19.938 -30.531 -4.195 1 95.62 263 ALA B CA 1
ATOM 4575 C C . ALA B 1 263 ? 21.031 -30.156 -5.188 1 95.62 263 ALA B C 1
ATOM 4577 O O . ALA B 1 263 ? 21.984 -29.438 -4.84 1 95.62 263 ALA B O 1
ATOM 4578 N N . ARG B 1 264 ? 20.906 -30.594 -6.383 1 96.75 264 ARG B N 1
ATOM 4579 C CA . ARG B 1 264 ? 21.891 -30.297 -7.414 1 96.75 264 ARG B CA 1
ATOM 4580 C C . ARG B 1 264 ? 21.891 -28.812 -7.758 1 96.75 264 ARG B C 1
ATOM 4582 O O . ARG B 1 264 ? 22.953 -28.203 -7.93 1 96.75 264 ARG B O 1
ATOM 4589 N N . ILE B 1 265 ? 20.703 -28.25 -7.926 1 96.25 265 ILE B N 1
ATOM 4590 C CA . ILE B 1 265 ? 20.578 -26.828 -8.242 1 96.25 265 ILE B CA 1
ATOM 4591 C C . ILE B 1 265 ? 21.188 -26 -7.113 1 96.25 265 ILE B C 1
ATOM 4593 O O . ILE B 1 265 ? 21.938 -25.047 -7.371 1 96.25 265 ILE B O 1
ATOM 4597 N N . ARG B 1 266 ? 20.922 -26.391 -5.895 1 94.19 266 ARG B N 1
ATOM 4598 C CA . ARG B 1 266 ? 21.375 -25.625 -4.738 1 94.19 266 ARG B CA 1
ATOM 4599 C C . ARG B 1 266 ? 22.906 -25.656 -4.645 1 94.19 266 ARG B C 1
ATOM 4601 O O . ARG B 1 266 ? 23.516 -24.672 -4.234 1 94.19 266 ARG B O 1
ATOM 4608 N N . GLU B 1 267 ? 23.5 -26.734 -4.949 1 94.94 267 GLU B N 1
ATOM 4609 C CA . GLU B 1 267 ? 24.953 -26.812 -4.977 1 94.94 267 GLU B CA 1
ATOM 4610 C C . GLU B 1 267 ? 25.562 -25.781 -5.914 1 94.94 267 GLU B C 1
ATOM 4612 O O . GLU B 1 267 ? 26.531 -25.109 -5.566 1 94.94 267 GLU B O 1
ATOM 4617 N N . LYS B 1 268 ? 24.953 -25.656 -7.059 1 95.5 268 LYS B N 1
ATOM 4618 C CA . LYS B 1 268 ? 25.422 -24.688 -8.031 1 95.5 268 LYS B CA 1
ATOM 4619 C C . LYS B 1 268 ? 25.125 -23.266 -7.559 1 95.5 268 LYS B C 1
ATOM 4621 O O . LYS B 1 268 ? 25.938 -22.344 -7.777 1 95.5 268 LYS B O 1
ATOM 4626 N N . GLN B 1 269 ? 23.984 -23.031 -6.93 1 90.06 269 GLN B N 1
ATOM 4627 C CA . GLN B 1 269 ? 23.578 -21.734 -6.422 1 90.06 269 GLN B CA 1
ATOM 4628 C C . GLN B 1 269 ? 24.578 -21.219 -5.379 1 90.06 269 GLN B C 1
ATOM 4630 O O . GLN B 1 269 ? 24.984 -20.062 -5.426 1 90.06 269 GLN B O 1
ATOM 4635 N N . LYS B 1 270 ? 25.016 -22.031 -4.465 1 90 270 LYS B N 1
ATOM 4636 C CA . LYS B 1 270 ? 25.969 -21.688 -3.424 1 90 270 LYS B CA 1
ATOM 4637 C C . LYS B 1 270 ? 27.312 -21.266 -4.027 1 90 270 LYS B C 1
ATOM 4639 O O . LYS B 1 270 ? 28.016 -20.438 -3.463 1 90 270 LYS B O 1
ATOM 4644 N N . ALA B 1 271 ? 27.547 -21.812 -5.18 1 92.06 271 ALA B N 1
ATOM 4645 C CA . ALA B 1 271 ? 28.812 -21.531 -5.871 1 92.06 271 ALA B CA 1
ATOM 4646 C C . ALA B 1 271 ? 28.672 -20.297 -6.766 1 92.06 271 ALA B C 1
ATOM 4648 O O . ALA B 1 271 ? 29.641 -19.875 -7.402 1 92.06 271 ALA B O 1
ATOM 4649 N N . GLY B 1 272 ? 27.453 -19.781 -6.898 1 87.44 272 GLY B N 1
ATOM 4650 C CA . GLY B 1 272 ? 27.219 -18.641 -7.766 1 87.44 272 GLY B CA 1
ATOM 4651 C C . GLY B 1 272 ? 27.25 -19 -9.242 1 87.44 272 GLY B C 1
ATOM 4652 O O . GLY B 1 272 ? 27.516 -18.141 -10.086 1 87.44 272 GLY B O 1
ATOM 4653 N N . ASP B 1 273 ? 27.094 -20.297 -9.508 1 92.62 273 ASP B N 1
ATOM 4654 C CA . ASP B 1 273 ? 27.141 -20.812 -10.875 1 92.62 273 ASP B CA 1
ATOM 4655 C C . ASP B 1 273 ? 25.734 -20.891 -11.484 1 92.62 273 ASP B C 1
ATOM 4657 O O . ASP B 1 273 ? 25.156 -21.969 -11.586 1 92.62 273 ASP B O 1
ATOM 4661 N N . PHE B 1 274 ? 25.281 -19.812 -12.016 1 88.25 274 PHE B N 1
ATOM 4662 C CA . PHE B 1 274 ? 23.922 -19.703 -12.516 1 88.25 274 PHE B CA 1
ATOM 4663 C C . PHE B 1 274 ? 23.734 -20.547 -13.773 1 88.25 274 PHE B C 1
ATOM 4665 O O . PHE B 1 274 ? 22.672 -21.141 -13.977 1 88.25 274 PHE B O 1
ATOM 4672 N N . LYS B 1 275 ? 24.75 -20.531 -14.586 1 92.75 275 LYS B N 1
ATOM 4673 C CA . LYS B 1 275 ? 24.688 -21.406 -15.758 1 92.75 275 LYS B CA 1
ATOM 4674 C C . LYS B 1 275 ? 24.609 -22.875 -15.359 1 92.75 275 LYS B C 1
ATOM 4676 O O . LYS B 1 275 ? 23.891 -23.656 -15.984 1 92.75 275 LYS B O 1
ATOM 4681 N N . GLY B 1 276 ? 25.375 -23.125 -14.328 1 94.62 276 GLY B N 1
ATOM 4682 C CA . GLY B 1 276 ? 25.344 -24.484 -13.797 1 94.62 276 GLY B CA 1
ATOM 4683 C C . GLY B 1 276 ? 23.984 -24.844 -13.203 1 94.62 276 GLY B C 1
ATOM 4684 O O . GLY B 1 276 ? 23.547 -26 -13.305 1 94.62 276 GLY B O 1
ATOM 4685 N N . MET B 1 277 ? 23.266 -23.922 -12.555 1 95.5 277 MET B N 1
ATOM 4686 C CA . MET B 1 277 ? 21.922 -24.125 -12.039 1 95.5 277 MET B CA 1
ATOM 4687 C C . MET B 1 277 ? 20.969 -24.531 -13.148 1 95.5 277 MET B C 1
ATOM 4689 O O . MET B 1 277 ? 20.281 -25.562 -13.047 1 95.5 277 MET B O 1
ATOM 4693 N N . ALA B 1 278 ? 21.062 -23.781 -14.203 1 95.06 278 ALA B N 1
ATOM 4694 C CA . ALA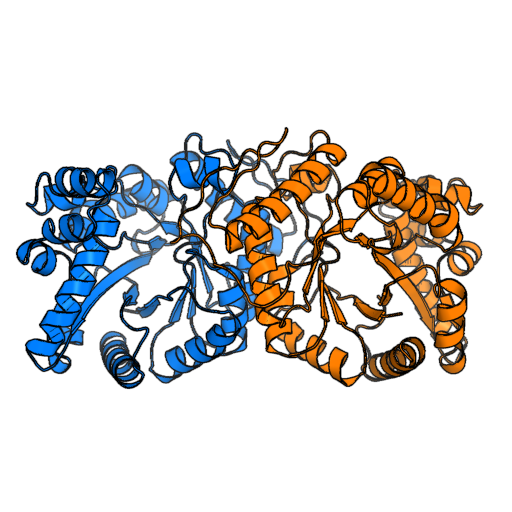 B 1 278 ? 20.156 -24.031 -15.328 1 95.06 278 ALA B CA 1
ATOM 4695 C C . ALA B 1 278 ? 20.438 -25.391 -15.961 1 95.06 278 ALA B C 1
ATOM 4697 O O . ALA B 1 278 ? 19.5 -26.094 -16.391 1 95.06 278 ALA B O 1
ATOM 4698 N N . ALA B 1 279 ? 21.672 -25.781 -15.961 1 95.75 279 ALA B N 1
ATOM 4699 C CA . ALA B 1 279 ? 22.094 -27.016 -16.594 1 95.75 279 ALA B CA 1
ATOM 4700 C C . ALA B 1 279 ? 21.547 -28.234 -15.844 1 95.75 279 ALA B C 1
ATOM 4702 O O . ALA B 1 279 ? 21.547 -29.344 -16.375 1 95.75 279 ALA B O 1
ATOM 4703 N N . GLN B 1 280 ? 21.047 -28.031 -14.617 1 96.69 280 GLN B N 1
ATOM 4704 C CA . GLN B 1 280 ? 20.5 -29.125 -13.828 1 96.69 280 GLN B CA 1
ATOM 4705 C C . GLN B 1 280 ? 19.047 -29.406 -14.219 1 96.69 280 GLN B C 1
ATOM 4707 O O . GLN B 1 280 ? 18.469 -30.406 -13.797 1 96.69 280 GLN B O 1
ATOM 4712 N N . VAL B 1 281 ? 18.469 -28.578 -15 1 97.19 281 VAL B N 1
ATOM 4713 C CA . VAL B 1 281 ? 17.141 -28.781 -15.539 1 97.19 281 VAL B CA 1
ATOM 4714 C C . VAL B 1 281 ? 17.234 -29.344 -16.953 1 97.19 281 VAL B C 1
ATOM 4716 O O . VAL B 1 281 ? 17.562 -28.625 -17.906 1 97.19 281 VAL B O 1
ATOM 4719 N N . SER B 1 282 ? 16.875 -30.578 -17.109 1 96.81 282 SER B N 1
ATOM 4720 C CA . SER B 1 282 ? 17.016 -31.281 -18.391 1 96.81 282 SER B CA 1
ATOM 4721 C C . SER B 1 282 ? 15.812 -31.016 -19.297 1 96.81 282 SER B C 1
ATOM 4723 O O . SER B 1 282 ? 14.836 -30.406 -18.875 1 96.81 282 SER B O 1
ATOM 4725 N N . ASP B 1 283 ? 15.906 -31.5 -20.5 1 96.12 283 ASP B N 1
ATOM 4726 C CA . ASP B 1 283 ? 14.789 -31.391 -21.438 1 96.12 283 ASP B CA 1
ATOM 4727 C C . ASP B 1 283 ? 13.578 -32.188 -20.938 1 96.12 283 ASP B C 1
ATOM 4729 O O . ASP B 1 283 ? 12.438 -31.797 -21.203 1 96.12 283 ASP B O 1
ATOM 4733 N N . ASP B 1 284 ? 13.867 -33.219 -20.266 1 96.69 284 ASP B N 1
ATOM 4734 C CA . ASP B 1 284 ? 12.773 -34 -19.688 1 96.69 284 ASP B CA 1
ATOM 4735 C C . ASP B 1 284 ? 12.031 -33.219 -18.609 1 96.69 284 ASP B C 1
ATOM 4737 O O . ASP B 1 284 ? 10.812 -33.312 -18.484 1 96.69 284 ASP B O 1
ATOM 4741 N N . HIS B 1 285 ? 12.836 -32.469 -17.75 1 96.62 285 HIS B N 1
ATOM 4742 C CA . HIS B 1 285 ? 12.203 -31.547 -16.828 1 96.62 285 HIS B CA 1
ATOM 4743 C C . HIS B 1 285 ? 11.266 -30.594 -17.547 1 96.62 285 HIS B C 1
ATOM 4745 O O . HIS B 1 285 ? 10.102 -30.438 -17.172 1 96.62 285 HIS B O 1
ATOM 4751 N N . ILE B 1 286 ? 11.758 -29.984 -18.594 1 96.06 286 ILE B N 1
ATOM 4752 C CA . ILE B 1 286 ? 11.031 -28.969 -19.344 1 96.06 286 ILE B CA 1
ATOM 4753 C C . ILE B 1 286 ? 9.75 -29.578 -19.922 1 96.06 286 ILE B C 1
ATOM 4755 O O . ILE B 1 286 ? 8.68 -28.984 -19.812 1 96.06 286 ILE B O 1
ATOM 4759 N N . ALA B 1 287 ? 9.859 -30.734 -20.469 1 94.94 287 ALA B N 1
ATOM 4760 C CA . ALA B 1 287 ? 8.711 -31.391 -21.078 1 94.94 287 ALA B CA 1
ATOM 4761 C C . ALA B 1 287 ? 7.621 -31.656 -20.047 1 94.94 287 ALA B C 1
ATOM 4763 O O . ALA B 1 287 ? 6.43 -31.625 -20.359 1 94.94 287 ALA B O 1
ATOM 4764 N N . THR B 1 288 ? 8.023 -31.906 -18.828 1 95.19 288 THR B N 1
ATOM 4765 C CA . THR B 1 288 ? 7.078 -32.25 -17.766 1 95.19 288 THR B CA 1
ATOM 4766 C C . THR B 1 288 ? 6.461 -30.984 -17.172 1 95.19 288 THR B C 1
ATOM 4768 O O . THR B 1 288 ? 5.266 -30.953 -16.859 1 95.19 288 THR B O 1
ATOM 4771 N N . PHE B 1 289 ? 7.234 -29.922 -17.078 1 95.5 289 PHE B N 1
ATOM 4772 C CA . PHE B 1 289 ? 6.836 -28.797 -16.219 1 95.5 289 PHE B CA 1
ATOM 4773 C C . PHE B 1 289 ? 6.418 -27.594 -17.047 1 95.5 289 PHE B C 1
ATOM 4775 O O . PHE B 1 289 ? 5.777 -26.672 -16.531 1 95.5 289 PHE B O 1
ATOM 4782 N N . ALA B 1 290 ? 6.77 -27.547 -18.359 1 95.38 290 ALA B N 1
ATOM 4783 C CA . ALA B 1 290 ? 6.383 -26.453 -19.25 1 95.38 290 ALA B CA 1
ATOM 4784 C C . ALA B 1 290 ? 5.43 -26.953 -20.328 1 95.38 290 ALA B C 1
ATOM 4786 O O . ALA B 1 290 ? 5.195 -28.156 -20.469 1 95.38 290 ALA B O 1
ATOM 4787 N N . THR B 1 291 ? 4.77 -26.109 -20.938 1 95.88 291 THR B N 1
ATOM 4788 C CA . THR B 1 291 ? 3.951 -26.406 -22.109 1 95.88 291 THR B CA 1
ATOM 4789 C C . THR B 1 291 ? 4.609 -25.859 -23.375 1 95.88 291 THR B C 1
ATOM 4791 O O . THR B 1 291 ? 4.75 -24.641 -23.547 1 95.88 291 THR B O 1
ATOM 4794 N N . GLU B 1 292 ? 5.07 -26.719 -24.234 1 95.81 292 GLU B N 1
ATOM 4795 C CA . GLU B 1 292 ? 5.734 -26.359 -25.469 1 95.81 292 GLU B CA 1
ATOM 4796 C C . GLU B 1 292 ? 4.852 -26.656 -26.688 1 95.81 292 GLU B C 1
ATOM 4798 O O . GLU B 1 292 ? 4.242 -27.719 -26.75 1 95.81 292 GLU B O 1
ATOM 4803 N N . SER B 1 293 ? 4.754 -25.703 -27.547 1 96.56 293 SER B N 1
ATOM 4804 C CA . SER B 1 293 ? 3.918 -25.875 -28.719 1 96.56 293 SER B CA 1
ATOM 4805 C C . SER B 1 293 ? 4.227 -24.812 -29.781 1 96.56 293 SER B C 1
ATOM 4807 O O . SER B 1 293 ? 5 -23.875 -29.516 1 96.56 293 SER B O 1
ATOM 4809 N N . THR B 1 294 ? 3.73 -25.062 -31.016 1 96.31 294 THR B N 1
ATOM 4810 C CA . THR B 1 294 ? 3.588 -23.969 -31.969 1 96.31 294 THR B CA 1
ATOM 4811 C C . THR B 1 294 ? 2.434 -23.062 -31.562 1 96.31 294 THR B C 1
ATOM 4813 O O . THR B 1 294 ? 1.657 -23.391 -30.672 1 96.31 294 THR B O 1
ATOM 4816 N N . TRP B 1 295 ? 2.377 -21.922 -32.25 1 95.19 295 TRP B N 1
ATOM 4817 C CA . TRP B 1 295 ? 1.299 -20.984 -31.953 1 95.19 295 TRP B CA 1
ATOM 4818 C C . TRP B 1 295 ? -0.063 -21.625 -32.219 1 95.19 295 TRP B C 1
ATOM 4820 O O . TRP B 1 295 ? -0.999 -21.453 -31.438 1 95.19 295 TRP B O 1
ATOM 4830 N N . ASP B 1 296 ? -0.167 -22.359 -33.25 1 96.5 296 ASP B N 1
ATOM 4831 C CA . ASP B 1 296 ? -1.439 -22.969 -33.656 1 96.5 296 ASP B CA 1
ATOM 4832 C C . ASP B 1 296 ? -1.891 -24.016 -32.656 1 96.5 296 ASP B C 1
ATOM 4834 O O . ASP B 1 296 ? -3.088 -24.266 -32.5 1 96.5 296 ASP B O 1
ATOM 4838 N N . GLY B 1 297 ? -0.985 -24.578 -31.953 1 97.38 297 GLY B N 1
ATOM 4839 C CA . GLY B 1 297 ? -1.3 -25.688 -31.062 1 97.38 297 GLY B CA 1
ATOM 4840 C C . GLY B 1 297 ? -1.337 -25.281 -29.594 1 97.38 297 GLY B C 1
ATOM 4841 O O . GLY B 1 297 ? -1.72 -26.078 -28.734 1 97.38 297 GLY B O 1
ATOM 4842 N N . LEU B 1 298 ? -1.007 -24.094 -29.266 1 97.06 298 LEU B N 1
ATOM 4843 C CA . LEU B 1 298 ? -0.765 -23.719 -27.875 1 97.06 298 LEU B CA 1
ATOM 4844 C C . LEU B 1 298 ? -2.061 -23.75 -27.078 1 97.06 298 LEU B C 1
ATOM 4846 O O . LEU B 1 298 ? -2.086 -24.266 -25.953 1 97.06 298 LEU B O 1
ATOM 4850 N N . ALA B 1 299 ? -3.162 -23.234 -27.609 1 97.62 299 ALA B N 1
ATOM 4851 C CA . ALA B 1 299 ? -4.438 -23.234 -26.891 1 97.62 299 ALA B CA 1
ATOM 4852 C C . ALA B 1 299 ? -4.867 -24.656 -26.531 1 97.62 299 ALA B C 1
ATOM 4854 O O . ALA B 1 299 ? -5.262 -24.922 -25.406 1 97.62 299 ALA B O 1
ATOM 4855 N N . ASP B 1 300 ? -4.738 -25.516 -27.5 1 97.81 300 ASP B N 1
ATOM 4856 C CA . ASP B 1 300 ? -5.113 -26.906 -27.281 1 97.81 300 ASP B CA 1
ATOM 4857 C C . ASP B 1 300 ? -4.219 -27.562 -26.234 1 97.81 300 ASP B C 1
ATOM 4859 O O . ASP B 1 300 ? -4.699 -28.312 -25.391 1 97.81 300 ASP B O 1
ATOM 4863 N N . ALA B 1 301 ? -2.959 -27.297 -26.328 1 97.38 301 ALA B N 1
ATOM 4864 C CA . ALA B 1 301 ? -2.008 -27.875 -25.375 1 97.38 301 ALA B CA 1
ATOM 4865 C C . ALA B 1 301 ? -2.307 -27.422 -23.953 1 97.38 301 ALA B C 1
ATOM 4867 O O . ALA B 1 301 ? -2.275 -28.219 -23.016 1 97.38 301 ALA B O 1
ATOM 4868 N N . LEU B 1 302 ? -2.625 -26.156 -23.781 1 97.31 302 LEU B N 1
ATOM 4869 C CA . LEU B 1 302 ? -2.941 -25.609 -22.469 1 97.31 302 LEU B CA 1
ATOM 4870 C C . LEU B 1 302 ? -4.266 -26.156 -21.953 1 97.31 302 LEU B C 1
ATOM 4872 O O . LEU B 1 302 ? -4.391 -26.484 -20.766 1 97.31 302 LEU B O 1
ATOM 4876 N N . ALA B 1 303 ? -5.234 -26.234 -22.812 1 97.44 303 ALA B N 1
ATOM 4877 C CA . ALA B 1 303 ? -6.531 -26.797 -22.422 1 97.44 303 ALA B CA 1
ATOM 4878 C C . ALA B 1 303 ? -6.395 -28.234 -21.938 1 97.44 303 ALA B C 1
ATOM 4880 O O . ALA B 1 303 ? -6.965 -28.609 -20.922 1 97.44 303 ALA B O 1
ATOM 4881 N N . LYS B 1 304 ? -5.691 -28.984 -22.703 1 96.25 304 LYS B N 1
ATOM 4882 C CA . LYS B 1 304 ? -5.484 -30.375 -22.359 1 96.25 304 LYS B CA 1
ATOM 4883 C C . LYS B 1 304 ? -4.852 -30.516 -20.969 1 96.25 304 LYS B C 1
ATOM 4885 O O . LYS B 1 304 ? -5.203 -31.422 -20.219 1 96.25 304 LYS B O 1
ATOM 4890 N N . LYS B 1 305 ? -3.984 -29.625 -20.641 1 95.69 305 LYS B N 1
ATOM 4891 C CA . LYS B 1 305 ? -3.227 -29.719 -19.406 1 95.69 305 LYS B CA 1
ATOM 4892 C C . LYS B 1 305 ? -4.027 -29.156 -18.234 1 95.69 305 LYS B C 1
ATOM 4894 O O . LYS B 1 305 ? -3.943 -29.672 -17.109 1 95.69 305 LYS B O 1
ATOM 4899 N N . TYR B 1 306 ? -4.824 -28.125 -18.453 1 95.81 306 TYR B N 1
ATOM 4900 C CA . TYR B 1 306 ? -5.258 -27.359 -17.281 1 95.81 306 TYR B CA 1
ATOM 4901 C C . TYR B 1 306 ? -6.777 -27.25 -17.234 1 95.81 306 TYR B C 1
ATOM 4903 O O . TYR B 1 306 ? -7.352 -26.922 -16.188 1 95.81 306 TYR B O 1
ATOM 4911 N N . GLU B 1 307 ? -7.414 -27.5 -18.344 1 93.94 307 GLU B N 1
ATOM 4912 C CA . GLU B 1 307 ? -8.867 -27.422 -18.328 1 93.94 307 GLU B CA 1
ATOM 4913 C C . GLU B 1 307 ? -9.477 -28.406 -17.344 1 93.94 307 GLU B C 1
ATOM 4915 O O . GLU B 1 307 ? -9.039 -29.562 -17.266 1 93.94 307 GLU B O 1
ATOM 4920 N N . GLY B 1 308 ? -10.406 -28 -16.547 1 91.19 308 GLY B N 1
ATOM 4921 C CA . GLY B 1 308 ? -11.07 -28.844 -15.562 1 91.19 308 GLY B CA 1
ATOM 4922 C C . GLY B 1 308 ? -10.391 -28.812 -14.203 1 91.19 308 GLY B C 1
ATOM 4923 O O . GLY B 1 308 ? -10.977 -29.234 -13.203 1 91.19 308 GLY B O 1
ATOM 4924 N N . VAL B 1 309 ? -9.18 -28.312 -14.234 1 92.88 309 VAL B N 1
ATOM 4925 C CA . VAL B 1 309 ? -8.461 -28.281 -12.969 1 92.88 309 VAL B CA 1
ATOM 4926 C C . VAL B 1 309 ? -8.172 -26.844 -12.562 1 92.88 309 VAL B C 1
ATOM 4928 O O . VAL B 1 309 ? -8.406 -26.453 -11.414 1 92.88 309 VAL B O 1
ATOM 4931 N N . ALA B 1 310 ? -7.699 -26.078 -13.461 1 96.06 310 ALA B N 1
ATOM 4932 C CA . ALA B 1 310 ? -7.375 -24.688 -13.18 1 96.06 310 ALA B CA 1
ATOM 4933 C C . ALA B 1 310 ? -8.578 -23.781 -13.43 1 96.06 310 ALA B C 1
ATOM 4935 O O . ALA B 1 310 ? -9.273 -23.922 -14.438 1 96.06 310 ALA B O 1
ATOM 4936 N N . THR B 1 311 ? -8.883 -22.922 -12.461 1 96.81 311 THR B N 1
ATOM 4937 C CA . THR B 1 311 ? -9.867 -21.859 -12.672 1 96.81 311 THR B CA 1
ATOM 4938 C C . THR B 1 311 ? -9.297 -20.766 -13.555 1 96.81 311 THR B C 1
ATOM 4940 O O . THR B 1 311 ? -10 -20.203 -14.398 1 96.81 311 THR B O 1
ATOM 4943 N N . ARG B 1 312 ? -7.984 -20.453 -13.297 1 97.25 312 ARG B N 1
ATOM 4944 C CA . ARG B 1 312 ? -7.242 -19.438 -14.031 1 97.25 312 ARG B CA 1
ATOM 4945 C C . ARG B 1 312 ? -5.809 -19.891 -14.297 1 97.25 312 ARG B C 1
ATOM 4947 O O . ARG B 1 312 ? -5.195 -20.547 -13.461 1 97.25 312 ARG B O 1
ATOM 4954 N N . ILE B 1 313 ? -5.328 -19.5 -15.477 1 97.31 313 ILE B N 1
ATOM 4955 C CA . ILE B 1 313 ? -3.896 -19.641 -15.719 1 97.31 313 ILE B CA 1
ATOM 4956 C C . ILE B 1 313 ? -3.271 -18.266 -15.945 1 97.31 313 ILE B C 1
ATOM 4958 O O . ILE B 1 313 ? -3.912 -17.375 -16.5 1 97.31 313 ILE B O 1
ATOM 4962 N N . ALA B 1 314 ? -2.098 -18.062 -15.445 1 96.12 314 ALA B N 1
ATOM 4963 C CA . ALA B 1 314 ? -1.323 -16.828 -15.625 1 96.12 314 ALA B CA 1
ATOM 4964 C C . ALA B 1 314 ? -0.078 -17.094 -16.469 1 96.12 314 ALA B C 1
ATOM 4966 O O . ALA B 1 314 ? 0.762 -17.922 -16.109 1 96.12 314 ALA B O 1
ATOM 4967 N N . LEU B 1 315 ? 0.047 -16.328 -17.547 1 92.94 315 LEU B N 1
ATOM 4968 C CA . LEU B 1 315 ? 1.149 -16.547 -18.484 1 92.94 315 LEU B CA 1
ATOM 4969 C C . LEU B 1 315 ? 2.322 -15.633 -18.156 1 92.94 315 LEU B C 1
ATOM 4971 O O . LEU B 1 315 ? 2.162 -14.414 -18.094 1 92.94 315 LEU B O 1
ATOM 4975 N N . TYR B 1 316 ? 3.506 -16.094 -17.859 1 75.88 316 TYR B N 1
ATOM 4976 C CA . TYR B 1 316 ? 4.727 -15.367 -17.516 1 75.88 316 TYR B CA 1
ATOM 4977 C C . TYR B 1 316 ? 5.285 -14.641 -18.734 1 75.88 316 TYR B C 1
ATOM 4979 O O . TYR B 1 316 ? 5.789 -13.523 -18.625 1 75.88 316 TYR B O 1
ATOM 4987 N N . SER B 1 317 ? 5.312 -15.227 -19.812 1 62.97 317 SER B N 1
ATOM 4988 C CA . SER B 1 317 ? 6.199 -14.969 -20.938 1 62.97 317 SER B CA 1
ATOM 4989 C C . SER B 1 317 ? 5.578 -13.969 -21.922 1 62.97 317 SER B C 1
ATOM 4991 O O . SER B 1 317 ? 6.055 -13.812 -23.047 1 62.97 317 SER B O 1
ATOM 4993 N N . VAL B 1 318 ? 4.73 -13.297 -21.312 1 63.97 318 VAL B N 1
ATOM 4994 C CA . VAL B 1 318 ? 3.973 -12.547 -22.312 1 63.97 318 VAL B CA 1
ATOM 4995 C C . VAL B 1 318 ? 4.617 -11.18 -22.516 1 63.97 318 VAL B C 1
ATOM 4997 O O . VAL B 1 318 ? 4.543 -10.609 -23.609 1 63.97 318 VAL B O 1
ATOM 5000 N N . VAL B 1 319 ? 5.504 -10.688 -21.5 1 58.31 319 VAL B N 1
ATOM 5001 C CA . VAL B 1 319 ? 5.867 -9.273 -21.484 1 58.31 319 VAL B CA 1
ATOM 5002 C C . VAL B 1 319 ? 7.129 -9.055 -22.312 1 58.31 319 VAL B C 1
ATOM 5004 O O . VAL B 1 319 ? 8.023 -9.906 -22.344 1 58.31 319 VAL B O 1
ATOM 5007 N N . GLY B 1 320 ? 7.156 -8.484 -23.531 1 59 320 GLY B N 1
ATOM 5008 C CA . GLY B 1 320 ? 8.266 -8.047 -24.359 1 59 320 GLY B CA 1
ATOM 5009 C C . GLY B 1 320 ? 7.828 -7.578 -25.734 1 59 320 GLY B C 1
ATOM 5010 O O . GLY B 1 320 ? 7.238 -6.504 -25.875 1 59 320 GLY B O 1
ATOM 5011 N N . ASP B 1 321 ? 7.664 -8.578 -26.469 1 76.69 321 ASP B N 1
ATOM 5012 C CA . ASP B 1 321 ? 7.438 -8.336 -27.891 1 76.69 321 ASP B CA 1
ATOM 5013 C C . ASP B 1 321 ? 5.953 -8.141 -28.188 1 76.69 321 ASP B C 1
ATOM 5015 O O . ASP B 1 321 ? 5.125 -8.977 -27.797 1 76.69 321 ASP B O 1
ATOM 5019 N N . ASP B 1 322 ? 5.582 -7.02 -28.75 1 81.25 322 ASP B N 1
ATOM 5020 C CA . ASP B 1 322 ? 4.191 -6.668 -29.031 1 81.25 322 ASP B CA 1
ATOM 5021 C C . ASP B 1 322 ? 3.508 -7.758 -29.859 1 81.25 322 ASP B C 1
ATOM 5023 O O . ASP B 1 322 ? 2.355 -8.109 -29.594 1 81.25 322 ASP B O 1
ATOM 5027 N N . GLU B 1 323 ? 4.191 -8.203 -30.844 1 87.06 323 GLU B N 1
ATOM 5028 C CA . GLU B 1 323 ? 3.6 -9.242 -31.688 1 87.06 323 GLU B CA 1
ATOM 5029 C C . GLU B 1 323 ? 3.314 -10.508 -30.891 1 87.06 323 GLU B C 1
ATOM 5031 O O . GLU B 1 323 ? 2.25 -11.117 -31.047 1 87.06 323 GLU B O 1
ATOM 5036 N N . ARG B 1 324 ? 4.129 -10.867 -30.125 1 89.81 324 ARG B N 1
ATOM 5037 C CA . ARG B 1 324 ? 3.953 -12.047 -29.281 1 89.81 324 ARG B CA 1
ATOM 5038 C C . ARG B 1 324 ? 2.801 -11.852 -28.312 1 89.81 324 ARG B C 1
ATOM 5040 O O . ARG B 1 324 ? 2.02 -12.781 -28.062 1 89.81 324 ARG B O 1
ATOM 5047 N N . PHE B 1 325 ? 2.717 -10.664 -27.797 1 93.19 325 PHE B N 1
ATOM 5048 C CA . PHE B 1 325 ? 1.647 -10.328 -26.859 1 93.19 325 PHE B CA 1
ATOM 5049 C C . PHE B 1 325 ? 0.282 -10.531 -27.5 1 93.19 325 PHE B C 1
ATOM 5051 O O . PHE B 1 325 ? -0.616 -11.117 -26.906 1 93.19 325 PHE B O 1
ATOM 5058 N N . GLU B 1 326 ? 0.182 -10.133 -28.703 1 93.19 326 GLU B N 1
ATOM 5059 C CA . GLU B 1 326 ? -1.076 -10.273 -29.422 1 93.19 326 GLU B CA 1
ATOM 5060 C C . GLU B 1 326 ? -1.383 -11.734 -29.719 1 93.19 326 GLU B C 1
ATOM 5062 O O . GLU B 1 326 ? -2.543 -12.156 -29.688 1 93.19 326 GLU B O 1
ATOM 5067 N N . ARG B 1 327 ? -0.375 -12.453 -30.047 1 93.81 327 ARG B N 1
ATOM 5068 C CA . ARG B 1 327 ? -0.571 -13.875 -30.328 1 93.81 327 ARG B CA 1
ATOM 5069 C C . ARG B 1 327 ? -1.012 -14.625 -29.062 1 93.81 327 ARG B C 1
ATOM 5071 O O . ARG B 1 327 ? -1.885 -15.492 -29.141 1 93.81 327 ARG B O 1
ATOM 5078 N N . TYR B 1 328 ? -0.416 -14.273 -27.969 1 95.38 328 TYR B N 1
ATOM 5079 C CA . TYR B 1 328 ? -0.873 -14.844 -26.703 1 95.38 328 TYR B CA 1
ATOM 5080 C C . TYR B 1 328 ? -2.316 -14.453 -26.422 1 95.38 328 TYR B C 1
ATOM 5082 O O . TYR B 1 328 ? -3.082 -15.242 -25.859 1 95.38 328 TYR B O 1
ATOM 5090 N N . GLY B 1 329 ? -2.676 -13.234 -26.766 1 96 329 GLY B N 1
ATOM 5091 C CA . GLY B 1 329 ? -4.055 -12.789 -26.625 1 96 329 GLY B CA 1
ATOM 5092 C C . GLY B 1 329 ? -5.035 -13.648 -27.406 1 96 329 GLY B C 1
ATOM 5093 O O . GLY B 1 329 ? -6.113 -13.969 -26.906 1 96 329 GLY B O 1
ATOM 5094 N N . GLU B 1 330 ? -4.652 -14.008 -28.594 1 96 330 GLU B N 1
ATOM 5095 C CA . GLU B 1 330 ? -5.484 -14.898 -29.406 1 96 330 GLU B CA 1
ATOM 5096 C C . GLU B 1 330 ? -5.664 -16.25 -28.719 1 96 330 GLU B C 1
ATOM 5098 O O . GLU B 1 330 ? -6.766 -16.812 -28.719 1 96 330 GLU B O 1
ATOM 5103 N N . VAL B 1 331 ? -4.57 -16.719 -28.188 1 96.38 331 VAL B N 1
ATOM 5104 C CA . VAL B 1 331 ? -4.617 -17.984 -27.453 1 96.38 331 VAL B CA 1
ATOM 5105 C C . VAL B 1 331 ? -5.566 -17.844 -26.266 1 96.38 331 VAL B C 1
ATOM 5107 O O . VAL B 1 331 ? -6.391 -18.734 -26.016 1 96.38 331 VAL B O 1
ATOM 5110 N N . ALA B 1 332 ? -5.496 -16.734 -25.547 1 97.12 332 ALA B N 1
ATOM 5111 C CA . ALA B 1 332 ? -6.355 -16.484 -24.391 1 97.12 332 ALA B CA 1
ATOM 5112 C C . ALA B 1 332 ? -7.828 -16.469 -24.797 1 97.12 332 ALA B C 1
ATOM 5114 O O . ALA B 1 332 ? -8.664 -17.078 -24.125 1 97.12 332 ALA B O 1
ATOM 5115 N N . ARG B 1 333 ? -8.141 -15.891 -25.906 1 97.12 333 ARG B N 1
ATOM 5116 C CA . ARG B 1 333 ? -9.516 -15.805 -26.391 1 97.12 333 ARG B CA 1
ATOM 5117 C C . ARG B 1 333 ? -10.062 -17.188 -26.719 1 97.12 333 ARG B C 1
ATOM 5119 O O . ARG B 1 333 ? -11.234 -17.469 -26.484 1 97.12 333 ARG B O 1
ATOM 5126 N N . GLN B 1 334 ? -9.227 -18.016 -27.234 1 96.88 334 GLN B N 1
ATOM 5127 C CA . GLN B 1 334 ? -9.625 -19.375 -27.562 1 96.88 334 GLN B CA 1
ATOM 5128 C C . GLN B 1 334 ? -9.938 -20.188 -26.312 1 96.88 334 GLN B C 1
ATOM 5130 O O . GLN B 1 334 ? -10.859 -21 -26.312 1 96.88 334 GLN B O 1
ATOM 5135 N N . LEU B 1 335 ? -9.211 -19.906 -25.297 1 96.81 335 LEU B N 1
ATOM 5136 C CA . LEU B 1 335 ? -9.32 -20.688 -24.078 1 96.81 335 LEU B CA 1
ATOM 5137 C C . LEU B 1 335 ? -10.516 -20.234 -23.25 1 96.81 335 LEU B C 1
ATOM 5139 O O . LEU B 1 335 ? -10.992 -20.984 -22.375 1 96.81 335 LEU B O 1
ATOM 5143 N N . GLN B 1 336 ? -10.977 -19.016 -23.484 1 92.75 336 GLN B N 1
ATOM 5144 C CA . GLN B 1 336 ? -12.047 -18.438 -22.688 1 92.75 336 GLN B CA 1
ATOM 5145 C C . GLN B 1 336 ? -13.414 -18.734 -23.297 1 92.75 336 GLN B C 1
ATOM 5147 O O . GLN B 1 336 ? -14.445 -18.406 -22.688 1 92.75 336 GLN B O 1
ATOM 5152 N N . ARG B 1 337 ? -13.477 -19.234 -24.516 1 81.38 337 ARG B N 1
ATOM 5153 C CA . ARG B 1 337 ? -14.719 -19.578 -25.203 1 81.38 337 ARG B CA 1
ATOM 5154 C C . ARG B 1 337 ? -15.273 -20.906 -24.672 1 81.38 337 ARG B C 1
ATOM 5156 O O . ARG B 1 337 ? -14.523 -21.766 -24.234 1 81.38 337 ARG B O 1
#